Protein AF-0000000072569859 (afdb_homodimer)

Structure (mmCIF, N/CA/C/O backbone):
data_AF-0000000072569859-model_v1
#
loop_
_entity.id
_entity.type
_entity.pdbx_description
1 polymer 'Dehydrogenase/reductase SDR family member 7B'
#
loop_
_atom_site.group_PDB
_atom_site.id
_atom_site.type_symbol
_atom_site.label_atom_id
_atom_site.label_alt_id
_atom_site.label_comp_id
_atom_site.label_asym_id
_atom_site.label_entity_id
_atom_site.label_seq_id
_atom_site.pdbx_PDB_ins_code
_atom_site.Cartn_x
_atom_site.Cartn_y
_atom_site.Cartn_z
_atom_site.occupancy
_atom_site.B_iso_or_equiv
_atom_site.auth_seq_id
_atom_site.auth_comp_id
_atom_site.auth_asym_id
_atom_site.auth_atom_id
_atom_site.pdbx_PDB_model_num
ATOM 1 N N . MET A 1 1 ? 10.164 -32.094 -12.242 1 87.62 1 MET A N 1
ATOM 2 C CA . MET A 1 1 ? 8.93 -31.328 -12.367 1 87.62 1 MET A CA 1
ATOM 3 C C . MET A 1 1 ? 9.047 -29.984 -11.664 1 87.62 1 MET A C 1
ATOM 5 O O . MET A 1 1 ? 9.82 -29.828 -10.719 1 87.62 1 MET A O 1
ATOM 9 N N . GLU A 1 2 ? 8.398 -28.906 -12.195 1 96.81 2 GLU A N 1
ATOM 10 C CA . GLU A 1 2 ? 8.469 -27.578 -11.609 1 96.81 2 GLU A CA 1
ATOM 11 C C . GLU A 1 2 ? 7.457 -27.422 -10.477 1 96.81 2 GLU A C 1
ATOM 13 O O . GLU A 1 2 ? 6.398 -28.047 -10.484 1 96.81 2 GLU A O 1
ATOM 18 N N . ASN A 1 3 ? 7.84 -26.703 -9.445 1 98.62 3 ASN A N 1
ATOM 19 C CA . ASN A 1 3 ? 7.023 -26.484 -8.266 1 98.62 3 ASN A CA 1
ATOM 20 C C . ASN A 1 3 ? 6.379 -25.094 -8.281 1 98.62 3 ASN A C 1
ATOM 22 O O . ASN A 1 3 ? 7.043 -24.109 -8.586 1 98.62 3 ASN A O 1
ATOM 26 N N . VAL A 1 4 ? 5.074 -25.109 -8 1 98.88 4 VAL A N 1
ATOM 27 C CA . VAL A 1 4 ? 4.371 -23.844 -7.918 1 98.88 4 VAL A CA 1
ATOM 28 C C . VAL A 1 4 ? 3.789 -23.656 -6.516 1 98.88 4 VAL A C 1
ATOM 30 O O . VAL A 1 4 ? 3.074 -24.531 -6.02 1 98.88 4 VAL A O 1
ATOM 33 N N . LEU A 1 5 ? 4.188 -22.609 -5.812 1 98.94 5 LEU A N 1
ATOM 34 C CA . LEU A 1 5 ? 3.576 -22.203 -4.547 1 98.94 5 LEU A CA 1
ATOM 35 C C . LEU A 1 5 ? 2.398 -21.266 -4.785 1 98.94 5 LEU A C 1
ATOM 37 O O . LEU A 1 5 ? 2.543 -20.234 -5.449 1 98.94 5 LEU A O 1
ATOM 41 N N . ILE A 1 6 ? 1.235 -21.641 -4.301 1 98.94 6 ILE A N 1
ATOM 42 C CA . ILE A 1 6 ? 0.022 -20.844 -4.484 1 98.94 6 ILE A CA 1
ATOM 43 C C . ILE A 1 6 ? -0.578 -20.5 -3.121 1 98.94 6 ILE A C 1
ATOM 45 O O . ILE A 1 6 ? -0.927 -21.391 -2.346 1 98.94 6 ILE A O 1
ATOM 49 N N . THR A 1 7 ? -0.646 -19.25 -2.795 1 98.94 7 THR A N 1
ATOM 50 C CA . THR A 1 7 ? -1.345 -18.828 -1.587 1 98.94 7 THR A CA 1
ATOM 51 C C . THR A 1 7 ? -2.818 -18.547 -1.881 1 98.94 7 THR A C 1
ATOM 53 O O . THR A 1 7 ? -3.172 -18.141 -2.988 1 98.94 7 THR A O 1
ATOM 56 N N . GLY A 1 8 ? -3.676 -18.719 -0.849 1 98.38 8 GLY A N 1
ATOM 57 C CA . GLY A 1 8 ? -5.102 -18.641 -1.132 1 98.38 8 GLY A CA 1
ATOM 58 C C . GLY A 1 8 ? -5.555 -19.688 -2.143 1 98.38 8 GLY A C 1
ATOM 59 O O . GLY A 1 8 ? -6.309 -19.359 -3.066 1 98.38 8 GLY A O 1
ATOM 60 N N . ALA A 1 9 ? -5.18 -20.891 -1.979 1 98.38 9 ALA A N 1
ATOM 61 C CA . ALA A 1 9 ? -5.227 -21.906 -3.031 1 98.38 9 ALA A CA 1
ATOM 62 C C . ALA A 1 9 ? -6.551 -22.656 -3.004 1 98.38 9 ALA A C 1
ATOM 64 O O . ALA A 1 9 ? -6.812 -23.5 -3.875 1 98.38 9 ALA A O 1
ATOM 65 N N . THR A 1 10 ? -7.469 -22.375 -2.082 1 96.31 10 THR A N 1
ATOM 66 C CA . THR A 1 10 ? -8.555 -23.328 -1.835 1 96.31 10 THR A CA 1
ATOM 67 C C . THR A 1 10 ? -9.883 -22.75 -2.314 1 96.31 10 THR A C 1
ATOM 69 O O . THR A 1 10 ? -10.93 -23.406 -2.184 1 96.31 10 THR A O 1
ATOM 72 N N . SER A 1 11 ? -9.93 -21.562 -2.828 1 94.94 11 SER A N 1
ATOM 73 C CA . SER A 1 11 ? -11.195 -21 -3.277 1 94.94 11 SER A CA 1
ATOM 74 C C . SER A 1 11 ? -10.984 -19.984 -4.383 1 94.94 11 SER A C 1
ATOM 76 O O . SER A 1 11 ? -9.852 -19.562 -4.637 1 94.94 11 SER A O 1
ATOM 78 N N . GLY A 1 12 ? -12.008 -19.719 -5.109 1 96.06 12 GLY A N 1
ATOM 79 C CA . GLY A 1 12 ? -12.023 -18.641 -6.074 1 96.06 12 GLY A CA 1
ATOM 80 C C . GLY A 1 12 ? -10.977 -18.781 -7.16 1 96.06 12 GLY A C 1
ATOM 81 O O . GLY A 1 12 ? -10.844 -19.859 -7.758 1 96.06 12 GLY A O 1
ATOM 82 N N . ILE A 1 13 ? -10.352 -17.688 -7.477 1 97.94 13 ILE A N 1
ATOM 83 C CA . ILE A 1 13 ? -9.328 -17.641 -8.516 1 97.94 13 ILE A CA 1
ATOM 84 C C . ILE A 1 13 ? -8.18 -18.562 -8.148 1 97.94 13 ILE A C 1
ATOM 86 O O . ILE A 1 13 ? -7.668 -19.297 -9 1 97.94 13 ILE A O 1
ATOM 90 N N . GLY A 1 14 ? -7.766 -18.594 -6.84 1 98.38 14 GLY A N 1
ATOM 91 C CA . GLY A 1 14 ? -6.664 -19.422 -6.371 1 98.38 14 GLY A CA 1
ATOM 92 C C . GLY A 1 14 ? -6.891 -20.906 -6.602 1 98.38 14 GLY A C 1
ATOM 93 O O . GLY A 1 14 ? -5.98 -21.625 -7.031 1 98.38 14 GLY A O 1
ATOM 94 N N . TYR A 1 15 ? -8.086 -21.328 -6.348 1 98.44 15 TYR A N 1
ATOM 95 C CA . TYR A 1 15 ? -8.406 -22.734 -6.547 1 98.44 15 TYR A CA 1
ATOM 96 C C . TYR A 1 15 ? -8.352 -23.109 -8.023 1 98.44 15 TYR A C 1
ATOM 98 O O . TYR A 1 15 ? -7.852 -24.172 -8.383 1 98.44 15 TYR A O 1
ATOM 106 N N . GLU A 1 16 ? -8.898 -22.234 -8.875 1 98.69 16 GLU A N 1
ATOM 107 C CA . GLU A 1 16 ? -8.875 -22.5 -10.312 1 98.69 16 GLU A CA 1
ATOM 108 C C . GLU A 1 16 ? -7.445 -22.484 -10.852 1 98.69 16 GLU A C 1
ATOM 110 O O . GLU A 1 16 ? -7.109 -23.266 -11.758 1 98.69 16 GLU A O 1
ATOM 115 N N . ILE A 1 17 ? -6.613 -21.594 -10.32 1 98.88 17 ILE A N 1
ATOM 116 C CA . ILE A 1 17 ? -5.199 -21.578 -10.688 1 98.88 17 ILE A CA 1
ATOM 117 C C . ILE A 1 17 ? -4.551 -22.906 -10.273 1 98.88 17 ILE A C 1
ATOM 119 O O . ILE A 1 17 ? -3.793 -23.5 -11.047 1 98.88 17 ILE A O 1
ATOM 123 N N . THR A 1 18 ? -4.867 -23.344 -9.07 1 98.88 18 THR A N 1
ATOM 124 C CA . THR A 1 18 ? -4.375 -24.609 -8.562 1 98.88 18 THR A CA 1
ATOM 125 C C . THR A 1 18 ? -4.703 -25.75 -9.531 1 98.88 18 THR A C 1
ATOM 127 O O . THR A 1 18 ? -3.824 -26.531 -9.891 1 98.88 18 THR A O 1
ATOM 130 N N . LYS A 1 19 ? -5.891 -25.812 -10.016 1 98.75 19 LYS A N 1
ATOM 131 C CA . LYS A 1 19 ? -6.336 -26.859 -10.93 1 98.75 19 LYS A CA 1
ATOM 132 C C . LYS A 1 19 ? -5.57 -26.797 -12.25 1 98.75 19 LYS A C 1
ATOM 134 O O . LYS A 1 19 ? -5.156 -27.828 -12.789 1 98.75 19 LYS A O 1
ATOM 139 N N . ILE A 1 20 ? -5.414 -25.594 -12.773 1 98.81 20 ILE A N 1
ATOM 140 C CA . ILE A 1 20 ? -4.762 -25.406 -14.07 1 98.81 20 ILE A CA 1
ATOM 141 C C . ILE A 1 20 ? -3.311 -25.875 -13.992 1 98.81 20 ILE A C 1
ATOM 143 O O . ILE A 1 20 ? -2.824 -26.562 -14.891 1 98.81 20 ILE A O 1
ATOM 147 N N . PHE A 1 21 ? -2.621 -25.547 -12.914 1 98.88 21 PHE A N 1
ATOM 148 C CA . PHE A 1 21 ? -1.226 -25.953 -12.781 1 98.88 21 PHE A CA 1
ATOM 149 C C . PHE A 1 21 ? -1.111 -27.453 -12.602 1 98.88 21 PHE A C 1
ATOM 151 O O . PHE A 1 21 ? -0.198 -28.078 -13.133 1 98.88 21 PHE A O 1
ATOM 158 N N . ALA A 1 22 ? -2.031 -28.078 -11.852 1 98.75 22 ALA A N 1
ATOM 159 C CA . ALA A 1 22 ? -2.053 -29.531 -11.719 1 98.75 22 ALA A CA 1
ATOM 160 C C . ALA A 1 22 ? -2.254 -30.203 -13.078 1 98.75 22 ALA A C 1
ATOM 162 O O . ALA A 1 22 ? -1.537 -31.141 -13.422 1 98.75 22 ALA A O 1
ATOM 163 N N . GLN A 1 23 ? -3.227 -29.672 -13.789 1 98.31 23 GLN A N 1
ATOM 164 C CA . GLN A 1 23 ? -3.541 -30.188 -15.117 1 98.31 23 GLN A CA 1
ATOM 165 C C . GLN A 1 23 ? -2.322 -30.141 -16.031 1 98.31 23 GLN A C 1
ATOM 167 O O . GLN A 1 23 ? -2.15 -31 -16.891 1 98.31 23 GLN A O 1
ATOM 172 N N . ASN A 1 24 ? -1.505 -29.141 -15.852 1 98.38 24 ASN A N 1
ATOM 173 C CA . ASN A 1 24 ? -0.311 -28.953 -16.672 1 98.38 24 ASN A CA 1
ATOM 174 C C . ASN A 1 24 ? 0.908 -29.625 -16.047 1 98.38 24 ASN A C 1
ATOM 176 O O . ASN A 1 24 ? 2.047 -29.297 -16.375 1 98.38 24 ASN A O 1
ATOM 180 N N . GLN A 1 25 ? 0.728 -30.469 -14.992 1 98.31 25 GLN A N 1
ATOM 181 C CA . GLN A 1 25 ? 1.688 -31.422 -14.445 1 98.31 25 GLN A CA 1
ATOM 182 C C . GLN A 1 25 ? 2.748 -30.719 -13.609 1 98.31 25 GLN A C 1
ATOM 184 O O . GLN A 1 25 ? 3.912 -31.125 -13.594 1 98.31 25 GLN A O 1
ATOM 189 N N . TYR A 1 26 ? 2.424 -29.578 -13 1 98.69 26 TYR A N 1
ATOM 190 C CA . TYR A 1 26 ? 3.264 -28.984 -11.969 1 98.69 26 TYR A CA 1
ATOM 191 C C . TYR A 1 26 ? 3.02 -29.625 -10.617 1 98.69 26 TYR A C 1
ATOM 193 O O . TYR A 1 26 ? 1.896 -30.031 -10.305 1 98.69 26 TYR A O 1
ATOM 201 N N . ASP A 1 27 ? 4.086 -29.766 -9.852 1 98.75 27 ASP A N 1
ATOM 202 C CA . ASP A 1 27 ? 3.891 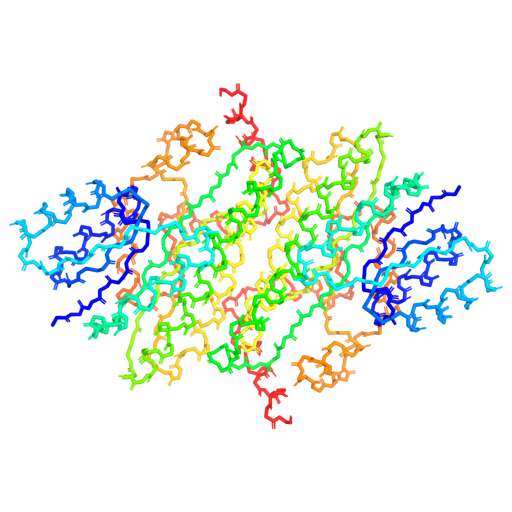-30.062 -8.438 1 98.75 27 ASP A CA 1
ATOM 203 C C . ASP A 1 27 ? 3.424 -28.812 -7.684 1 98.75 27 ASP A C 1
ATOM 205 O O . ASP A 1 27 ? 3.742 -27.688 -8.07 1 98.75 27 ASP A O 1
ATOM 209 N N . LEU A 1 28 ? 2.635 -29.109 -6.625 1 98.88 28 LEU A N 1
ATOM 210 C CA . LEU A 1 28 ? 1.921 -27.984 -6.016 1 98.88 28 LEU A CA 1
ATOM 211 C C . LEU A 1 28 ? 2.293 -27.844 -4.547 1 98.88 28 LEU A C 1
ATOM 213 O O . LEU A 1 28 ? 2.426 -28.828 -3.832 1 98.88 28 LEU A O 1
ATOM 217 N N . LEU A 1 29 ? 2.604 -26.625 -4.109 1 98.94 29 LEU A N 1
ATOM 218 C CA . LEU A 1 29 ? 2.643 -26.188 -2.719 1 98.94 29 LEU A CA 1
ATOM 219 C C . LEU A 1 29 ? 1.482 -25.234 -2.414 1 98.94 29 LEU A C 1
ATOM 221 O O . LEU A 1 29 ? 1.491 -24.078 -2.836 1 98.94 29 LEU A O 1
ATOM 225 N N . LEU A 1 30 ? 0.454 -25.766 -1.7 1 98.94 30 LEU A N 1
ATOM 226 C CA . LEU A 1 30 ? -0.787 -25.031 -1.488 1 98.94 30 LEU A CA 1
ATOM 227 C C . LEU A 1 30 ? -0.836 -24.438 -0.082 1 98.94 30 LEU A C 1
ATOM 229 O O . LEU A 1 30 ? -0.659 -25.156 0.903 1 98.94 30 LEU A O 1
ATOM 233 N N . CYS A 1 31 ? -1.053 -23.172 -0.008 1 98.94 31 CYS A N 1
ATOM 234 C CA . CYS A 1 31 ? -1.149 -22.484 1.275 1 98.94 31 CYS A CA 1
ATOM 235 C C . CYS A 1 31 ? -2.516 -21.828 1.441 1 98.94 31 CYS A C 1
ATOM 237 O O . CYS A 1 31 ? -2.984 -21.125 0.543 1 98.94 31 CYS A O 1
ATOM 239 N N . ALA A 1 32 ? -3.201 -22.062 2.457 1 98.69 32 ALA A N 1
ATOM 240 C CA . ALA A 1 32 ? -4.461 -21.453 2.869 1 98.69 32 ALA A CA 1
ATOM 241 C C . ALA A 1 32 ? -4.719 -21.672 4.355 1 98.69 32 ALA A C 1
ATOM 243 O O . ALA A 1 32 ? -3.938 -22.344 5.035 1 98.69 32 ALA A O 1
ATOM 244 N N . ARG A 1 33 ? -5.766 -21.156 4.887 1 97.12 33 ARG A N 1
ATOM 245 C CA . ARG A 1 33 ? -6.031 -21.219 6.32 1 97.12 33 ARG A CA 1
ATOM 246 C C . ARG A 1 33 ? -6.723 -22.531 6.695 1 97.12 33 ARG A C 1
ATOM 248 O O . ARG A 1 33 ? -6.441 -23.109 7.746 1 97.12 33 ARG A O 1
ATOM 255 N N . ASP A 1 34 ? -7.57 -22.984 5.824 1 97.12 34 ASP A N 1
ATOM 256 C CA . ASP A 1 34 ? -8.445 -24.109 6.133 1 97.12 34 ASP A CA 1
ATOM 257 C C . ASP A 1 34 ? -7.75 -25.438 5.855 1 97.12 34 ASP A C 1
ATOM 259 O O . ASP A 1 34 ? -7.73 -25.906 4.715 1 97.12 34 ASP A O 1
ATOM 263 N N . LYS A 1 35 ? -7.344 -26.078 6.938 1 98.25 35 LYS A N 1
ATOM 264 C CA . LYS A 1 35 ? -6.566 -27.312 6.801 1 98.25 35 LYS A CA 1
ATOM 265 C C . LYS A 1 35 ? -7.41 -28.438 6.199 1 98.25 35 LYS A C 1
ATOM 267 O O . LYS A 1 35 ? -6.93 -29.203 5.363 1 98.25 35 LYS A O 1
ATOM 272 N N . LYS A 1 36 ? -8.594 -28.531 6.66 1 98.44 36 LYS A N 1
ATOM 273 C CA . LYS A 1 36 ? -9.484 -29.578 6.156 1 98.44 36 LYS A CA 1
ATOM 274 C C . LYS A 1 36 ? -9.695 -29.453 4.652 1 98.44 36 LYS A C 1
ATOM 276 O O . LYS A 1 36 ? -9.617 -30.438 3.92 1 98.44 36 LYS A O 1
ATOM 281 N N . LYS A 1 37 ? -9.938 -28.25 4.207 1 98.31 37 LYS A N 1
ATOM 282 C CA . LYS A 1 37 ? -10.141 -28 2.781 1 98.31 37 LYS A CA 1
ATOM 283 C C . LYS A 1 37 ? -8.867 -28.281 1.989 1 98.31 37 LYS A C 1
ATOM 285 O O . LYS A 1 37 ? -8.93 -28.812 0.878 1 98.31 37 LYS A O 1
ATOM 290 N N . LEU A 1 38 ? -7.773 -27.938 2.555 1 98.81 38 LEU A N 1
ATOM 291 C CA . LEU A 1 38 ? -6.488 -28.203 1.926 1 98.81 38 LEU A CA 1
ATOM 292 C C . LEU A 1 38 ? -6.285 -29.703 1.717 1 98.81 38 LEU A C 1
ATOM 294 O O . LEU A 1 38 ? -5.863 -30.141 0.642 1 98.81 38 LEU A O 1
ATOM 298 N N . ILE A 1 39 ? -6.602 -30.484 2.697 1 98.75 39 ILE A N 1
ATOM 299 C CA . ILE A 1 39 ? -6.43 -31.922 2.635 1 98.75 39 ILE A CA 1
ATOM 300 C C . ILE A 1 39 ? -7.344 -32.5 1.559 1 98.75 39 ILE A C 1
ATOM 302 O O . ILE A 1 39 ? -6.914 -33.344 0.754 1 98.75 39 ILE A O 1
ATOM 306 N N . GLU A 1 40 ? -8.555 -32.031 1.542 1 98.62 40 GLU A N 1
ATOM 307 C CA . GLU A 1 40 ? -9.508 -32.5 0.542 1 98.62 40 GLU A CA 1
ATOM 308 C C . GLU A 1 40 ? -9.016 -32.219 -0.872 1 98.62 40 GLU A C 1
ATOM 310 O O . GLU A 1 40 ? -9.078 -33.094 -1.747 1 98.62 40 GLU A O 1
ATOM 315 N N . ILE A 1 41 ? -8.539 -31.031 -1.097 1 98.62 41 ILE A N 1
ATOM 316 C 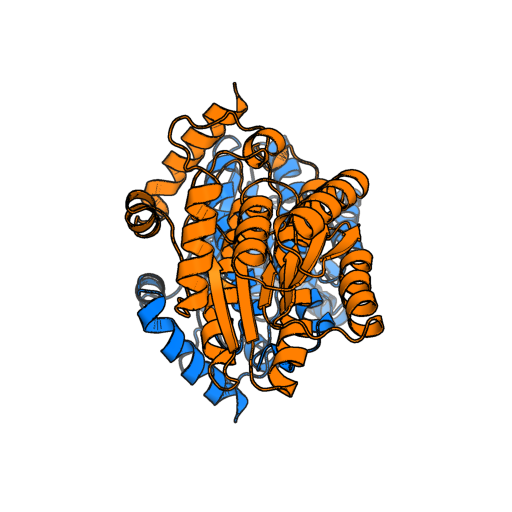CA . ILE A 1 41 ? -8.062 -30.594 -2.406 1 98.62 41 ILE A CA 1
ATOM 317 C C . ILE A 1 41 ? -6.82 -31.391 -2.789 1 98.62 41 ILE A C 1
ATOM 319 O O . ILE A 1 41 ? -6.684 -31.828 -3.934 1 98.62 41 ILE A O 1
ATOM 323 N N . LYS A 1 42 ? -5.922 -31.578 -1.82 1 98.75 42 LYS A N 1
ATOM 324 C CA . LYS A 1 42 ? -4.723 -32.375 -2.053 1 98.75 42 LYS A CA 1
ATOM 325 C C . LYS A 1 42 ? -5.074 -33.781 -2.557 1 98.75 42 LYS A C 1
ATOM 327 O O . LYS A 1 42 ? -4.543 -34.219 -3.572 1 98.75 42 LYS A O 1
ATOM 332 N N . GLU A 1 43 ? -5.969 -34.406 -1.876 1 98.62 43 GLU A N 1
ATOM 333 C CA . GLU A 1 43 ? -6.348 -35.781 -2.232 1 98.62 43 GLU A CA 1
ATOM 334 C C . GLU A 1 43 ? -6.973 -35.844 -3.623 1 98.62 43 GLU A C 1
ATOM 336 O O . GLU A 1 43 ? -6.641 -36.719 -4.426 1 98.62 43 GLU A O 1
ATOM 341 N N . LYS A 1 44 ? -7.809 -34.906 -3.877 1 98.5 44 LYS A N 1
ATOM 342 C CA . LYS A 1 44 ? -8.469 -34.812 -5.176 1 98.5 44 LYS A CA 1
ATOM 343 C C . LYS A 1 44 ? -7.457 -34.625 -6.301 1 98.5 44 LYS A C 1
ATOM 345 O O . LYS A 1 44 ? -7.531 -35.281 -7.336 1 98.5 44 LYS A O 1
ATOM 350 N N . LEU A 1 45 ? -6.535 -33.75 -6.141 1 98.5 45 LEU A N 1
ATOM 351 C CA . LEU A 1 45 ? -5.566 -33.375 -7.176 1 98.5 45 LEU A CA 1
ATOM 352 C C . LEU A 1 45 ? -4.59 -34.531 -7.418 1 98.5 45 LEU A C 1
ATOM 354 O O . LEU A 1 45 ? -4.223 -34.812 -8.562 1 98.5 45 LEU A O 1
ATOM 358 N N . ILE A 1 46 ? -4.145 -35.188 -6.32 1 98.31 46 ILE A N 1
ATOM 359 C CA . ILE A 1 46 ? -3.236 -36.344 -6.453 1 98.31 46 ILE A CA 1
ATOM 360 C C . ILE A 1 46 ? -3.92 -37.469 -7.234 1 98.31 46 ILE A C 1
ATOM 362 O O . ILE A 1 46 ? -3.316 -38.062 -8.125 1 98.31 46 ILE A O 1
ATOM 366 N N . ASP A 1 47 ? -5.145 -37.656 -6.926 1 98.25 47 ASP A N 1
ATOM 367 C CA . ASP A 1 47 ? -5.895 -38.75 -7.578 1 98.25 47 ASP A CA 1
ATOM 368 C C . ASP A 1 47 ? -6.113 -38.438 -9.055 1 98.25 47 ASP A C 1
ATOM 370 O O . ASP A 1 47 ? -5.969 -39.312 -9.906 1 98.25 47 ASP A O 1
ATOM 374 N N . GLU A 1 48 ? -6.41 -37.219 -9.336 1 98.06 48 GLU A N 1
ATOM 375 C CA . GLU A 1 48 ? -6.844 -36.844 -10.672 1 98.06 48 GLU A CA 1
ATOM 376 C C . GLU A 1 48 ? -5.648 -36.625 -11.594 1 98.06 48 GLU A C 1
ATOM 378 O O . GLU A 1 48 ? -5.691 -36.969 -12.773 1 98.06 48 GLU A O 1
ATOM 383 N N . TYR A 1 49 ? -4.57 -36 -11.117 1 97.75 49 TYR A N 1
ATOM 384 C CA . TYR A 1 49 ? -3.525 -35.531 -12.023 1 97.75 49 TYR A CA 1
ATOM 385 C C . TYR A 1 49 ? -2.197 -36.219 -11.719 1 97.75 49 TYR A C 1
ATOM 387 O O . TYR A 1 49 ? -1.232 -36.062 -12.477 1 97.75 49 TYR A O 1
ATOM 395 N N . LYS A 1 50 ? -2.029 -37 -10.617 1 97.69 50 LYS A N 1
ATOM 396 C CA . LYS A 1 50 ? -0.855 -37.781 -10.25 1 97.69 50 LYS A CA 1
ATOM 397 C C . LYS A 1 50 ? 0.371 -36.875 -10.078 1 97.69 50 LYS A C 1
ATOM 399 O O . LYS A 1 50 ? 1.462 -37.219 -10.539 1 97.69 50 LYS A O 1
ATOM 404 N N . VAL A 1 51 ? 0.199 -35.656 -9.523 1 98.31 51 VAL A N 1
ATOM 405 C CA . VAL A 1 51 ? 1.275 -34.75 -9.188 1 98.31 51 VAL A CA 1
ATOM 406 C C . VAL A 1 51 ? 1.514 -34.75 -7.68 1 98.31 51 VAL A C 1
ATOM 408 O O . VAL A 1 51 ? 0.686 -35.25 -6.918 1 98.31 51 VAL A O 1
ATOM 411 N N . LYS A 1 52 ? 2.643 -34.25 -7.223 1 98.56 52 LYS A N 1
ATOM 412 C CA . LYS A 1 52 ? 2.891 -34.062 -5.797 1 98.56 52 LYS A CA 1
ATOM 413 C C . LYS A 1 52 ? 2.191 -32.781 -5.277 1 98.56 52 LYS A C 1
ATOM 415 O O . LYS A 1 52 ? 2.139 -31.781 -5.969 1 98.56 52 LYS A O 1
ATOM 420 N N . VAL A 1 53 ? 1.593 -32.938 -4.145 1 98.81 53 VAL A N 1
ATOM 421 C CA . VAL A 1 53 ? 0.903 -31.812 -3.531 1 98.81 53 VAL A CA 1
ATOM 422 C C . VAL A 1 53 ? 1.315 -31.688 -2.066 1 98.81 53 VAL A C 1
ATOM 424 O O . VAL A 1 53 ? 1.146 -32.625 -1.285 1 98.81 53 VAL A O 1
ATOM 427 N N . PHE A 1 54 ? 1.893 -30.578 -1.702 1 98.81 54 PHE A N 1
ATOM 428 C CA . PHE A 1 54 ? 2.178 -30.203 -0.322 1 98.81 54 PHE A CA 1
ATOM 429 C C . PHE A 1 54 ? 1.197 -29.141 0.165 1 98.81 54 PHE A C 1
ATOM 431 O O . PHE A 1 54 ? 0.778 -28.281 -0.606 1 98.81 54 PHE A O 1
ATOM 438 N N . ILE A 1 55 ? 0.816 -29.266 1.411 1 98.88 55 ILE A N 1
ATOM 439 C CA . ILE A 1 55 ? -0.158 -28.312 1.929 1 98.88 55 ILE A CA 1
ATOM 440 C C . ILE A 1 55 ? 0.415 -27.594 3.154 1 98.88 55 ILE A C 1
ATOM 442 O O . ILE A 1 55 ? 1.133 -28.203 3.951 1 98.88 55 ILE A O 1
ATOM 446 N N . PHE A 1 56 ? 0.154 -26.344 3.281 1 98.88 56 PHE A N 1
ATOM 447 C CA . PHE A 1 56 ? 0.571 -25.484 4.395 1 98.88 56 PHE A CA 1
ATOM 448 C C . PHE A 1 56 ? -0.609 -24.703 4.941 1 98.88 56 PHE A C 1
ATOM 450 O O . PHE A 1 56 ? -1.112 -23.781 4.281 1 98.88 56 PHE A O 1
ATOM 457 N N . SER A 1 57 ? -1.113 -25.047 6.109 1 98.81 57 SER A N 1
ATOM 458 C CA . SER A 1 57 ? -2.178 -24.281 6.766 1 98.81 57 SER A CA 1
ATOM 459 C C . SER A 1 57 ? -1.622 -23.078 7.512 1 98.81 57 SER A C 1
ATOM 461 O O . SER A 1 57 ? -1.079 -23.219 8.609 1 98.81 57 SER A O 1
ATOM 463 N N . LYS A 1 58 ? -1.707 -21.891 6.91 1 98.81 58 LYS A N 1
ATOM 464 C CA . LYS A 1 58 ? -1.146 -20.656 7.453 1 98.81 58 LYS A CA 1
ATOM 465 C C . LYS A 1 58 ? -2.125 -19.5 7.309 1 98.81 58 LYS A C 1
ATOM 467 O O . LYS A 1 58 ? -2.887 -19.438 6.34 1 98.81 58 LYS A O 1
ATOM 472 N N . ASP A 1 59 ? -2.182 -18.688 8.242 1 98.75 59 ASP A N 1
ATOM 473 C CA . ASP A 1 59 ? -2.82 -17.391 8.148 1 98.75 59 ASP A CA 1
ATOM 474 C C . ASP A 1 59 ? -1.807 -16.297 7.785 1 98.75 59 ASP A C 1
ATOM 476 O O . ASP A 1 59 ? -1.142 -15.75 8.656 1 98.75 59 ASP A O 1
ATOM 480 N N . LEU A 1 60 ? -1.824 -15.922 6.566 1 98.81 60 LEU A N 1
ATOM 481 C CA . LEU A 1 60 ? -0.76 -15.078 6.043 1 98.81 60 LEU A CA 1
ATOM 482 C C . LEU A 1 60 ? -0.973 -13.625 6.457 1 98.81 60 LEU A C 1
ATOM 484 O O . LEU A 1 60 ? -0.157 -12.758 6.133 1 98.81 60 LEU A O 1
ATOM 488 N N . SER A 1 61 ? -2.09 -13.305 7.156 1 98.5 61 SER A N 1
ATOM 489 C CA . SER A 1 61 ? -2.209 -11.992 7.777 1 98.5 61 SER A CA 1
ATOM 490 C C . SER A 1 61 ? -1.315 -11.875 9.008 1 98.5 61 SER A C 1
ATOM 492 O O . SER A 1 61 ? -1.115 -10.781 9.539 1 98.5 61 SER A O 1
ATOM 494 N N . LYS A 1 62 ? -0.771 -12.992 9.43 1 98.5 62 LYS A N 1
ATOM 495 C CA . LYS A 1 62 ? 0.141 -13.047 10.57 1 98.5 62 LYS A CA 1
ATOM 496 C C . LYS A 1 62 ? 1.588 -13.195 10.109 1 98.5 62 LYS A C 1
ATOM 498 O O . LYS A 1 62 ? 1.934 -14.18 9.445 1 98.5 62 LYS A O 1
ATOM 503 N N . GLU A 1 63 ? 2.363 -12.312 10.516 1 97.69 63 GLU A N 1
ATOM 504 C CA . GLU A 1 63 ? 3.76 -12.266 10.086 1 97.69 63 GLU A CA 1
ATOM 505 C C . GLU A 1 63 ? 4.469 -13.586 10.391 1 97.69 63 GLU A C 1
ATOM 507 O O . GLU A 1 63 ? 5.211 -14.102 9.555 1 97.69 63 GLU A O 1
ATOM 512 N N . LYS A 1 64 ? 4.277 -14.094 11.539 1 98.19 64 LYS A N 1
ATOM 513 C CA . LYS A 1 64 ? 4.938 -15.328 11.953 1 98.19 64 LYS A CA 1
ATOM 514 C C . LYS A 1 64 ? 4.582 -16.484 11.016 1 98.19 64 LYS A C 1
ATOM 516 O O . LYS A 1 64 ? 5.434 -17.312 10.695 1 98.19 64 LYS A O 1
ATOM 521 N N . ASP A 1 65 ? 3.344 -16.547 10.562 1 98.81 65 ASP A N 1
ATOM 522 C CA . ASP A 1 65 ? 2.891 -17.625 9.672 1 98.81 65 ASP A CA 1
ATOM 523 C C . ASP A 1 65 ? 3.525 -17.484 8.289 1 98.81 65 ASP A C 1
ATOM 525 O O . ASP A 1 65 ? 3.797 -18.5 7.629 1 98.81 65 ASP A O 1
ATOM 529 N N . VAL A 1 66 ? 3.736 -16.266 7.855 1 98.81 66 VAL A N 1
ATOM 530 C CA . VAL A 1 66 ? 4.387 -16.016 6.574 1 98.81 66 VAL A CA 1
ATOM 531 C C . VAL A 1 66 ? 5.824 -16.531 6.617 1 98.81 66 VAL A C 1
ATOM 533 O O . VAL A 1 66 ? 6.258 -17.25 5.711 1 98.81 66 VAL A O 1
ATOM 536 N N . GLU A 1 67 ? 6.512 -16.172 7.676 1 98.62 67 GLU A N 1
ATOM 537 C CA . GLU A 1 67 ? 7.891 -16.609 7.852 1 98.62 67 GLU A CA 1
ATOM 538 C C . GLU A 1 67 ? 7.98 -18.125 7.98 1 98.62 67 GLU A C 1
ATOM 540 O O . GLU A 1 67 ? 8.906 -18.75 7.449 1 98.62 67 GLU A O 1
ATOM 545 N N . GLU A 1 68 ? 7.023 -18.688 8.688 1 98.81 68 GLU A N 1
ATOM 546 C CA . GLU A 1 68 ? 6.992 -20.141 8.883 1 98.81 68 GLU A CA 1
ATOM 547 C C . GLU A 1 68 ? 6.75 -20.875 7.566 1 98.81 68 GLU A C 1
ATOM 549 O O . GLU A 1 68 ? 7.281 -21.969 7.352 1 98.81 68 GLU A O 1
ATOM 554 N N . LEU A 1 69 ? 5.895 -20.312 6.723 1 98.88 69 LEU A N 1
ATOM 555 C CA . LEU A 1 69 ? 5.656 -20.906 5.41 1 98.88 69 LEU A CA 1
ATOM 556 C C . LEU A 1 69 ? 6.965 -21.062 4.641 1 98.88 69 LEU A C 1
ATOM 558 O O . LEU A 1 69 ? 7.254 -22.141 4.121 1 98.88 69 LEU A O 1
ATOM 562 N N . TYR A 1 70 ? 7.766 -19.984 4.578 1 98.81 70 TYR A N 1
ATOM 563 C CA . TYR A 1 70 ? 9.055 -20.031 3.891 1 98.81 70 TYR A CA 1
ATOM 564 C C . TYR A 1 70 ? 9.977 -21.062 4.535 1 98.81 70 TYR A C 1
ATOM 566 O O . TYR A 1 70 ? 10.57 -21.891 3.844 1 98.81 70 TYR A O 1
ATOM 574 N N . ARG A 1 71 ? 10.055 -20.969 5.852 1 98.62 71 ARG A N 1
ATOM 575 C CA . ARG A 1 71 ? 10.953 -21.859 6.586 1 98.62 71 ARG A CA 1
ATOM 576 C C . ARG A 1 71 ? 10.609 -23.312 6.34 1 98.62 71 ARG A C 1
ATOM 578 O O . ARG A 1 71 ? 11.492 -24.141 6.09 1 98.62 71 ARG A O 1
ATOM 585 N N . GLU A 1 72 ? 9.344 -23.641 6.418 1 98.75 72 GLU A N 1
ATOM 586 C CA . GLU A 1 72 ? 8.898 -25.016 6.242 1 98.75 72 GLU A CA 1
ATOM 587 C C . GLU A 1 72 ? 9.219 -25.531 4.84 1 98.75 72 GLU A C 1
ATOM 589 O O . GLU A 1 72 ? 9.633 -26.672 4.668 1 98.75 72 GLU A O 1
ATOM 594 N N . ILE A 1 73 ? 9.008 -24.703 3.812 1 98.75 73 ILE A N 1
ATOM 595 C CA . ILE A 1 73 ? 9.281 -25.094 2.436 1 98.75 73 ILE A CA 1
ATOM 596 C C . ILE A 1 73 ? 10.781 -25.328 2.26 1 98.75 73 ILE A C 1
ATOM 598 O O . ILE A 1 73 ? 11.195 -26.312 1.645 1 98.75 73 ILE A O 1
ATOM 602 N N . MET A 1 74 ? 11.578 -24.438 2.869 1 97.94 74 MET A N 1
ATOM 603 C CA . MET A 1 74 ? 13.023 -24.594 2.791 1 97.94 74 MET A CA 1
ATOM 604 C C . MET A 1 74 ? 13.477 -25.859 3.506 1 97.94 74 MET A C 1
ATOM 606 O O . MET A 1 74 ? 14.383 -26.547 3.039 1 97.94 74 MET A O 1
ATOM 610 N N . GLU A 1 75 ? 12.844 -26.109 4.621 1 98.06 75 GLU A N 1
ATOM 611 C CA . GLU A 1 75 ? 13.195 -27.297 5.402 1 98.06 75 GLU A CA 1
ATOM 612 C C . GLU A 1 75 ? 12.891 -28.578 4.629 1 98.06 75 GLU A C 1
ATOM 614 O O . GLU A 1 75 ? 13.57 -29.578 4.801 1 98.06 75 GLU A O 1
ATOM 619 N N . LEU A 1 76 ? 11.875 -28.562 3.77 1 97.5 76 LEU A N 1
ATOM 620 C CA . LEU A 1 76 ? 11.516 -29.703 2.939 1 97.5 76 LEU A CA 1
ATOM 621 C C . LEU A 1 76 ? 12.484 -29.859 1.773 1 97.5 76 LEU A C 1
ATOM 623 O O . LEU A 1 76 ? 12.484 -30.891 1.094 1 97.5 76 LEU A O 1
ATOM 627 N N . GLY A 1 77 ? 13.32 -28.812 1.513 1 96.62 77 GLY A N 1
ATOM 628 C CA . GLY A 1 77 ? 14.281 -28.844 0.417 1 96.62 77 GLY A CA 1
ATOM 629 C C . GLY A 1 77 ? 13.633 -28.672 -0.944 1 96.62 77 GLY A C 1
ATOM 630 O O . GLY A 1 77 ? 14.148 -29.156 -1.949 1 96.62 77 GLY A O 1
ATOM 631 N N . ILE A 1 78 ? 12.5 -28.062 -0.982 1 96.75 78 ILE A N 1
ATOM 632 C CA . ILE A 1 78 ? 11.758 -27.891 -2.227 1 96.75 78 ILE A CA 1
ATOM 633 C C . ILE A 1 78 ? 12.078 -26.531 -2.848 1 96.75 78 ILE A C 1
ATOM 635 O O . ILE A 1 78 ? 12.008 -25.5 -2.172 1 96.75 78 ILE A O 1
ATOM 639 N N . ASN A 1 79 ? 12.469 -26.531 -4.059 1 96.5 79 ASN A N 1
ATOM 640 C CA . ASN A 1 79 ? 12.648 -25.297 -4.82 1 96.5 79 ASN A CA 1
ATOM 641 C C . ASN A 1 79 ? 11.328 -24.797 -5.402 1 96.5 79 ASN A C 1
ATOM 643 O O . ASN A 1 79 ? 10.562 -25.578 -5.965 1 96.5 79 ASN A O 1
ATOM 647 N N . VAL A 1 80 ? 11.07 -23.531 -5.289 1 98.56 80 VAL A N 1
ATOM 648 C CA . VAL A 1 80 ? 9.867 -22.938 -5.855 1 98.56 80 VAL A CA 1
ATOM 649 C C . VAL A 1 80 ? 10.203 -22.266 -7.191 1 98.56 80 VAL A C 1
ATOM 651 O O . VAL A 1 80 ? 10.906 -21.266 -7.23 1 98.56 80 VAL A O 1
ATOM 654 N N . ASP A 1 81 ? 9.648 -22.812 -8.227 1 98.56 81 ASP A N 1
ATOM 655 C CA . ASP A 1 81 ? 9.891 -22.297 -9.57 1 98.56 81 ASP A CA 1
ATOM 656 C C . ASP A 1 81 ? 8.938 -21.156 -9.898 1 98.56 81 ASP A C 1
ATOM 658 O O . ASP A 1 81 ? 9.281 -20.25 -10.664 1 98.56 81 ASP A O 1
ATOM 662 N N . ILE A 1 82 ? 7.699 -21.25 -9.43 1 98.94 82 ILE A N 1
ATOM 663 C CA . ILE A 1 82 ? 6.66 -20.25 -9.672 1 98.94 82 ILE A CA 1
ATOM 664 C C . ILE A 1 82 ? 5.973 -19.906 -8.352 1 98.94 82 ILE A C 1
ATOM 666 O O . ILE A 1 82 ? 5.594 -20.797 -7.586 1 98.94 82 ILE A O 1
ATOM 670 N N . LEU A 1 83 ? 5.938 -18.672 -8.031 1 98.94 83 LEU A N 1
ATOM 671 C CA . LEU A 1 83 ? 5.223 -18.156 -6.871 1 98.94 83 LEU A CA 1
ATOM 672 C C . LEU A 1 83 ? 3.955 -17.422 -7.297 1 98.94 83 LEU A C 1
ATOM 674 O O . LEU A 1 83 ? 4.012 -16.484 -8.109 1 98.94 83 LEU A O 1
ATOM 678 N N . ILE A 1 84 ? 2.811 -17.891 -6.812 1 99 84 ILE A N 1
ATOM 679 C CA . ILE A 1 84 ? 1.534 -17.219 -7.02 1 99 84 ILE A CA 1
ATOM 680 C C . ILE A 1 84 ? 1.05 -16.609 -5.699 1 99 84 ILE A C 1
ATOM 682 O O . ILE A 1 84 ? 0.491 -17.312 -4.855 1 99 84 ILE A O 1
ATOM 686 N N . ASN A 1 85 ? 1.294 -15.367 -5.555 1 98.94 85 ASN A N 1
ATOM 687 C CA . ASN A 1 85 ? 0.688 -14.625 -4.453 1 98.94 85 ASN A CA 1
ATOM 688 C C . ASN A 1 85 ? -0.756 -14.242 -4.766 1 98.94 85 ASN A C 1
ATOM 690 O O . ASN A 1 85 ? -1.011 -13.203 -5.371 1 98.94 85 ASN A O 1
ATOM 694 N N . ASN A 1 86 ? -1.671 -15.031 -4.258 1 98.81 86 ASN A N 1
ATOM 695 C CA . ASN A 1 86 ? -3.076 -14.859 -4.617 1 98.81 86 ASN A CA 1
ATOM 696 C C . ASN A 1 86 ? -3.932 -14.547 -3.393 1 98.81 86 ASN A C 1
ATOM 698 O O . ASN A 1 86 ? -4.984 -13.914 -3.512 1 98.81 86 ASN A O 1
ATOM 702 N N . ALA A 1 87 ? -3.461 -15 -2.18 1 98.56 87 ALA A N 1
ATOM 703 C CA . ALA A 1 87 ? -4.242 -14.742 -0.971 1 98.56 87 ALA A CA 1
ATOM 704 C C . ALA A 1 87 ? -4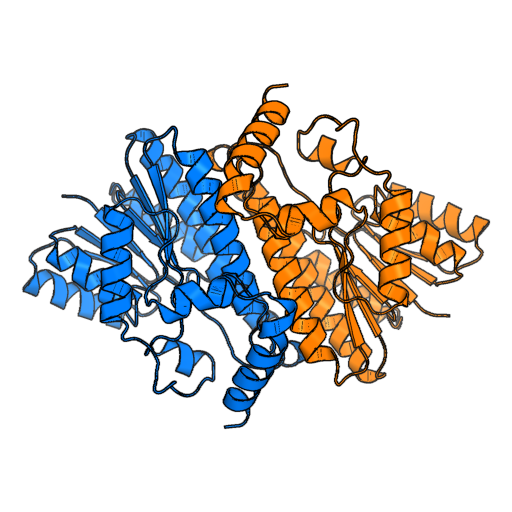.539 -13.258 -0.812 1 98.56 87 ALA A C 1
ATOM 706 O O . ALA A 1 87 ? -3.672 -12.414 -1.063 1 98.56 87 ALA A O 1
ATOM 707 N N . GLY A 1 88 ? -5.734 -12.938 -0.467 1 97.69 88 GLY A N 1
ATOM 708 C CA . GLY A 1 88 ? -6.148 -11.555 -0.271 1 97.69 88 GLY A CA 1
ATOM 709 C C . GLY A 1 88 ? -7.504 -11.43 0.398 1 97.69 88 GLY A C 1
ATOM 710 O O . GLY A 1 88 ? -8.258 -12.406 0.471 1 97.69 88 GLY A O 1
ATOM 711 N N . ALA A 1 89 ? -7.742 -10.297 0.927 1 96.75 89 ALA A N 1
ATOM 712 C CA . ALA A 1 89 ? -9.008 -9.984 1.585 1 96.75 89 ALA A CA 1
ATOM 713 C C . ALA A 1 89 ? -9.328 -8.5 1.487 1 96.75 89 ALA A C 1
ATOM 715 O O . ALA A 1 89 ? -8.438 -7.68 1.234 1 96.75 89 ALA A O 1
ATOM 716 N N . GLY A 1 90 ? -10.57 -8.141 1.574 1 95.62 90 GLY A N 1
ATOM 717 C CA . GLY A 1 90 ? -11.102 -6.789 1.619 1 95.62 90 GLY A CA 1
ATOM 718 C C . GLY A 1 90 ? -12.477 -6.715 2.248 1 95.62 90 GLY A C 1
ATOM 719 O O . GLY A 1 90 ? -13.023 -7.727 2.684 1 95.62 90 GLY A O 1
ATOM 720 N N . TYR A 1 91 ? -12.977 -5.551 2.398 1 93.56 91 TYR A N 1
ATOM 721 C CA . TYR A 1 91 ? -14.352 -5.344 2.85 1 93.56 91 TYR A CA 1
ATOM 722 C C . TYR A 1 91 ? -14.992 -4.172 2.115 1 93.56 91 TYR A C 1
ATOM 724 O O . TYR A 1 91 ? -14.297 -3.34 1.531 1 93.56 91 TYR A O 1
ATOM 732 N N . VAL A 1 92 ? -16.266 -4.195 2.125 1 93.38 92 VAL A N 1
ATOM 733 C CA . VAL A 1 92 ? -17.047 -3.057 1.661 1 93.38 92 VAL A CA 1
ATOM 734 C C . VAL A 1 92 ? -17.719 -2.373 2.85 1 93.38 92 VAL A C 1
ATOM 736 O O . VAL A 1 92 ? -18.438 -3.018 3.621 1 93.38 92 VAL A O 1
ATOM 739 N N . GLY A 1 93 ? -17.484 -1.146 3.041 1 93.56 93 GLY A N 1
ATOM 740 C CA . GLY A 1 93 ? -18 -0.334 4.129 1 93.56 93 GLY A CA 1
ATOM 741 C C . GLY A 1 93 ? -17.25 0.973 4.309 1 93.56 93 GLY A C 1
ATOM 742 O O . GLY A 1 93 ? -16.188 1.175 3.707 1 93.56 93 GLY A O 1
ATOM 743 N N . GLU A 1 94 ? -17.828 1.88 5.09 1 95.44 94 GLU A N 1
ATOM 744 C CA . GLU A 1 94 ? -17.141 3.137 5.383 1 95.44 94 GLU A CA 1
ATOM 745 C C . GLU A 1 94 ? -15.867 2.898 6.191 1 95.44 94 GLU A C 1
ATOM 747 O O . GLU A 1 94 ? -15.898 2.199 7.207 1 95.44 94 GLU A O 1
ATOM 752 N N . PHE A 1 95 ? -14.82 3.469 5.77 1 97.56 95 PHE A N 1
ATOM 753 C CA . PHE A 1 95 ? -13.508 3.295 6.375 1 97.56 95 PHE A CA 1
ATOM 754 C C . PHE A 1 95 ? -13.555 3.574 7.871 1 97.56 95 PHE A C 1
ATOM 756 O O . PHE A 1 95 ? -13.016 2.807 8.672 1 97.56 95 PHE A O 1
ATOM 763 N N . ILE A 1 96 ? -14.305 4.59 8.273 1 96.94 96 ILE A N 1
ATOM 764 C CA . ILE A 1 96 ? -14.297 5.094 9.648 1 96.94 96 ILE A CA 1
ATOM 765 C C . ILE A 1 96 ? -15.094 4.148 10.547 1 96.94 96 ILE A C 1
ATOM 767 O O . ILE A 1 96 ? -14.93 4.16 11.766 1 96.94 96 ILE A O 1
ATOM 771 N N . ASN A 1 97 ? -15.836 3.262 9.953 1 95.69 97 ASN A N 1
ATOM 772 C CA . ASN A 1 97 ? -16.688 2.373 10.727 1 95.69 97 ASN A CA 1
ATOM 773 C C . ASN A 1 97 ? -16.047 1.001 10.922 1 95.69 97 ASN A C 1
ATOM 775 O O . ASN A 1 97 ? -16.562 0.171 11.672 1 95.69 97 ASN A O 1
ATOM 779 N N . GLU A 1 98 ? -14.992 0.724 10.289 1 95.25 98 GLU A N 1
ATOM 780 C CA . GLU A 1 98 ? -14.273 -0.545 10.406 1 95.25 98 GLU A CA 1
ATOM 781 C C . GLU A 1 98 ? -13.195 -0.476 11.484 1 95.25 98 GLU A C 1
ATOM 783 O O . GLU A 1 98 ? -12.625 0.588 11.727 1 95.25 98 GLU A O 1
ATOM 788 N N . SER A 1 99 ? -12.922 -1.584 12.133 1 95.94 99 SER A N 1
ATOM 789 C CA . SER A 1 99 ? -11.844 -1.61 13.117 1 95.94 99 SER A CA 1
ATOM 790 C C . SER A 1 99 ? -10.484 -1.508 12.438 1 95.94 99 SER A C 1
ATOM 792 O O . SER A 1 99 ? -10.289 -2.029 11.336 1 95.94 99 SER A O 1
ATOM 794 N N . TYR A 1 100 ? -9.578 -0.879 13.109 1 96.19 100 TYR A N 1
ATOM 795 C CA . TYR A 1 100 ? -8.234 -0.826 12.555 1 96.19 100 TYR A CA 1
ATOM 796 C C . TYR A 1 100 ? -7.621 -2.221 12.469 1 96.19 100 TYR A C 1
ATOM 798 O O . TYR A 1 100 ? -6.832 -2.506 11.562 1 96.19 100 TYR A O 1
ATOM 806 N N . ASP A 1 101 ? -7.996 -3.055 13.406 1 97.12 101 ASP A N 1
ATOM 807 C CA . ASP A 1 101 ? -7.48 -4.422 13.375 1 97.12 101 ASP A CA 1
ATOM 808 C C . ASP A 1 101 ? -7.816 -5.102 12.047 1 97.12 101 ASP A C 1
ATOM 810 O O . ASP A 1 101 ? -7.012 -5.871 11.516 1 97.12 101 ASP A O 1
ATOM 814 N N . ARG A 1 102 ? -8.969 -4.832 11.594 1 97.06 102 ARG A N 1
ATOM 815 C CA . ARG A 1 102 ? -9.359 -5.383 10.297 1 97.06 102 ARG A CA 1
ATOM 816 C C . ARG A 1 102 ? -8.523 -4.785 9.172 1 97.06 102 ARG A C 1
ATOM 818 O O . ARG A 1 102 ? -8.047 -5.504 8.289 1 97.06 102 ARG A O 1
ATOM 825 N N . ASP A 1 103 ? -8.344 -3.461 9.172 1 98.44 103 ASP A N 1
ATOM 826 C CA . ASP A 1 103 ? -7.48 -2.799 8.195 1 98.44 103 ASP A CA 1
ATOM 827 C C . ASP A 1 103 ? -6.074 -3.387 8.219 1 98.44 103 ASP A C 1
ATOM 829 O O . ASP A 1 103 ? -5.516 -3.715 7.168 1 98.44 103 ASP A O 1
ATOM 833 N N . LYS A 1 104 ? -5.586 -3.516 9.422 1 98 104 LYS A N 1
ATOM 834 C CA . LYS A 1 104 ? -4.238 -4.035 9.609 1 98 104 LYS A CA 1
ATOM 835 C C . LYS A 1 104 ? -4.105 -5.449 9.055 1 98 104 LYS A C 1
ATOM 837 O O . LYS A 1 104 ? -3.105 -5.781 8.414 1 98 104 LYS A O 1
ATOM 842 N N . SER A 1 105 ? -5.066 -6.246 9.328 1 98.25 105 SER A N 1
ATOM 843 C CA . SER A 1 105 ? -5.066 -7.617 8.828 1 98.25 105 SER A CA 1
ATOM 844 C C . SER A 1 105 ? -5.062 -7.656 7.305 1 98.25 105 SER A C 1
ATOM 846 O O . SER A 1 105 ? -4.34 -8.453 6.703 1 98.25 105 SER A O 1
ATOM 848 N N . ILE A 1 106 ? -5.832 -6.824 6.684 1 98.56 106 ILE A N 1
ATOM 849 C CA . ILE A 1 106 ? -5.926 -6.746 5.23 1 98.56 106 ILE A CA 1
ATOM 850 C C . ILE A 1 106 ? -4.598 -6.262 4.652 1 98.56 106 ILE A C 1
ATOM 852 O O . ILE A 1 106 ? -4.09 -6.832 3.682 1 98.56 106 ILE A O 1
ATOM 856 N N . MET A 1 107 ? -4.016 -5.246 5.258 1 98.81 107 MET A N 1
ATOM 857 C CA . MET A 1 107 ? -2.736 -4.715 4.801 1 98.81 107 MET A CA 1
ATOM 858 C C . MET A 1 107 ? -1.636 -5.762 4.934 1 98.81 107 MET A C 1
ATOM 860 O O . MET A 1 107 ? -0.828 -5.934 4.016 1 98.81 107 MET A O 1
ATOM 864 N N . SER A 1 108 ? -1.644 -6.465 6.047 1 98.75 108 SER A N 1
ATOM 865 C CA . SER A 1 108 ? -0.643 -7.504 6.277 1 98.75 108 SER A CA 1
ATOM 866 C C . SER A 1 108 ? -0.75 -8.617 5.238 1 98.75 108 SER A C 1
ATOM 868 O O . SER A 1 108 ? 0.26 -9.047 4.68 1 98.75 108 SER A O 1
ATOM 870 N N . LEU A 1 109 ? -1.917 -9.031 4.988 1 98.81 109 LEU A N 1
ATOM 871 C CA . LEU A 1 109 ? -2.164 -10.133 4.07 1 98.81 109 LEU A CA 1
ATOM 872 C C . LEU A 1 109 ? -1.868 -9.727 2.633 1 98.81 109 LEU A C 1
ATOM 874 O O . LEU A 1 109 ? -1.154 -10.43 1.916 1 98.81 109 LEU A O 1
ATOM 878 N N . ASN A 1 110 ? -2.391 -8.562 2.221 1 98.88 110 ASN A N 1
ATOM 879 C CA . ASN A 1 110 ? -2.385 -8.164 0.817 1 98.88 110 ASN A CA 1
ATOM 880 C C . ASN A 1 110 ? -1.031 -7.594 0.402 1 98.88 110 ASN A C 1
ATOM 882 O O . ASN A 1 110 ? -0.696 -7.578 -0.784 1 98.88 110 ASN A O 1
ATOM 886 N N . MET A 1 111 ? -0.274 -7.07 1.373 1 98.75 111 MET A N 1
ATOM 887 C CA . MET A 1 111 ? 0.939 -6.359 0.982 1 98.75 111 MET A CA 1
ATOM 888 C C . MET A 1 111 ? 2.164 -6.961 1.665 1 98.75 111 MET A C 1
ATOM 890 O O . MET A 1 111 ? 3.104 -7.391 0.996 1 98.75 111 MET A O 1
ATOM 894 N N . ASN A 1 112 ? 2.1 -7.02 3.025 1 98.75 112 ASN A N 1
ATOM 895 C CA . ASN A 1 112 ? 3.285 -7.477 3.742 1 98.75 112 ASN A CA 1
ATOM 896 C C . ASN A 1 112 ? 3.662 -8.898 3.352 1 98.75 112 ASN A C 1
ATOM 898 O O . ASN A 1 112 ? 4.832 -9.188 3.09 1 98.75 112 ASN A O 1
ATOM 902 N N . ALA A 1 113 ? 2.658 -9.773 3.354 1 98.94 113 ALA A N 1
ATOM 903 C CA . ALA A 1 113 ? 2.906 -11.172 2.986 1 98.94 113 ALA A CA 1
ATOM 904 C C . ALA A 1 113 ? 3.43 -11.273 1.556 1 98.94 113 ALA A C 1
ATOM 906 O O . ALA A 1 113 ? 4.387 -12 1.291 1 98.94 113 ALA A O 1
ATOM 907 N N . VAL A 1 114 ? 2.826 -10.531 0.634 1 98.94 114 VAL A N 1
ATOM 908 C CA . VAL A 1 114 ? 3.219 -10.523 -0.771 1 98.94 114 VAL A CA 1
ATOM 909 C C . VAL A 1 114 ? 4.668 -10.055 -0.901 1 98.94 114 VAL A C 1
ATOM 911 O O . VAL A 1 114 ? 5.461 -10.672 -1.615 1 98.94 114 VAL A O 1
ATOM 914 N N . THR A 1 115 ? 5.023 -8.977 -0.213 1 98.94 115 THR A N 1
ATOM 915 C CA . THR A 1 115 ? 6.359 -8.398 -0.28 1 98.94 115 THR A CA 1
ATOM 916 C C . THR A 1 115 ? 7.398 -9.375 0.263 1 98.94 115 THR A C 1
ATOM 918 O O . THR A 1 115 ? 8.43 -9.602 -0.37 1 98.94 115 THR A O 1
ATOM 921 N N . TYR A 1 116 ? 7.125 -9.969 1.396 1 98.88 116 TYR A N 1
ATOM 922 C CA . TYR A 1 116 ? 8.062 -10.891 2.031 1 98.88 116 TYR A CA 1
ATOM 923 C C . TYR A 1 116 ? 8.273 -12.125 1.169 1 98.88 116 TYR A C 1
ATOM 925 O O . TYR A 1 116 ? 9.414 -12.5 0.88 1 98.88 116 TYR A O 1
ATOM 933 N N . LEU A 1 117 ? 7.164 -12.766 0.746 1 98.94 117 LEU A N 1
ATOM 934 C CA . LEU A 1 117 ? 7.27 -14 -0.029 1 98.94 117 LEU A CA 1
ATOM 935 C C . LEU A 1 117 ? 7.945 -13.742 -1.371 1 98.94 117 LEU A C 1
ATOM 937 O O . LEU A 1 117 ? 8.727 -14.57 -1.849 1 98.94 117 LEU A O 1
ATOM 941 N N . THR A 1 118 ? 7.602 -12.617 -1.988 1 98.94 118 THR A N 1
ATOM 942 C CA . THR A 1 118 ? 8.273 -12.242 -3.229 1 98.94 118 THR A CA 1
ATOM 943 C C . THR A 1 118 ? 9.781 -12.133 -3.016 1 98.94 118 THR A C 1
ATOM 945 O O . THR A 1 118 ? 10.562 -12.641 -3.816 1 98.94 118 THR A O 1
ATOM 948 N N . LYS A 1 119 ? 10.195 -11.484 -1.928 1 98.81 119 LYS A N 1
ATOM 949 C CA . LYS A 1 119 ? 11.617 -11.266 -1.665 1 98.81 119 LYS A CA 1
ATOM 950 C C . LYS A 1 119 ? 12.352 -12.586 -1.483 1 98.81 119 LYS A C 1
ATOM 952 O O . LYS A 1 119 ? 13.359 -12.844 -2.152 1 98.81 119 LYS A O 1
ATOM 957 N N . VAL A 1 120 ? 11.859 -13.406 -0.618 1 98.69 120 VAL A N 1
ATOM 958 C CA . VAL A 1 120 ? 12.625 -14.586 -0.229 1 98.69 120 VAL A CA 1
ATOM 959 C C . VAL A 1 120 ? 12.641 -15.594 -1.378 1 98.69 120 VAL A C 1
ATOM 961 O O . VAL A 1 120 ? 13.664 -16.219 -1.651 1 98.69 120 VAL A O 1
ATOM 964 N N . PHE A 1 121 ? 11.57 -15.742 -2.119 1 98.81 121 PHE A N 1
ATOM 965 C CA . PHE A 1 121 ? 11.555 -16.719 -3.193 1 98.81 121 PHE A CA 1
ATOM 966 C C . PHE A 1 121 ? 12.234 -16.172 -4.441 1 98.81 121 PHE A C 1
ATOM 968 O O . PHE A 1 121 ? 12.844 -16.938 -5.203 1 98.81 121 PHE A O 1
ATOM 975 N N . ALA A 1 122 ? 12.148 -14.82 -4.684 1 98.69 122 ALA A N 1
ATOM 976 C CA . ALA A 1 122 ? 12.969 -14.25 -5.746 1 98.69 122 ALA A CA 1
ATOM 977 C C . ALA A 1 122 ? 14.453 -14.539 -5.512 1 98.69 122 ALA A C 1
ATOM 979 O O . ALA A 1 122 ? 15.18 -14.875 -6.445 1 98.69 122 ALA A O 1
ATOM 980 N N . ASN A 1 123 ? 14.867 -14.359 -4.25 1 98.38 123 ASN A N 1
ATOM 981 C CA . ASN A 1 123 ? 16.266 -14.625 -3.92 1 98.38 123 ASN A CA 1
ATOM 982 C C . ASN A 1 123 ? 16.625 -16.078 -4.184 1 98.38 123 ASN A C 1
ATOM 984 O O . ASN A 1 123 ? 17.734 -16.375 -4.637 1 98.38 123 ASN A O 1
ATOM 988 N N . GLU A 1 124 ? 15.695 -17.016 -3.918 1 98.19 124 GLU A N 1
ATOM 989 C CA . GLU A 1 124 ? 15.93 -18.422 -4.234 1 98.19 124 GLU A CA 1
ATOM 990 C C . GLU A 1 124 ? 16.016 -18.641 -5.742 1 98.19 124 GLU A C 1
ATOM 992 O O . GLU A 1 124 ? 16.844 -19.422 -6.215 1 98.19 124 GLU A O 1
ATOM 997 N N . MET A 1 125 ? 15.18 -17.984 -6.484 1 98.31 125 MET A N 1
ATOM 998 C CA . MET A 1 125 ? 15.117 -18.109 -7.938 1 98.31 125 MET A CA 1
ATOM 999 C C . MET A 1 125 ? 16.375 -17.547 -8.586 1 98.31 125 MET A C 1
ATOM 1001 O O . MET A 1 125 ? 16.844 -18.078 -9.602 1 98.31 125 MET A O 1
ATOM 1005 N N . ILE A 1 126 ? 16.891 -16.484 -7.996 1 97.75 126 ILE A N 1
ATOM 1006 C CA . ILE A 1 126 ? 18.109 -15.867 -8.508 1 97.75 126 ILE A CA 1
ATOM 1007 C C . ILE A 1 126 ? 19.25 -16.875 -8.461 1 97.75 126 ILE A C 1
ATOM 1009 O O . ILE A 1 126 ? 20.078 -16.953 -9.383 1 97.75 126 ILE A O 1
ATOM 1013 N N . LYS A 1 127 ? 19.281 -17.703 -7.41 1 96.56 127 LYS A N 1
ATOM 1014 C CA . LYS A 1 127 ? 20.344 -18.688 -7.234 1 96.56 127 LYS A CA 1
ATOM 1015 C C . LYS A 1 127 ? 20.359 -19.672 -8.398 1 96.56 127 LYS A C 1
ATOM 1017 O O . LYS A 1 127 ? 21.422 -20.219 -8.734 1 96.56 127 LYS A O 1
ATOM 1022 N N . ILE A 1 128 ? 19.297 -19.922 -9.047 1 94.94 128 ILE A N 1
ATOM 1023 C CA . ILE A 1 128 ? 19.234 -20.922 -10.117 1 94.94 128 ILE A CA 1
ATOM 1024 C C . ILE A 1 128 ? 18.922 -20.219 -11.438 1 94.94 128 ILE A C 1
ATOM 1026 O O . ILE A 1 128 ? 18.641 -20.891 -12.445 1 94.94 128 ILE A O 1
ATOM 1030 N N . ASN A 1 129 ? 18.734 -18.906 -11.5 1 95.94 129 ASN A N 1
ATOM 1031 C CA . ASN A 1 129 ? 18.578 -18.047 -12.656 1 95.94 129 ASN A CA 1
ATOM 1032 C C . ASN A 1 129 ? 17.312 -18.406 -13.453 1 95.94 129 ASN A C 1
ATOM 1034 O O . ASN A 1 129 ? 17.359 -18.516 -14.68 1 95.94 129 ASN A O 1
ATOM 1038 N N . LYS A 1 130 ? 16.312 -18.672 -12.703 1 96.44 130 LYS A N 1
ATOM 1039 C CA . LYS A 1 130 ? 15.023 -19 -13.312 1 96.44 130 LYS A CA 1
ATOM 1040 C C . LYS A 1 130 ? 13.883 -18.844 -12.312 1 96.44 130 LYS A C 1
ATOM 1042 O O . LYS A 1 130 ? 14.023 -19.234 -11.148 1 96.44 130 LYS A O 1
ATOM 1047 N N . GLY A 1 131 ? 12.797 -18.281 -12.742 1 98.06 131 GLY A N 1
ATOM 1048 C CA . GLY A 1 131 ? 11.641 -18.219 -11.875 1 98.06 131 GLY A CA 1
ATOM 1049 C C . GLY A 1 131 ? 10.555 -17.281 -12.391 1 98.06 131 GLY A C 1
ATOM 1050 O O . GLY A 1 131 ? 10.812 -16.453 -13.266 1 98.06 131 GLY A O 1
ATOM 1051 N N . LYS A 1 132 ? 9.32 -17.516 -11.984 1 98.81 132 LYS A N 1
ATOM 1052 C CA . LYS A 1 132 ? 8.18 -16.656 -12.281 1 98.81 132 LYS A CA 1
ATOM 1053 C C . LYS A 1 132 ? 7.395 -16.312 -11.016 1 98.81 132 LYS A C 1
ATOM 1055 O O . LYS A 1 132 ? 7.223 -17.172 -10.141 1 98.81 132 LYS A O 1
ATOM 1060 N N . ILE A 1 133 ? 7.02 -15.148 -10.898 1 98.94 133 ILE A N 1
ATOM 1061 C CA . ILE A 1 133 ? 6.199 -14.68 -9.789 1 98.94 133 ILE A CA 1
ATOM 1062 C C . ILE A 1 133 ? 4.941 -14 -10.32 1 98.94 133 ILE A C 1
ATOM 1064 O O . ILE A 1 133 ? 5.012 -13.18 -11.242 1 98.94 133 ILE A O 1
ATOM 1068 N N . LEU A 1 134 ? 3.82 -14.414 -9.875 1 98.94 134 LEU A N 1
ATOM 1069 C CA . LEU A 1 134 ? 2.553 -13.758 -10.172 1 98.94 134 LEU A CA 1
ATOM 1070 C C . LEU A 1 134 ? 1.929 -13.188 -8.898 1 98.94 134 LEU A C 1
ATOM 1072 O O . LEU A 1 134 ? 1.656 -13.922 -7.949 1 98.94 134 LEU A O 1
ATOM 1076 N N . ASN A 1 135 ? 1.821 -11.898 -8.797 1 98.94 135 ASN A N 1
ATOM 1077 C CA . ASN A 1 135 ? 1.097 -11.211 -7.734 1 98.94 135 ASN A CA 1
ATOM 1078 C C . ASN A 1 135 ? -0.316 -10.836 -8.172 1 98.94 135 ASN A C 1
ATOM 1080 O O . ASN A 1 135 ? -0.497 -10.141 -9.172 1 98.94 135 ASN A O 1
ATOM 1084 N N . VAL A 1 136 ? -1.291 -11.289 -7.422 1 98.88 136 VAL A N 1
ATOM 1085 C CA . VAL A 1 136 ? -2.672 -10.992 -7.789 1 98.88 136 VAL A CA 1
ATOM 1086 C C . VAL A 1 136 ? -3.062 -9.617 -7.254 1 98.88 136 VAL A C 1
ATOM 1088 O O . VAL A 1 136 ? -3.178 -9.422 -6.043 1 98.88 136 VAL A O 1
ATOM 1091 N N . ALA A 1 137 ? -3.186 -8.711 -8.148 1 98.69 137 ALA A N 1
ATOM 1092 C CA . ALA A 1 137 ? -3.68 -7.363 -7.887 1 98.69 137 ALA A CA 1
ATOM 1093 C C . ALA A 1 137 ? -5.176 -7.262 -8.172 1 98.69 137 ALA A C 1
ATOM 1095 O O . ALA A 1 137 ? -5.965 -8.055 -7.652 1 98.69 137 ALA A O 1
ATOM 1096 N N . SER A 1 138 ? -5.625 -6.25 -8.852 1 98.19 138 SER A N 1
ATOM 1097 C CA . SER A 1 138 ? -7.02 -5.977 -9.195 1 98.19 138 SER A CA 1
ATOM 1098 C C . SER A 1 138 ? -7.125 -4.836 -10.203 1 98.19 138 SER A C 1
ATOM 1100 O O . SER A 1 138 ? -6.199 -4.035 -10.344 1 98.19 138 SER A O 1
ATOM 1102 N N . THR A 1 139 ? -8.234 -4.844 -10.953 1 97.5 139 THR A N 1
ATOM 1103 C CA . THR A 1 139 ? -8.523 -3.609 -11.672 1 97.5 139 THR A CA 1
ATOM 1104 C C . THR A 1 139 ? -8.695 -2.445 -10.703 1 97.5 139 THR A C 1
ATOM 1106 O O . THR A 1 139 ? -8.5 -1.286 -11.078 1 97.5 139 THR A O 1
ATOM 1109 N N . GLY A 1 140 ? -8.984 -2.729 -9.438 1 97.44 140 GLY A N 1
ATOM 1110 C CA . GLY A 1 140 ? -9.07 -1.739 -8.375 1 97.44 140 GLY A CA 1
ATOM 1111 C C . GLY A 1 140 ? -7.73 -1.117 -8.031 1 97.44 140 GLY A C 1
ATOM 1112 O O . GLY A 1 140 ? -7.66 -0.17 -7.246 1 97.44 140 GLY A O 1
ATOM 1113 N N . SER A 1 141 ? -6.645 -1.623 -8.648 1 98.56 141 SER A N 1
ATOM 1114 C CA . SER A 1 141 ? -5.316 -1.055 -8.445 1 98.56 141 SER A CA 1
ATOM 1115 C C . SER A 1 141 ? -5.188 0.304 -9.125 1 98.56 141 SER A C 1
ATOM 1117 O O . SER A 1 141 ? -4.32 1.104 -8.766 1 98.56 141 SER A O 1
ATOM 1119 N N . TYR A 1 142 ? -6.035 0.543 -10.109 1 97.75 142 TYR A N 1
ATOM 1120 C CA . TYR A 1 142 ? -5.836 1.666 -11.023 1 97.75 142 TYR A CA 1
ATOM 1121 C C . TYR A 1 142 ? -6.68 2.863 -10.602 1 97.75 142 TYR A C 1
ATOM 1123 O O . TYR A 1 142 ? -6.469 3.98 -11.078 1 97.75 142 TYR A O 1
ATOM 1131 N N . HIS A 1 143 ? -7.645 2.625 -9.734 1 98 143 HIS A N 1
ATOM 1132 C CA . HIS A 1 143 ? -8.555 3.674 -9.297 1 98 143 HIS A CA 1
ATOM 1133 C C . HIS A 1 143 ? -8.75 3.641 -7.781 1 98 143 HIS A C 1
ATOM 1135 O O . HIS A 1 143 ? -8.758 2.566 -7.176 1 98 143 HIS A O 1
ATOM 1141 N N . PRO A 1 144 ? -8.992 4.883 -7.168 1 98.38 144 PRO A N 1
ATOM 1142 C CA . PRO A 1 144 ? -9.43 4.871 -5.773 1 98.38 144 PRO A CA 1
ATOM 1143 C C . PRO A 1 144 ? -10.789 4.203 -5.59 1 98.38 144 PRO A C 1
ATOM 1145 O O . PRO A 1 144 ? -11.656 4.305 -6.465 1 98.38 144 PRO A O 1
ATOM 1148 N N . GLY A 1 145 ? -10.945 3.521 -4.414 1 97.75 145 GLY A N 1
ATOM 1149 C CA . GLY A 1 145 ? -12.18 2.791 -4.18 1 97.75 145 GLY A CA 1
ATOM 1150 C C . GLY A 1 145 ? -12.922 3.252 -2.938 1 97.75 145 GLY A C 1
ATOM 1151 O O . GLY A 1 145 ? -12.867 2.596 -1.896 1 97.75 145 GLY A O 1
ATOM 1152 N N . PRO A 1 146 ? -13.711 4.352 -3.039 1 97.75 146 PRO A N 1
ATOM 1153 C CA . PRO A 1 146 ? -14.555 4.695 -1.891 1 97.75 146 PRO A CA 1
ATOM 1154 C C . PRO A 1 146 ? -15.391 3.518 -1.398 1 97.75 146 PRO A C 1
ATOM 1156 O O . PRO A 1 146 ? -15.906 2.742 -2.207 1 97.75 146 PRO A O 1
ATOM 1159 N N . TYR A 1 147 ? -15.414 3.322 0.001 1 96.25 147 TYR A N 1
ATOM 1160 C CA . TYR A 1 147 ? -16.141 2.262 0.694 1 96.25 147 TYR A CA 1
ATOM 1161 C C . TYR A 1 147 ? -15.43 0.922 0.534 1 96.25 147 TYR A C 1
ATOM 1163 O O . TYR A 1 147 ? -15.945 -0.116 0.956 1 96.25 147 TYR A O 1
ATOM 1171 N N . THR A 1 148 ? -14.344 0.835 -0.073 1 97 148 THR A N 1
ATOM 1172 C CA . THR A 1 148 ? -13.383 -0.257 -0.136 1 97 148 THR A CA 1
ATOM 1173 C C . THR A 1 148 ? -11.953 0.282 -0.205 1 97 148 THR A C 1
ATOM 1175 O O . THR A 1 148 ? -11.109 -0.264 -0.92 1 97 148 THR A O 1
ATOM 1178 N N . ALA A 1 149 ? -11.727 1.353 0.449 1 98.31 149 ALA A N 1
ATOM 1179 C CA . ALA A 1 149 ? -10.562 2.223 0.327 1 98.31 149 ALA A CA 1
ATOM 1180 C C . ALA A 1 149 ? -9.273 1.455 0.615 1 98.31 149 ALA A C 1
ATOM 1182 O O . ALA A 1 149 ? -8.32 1.509 -0.17 1 98.31 149 ALA A O 1
ATOM 1183 N N . VAL A 1 150 ? -9.242 0.693 1.752 1 98.69 150 VAL A N 1
ATOM 1184 C CA . VAL A 1 150 ? -8.023 -0.005 2.158 1 98.69 150 VAL A CA 1
ATOM 1185 C C . VAL A 1 150 ? -7.703 -1.106 1.15 1 98.69 150 VAL A C 1
ATOM 1187 O O . VAL A 1 150 ? -6.559 -1.237 0.71 1 98.69 150 VAL A O 1
ATOM 1190 N N . TYR A 1 151 ? -8.711 -1.823 0.714 1 98.19 151 TYR A N 1
ATOM 1191 C CA . TYR A 1 151 ? -8.5 -2.91 -0.235 1 98.19 151 TYR A CA 1
ATOM 1192 C C . TYR A 1 151 ? -7.898 -2.391 -1.537 1 98.19 151 TYR A C 1
ATOM 1194 O O . TYR A 1 151 ? -6.84 -2.852 -1.97 1 98.19 151 TYR A O 1
ATOM 1202 N N . TYR A 1 152 ? -8.586 -1.408 -2.182 1 98.69 152 TYR A N 1
ATOM 1203 C CA . TYR A 1 152 ? -8.086 -0.875 -3.443 1 98.69 152 TYR A CA 1
ATOM 1204 C C . TYR A 1 152 ? -6.684 -0.307 -3.281 1 98.69 152 TYR A C 1
ATOM 1206 O O . TYR A 1 152 ? -5.836 -0.466 -4.164 1 98.69 152 TYR A O 1
ATOM 1214 N N . ALA A 1 153 ? -6.453 0.342 -2.154 1 98.94 153 ALA A N 1
ATOM 1215 C CA . ALA A 1 153 ? -5.129 0.904 -1.898 1 98.94 153 ALA A CA 1
ATOM 1216 C C . ALA A 1 153 ? -4.074 -0.193 -1.824 1 98.94 153 ALA A C 1
ATOM 1218 O O . ALA A 1 153 ? -2.967 -0.034 -2.346 1 98.94 153 ALA A O 1
ATOM 1219 N N . THR A 1 154 ? -4.379 -1.326 -1.171 1 98.94 154 THR A N 1
ATOM 1220 C CA . THR A 1 154 ? -3.428 -2.432 -1.112 1 98.94 154 THR A CA 1
ATOM 1221 C C . THR A 1 154 ? -3.125 -2.959 -2.512 1 98.94 154 THR A C 1
ATOM 1223 O O . THR A 1 154 ? -1.989 -3.338 -2.807 1 98.94 154 THR A O 1
ATOM 1226 N N . LYS A 1 155 ? -4.133 -3.018 -3.334 1 98.88 155 LYS A N 1
ATOM 1227 C CA . LYS A 1 155 ? -3.926 -3.539 -4.68 1 98.88 155 LYS A CA 1
ATOM 1228 C C . LYS A 1 155 ? -3.162 -2.541 -5.547 1 98.88 155 LYS A C 1
ATOM 1230 O O . LYS A 1 155 ? -2.383 -2.936 -6.418 1 98.88 155 LYS A O 1
ATOM 1235 N N . ALA A 1 156 ? -3.32 -1.217 -5.27 1 98.94 156 ALA A N 1
ATOM 1236 C CA . ALA A 1 156 ? -2.457 -0.222 -5.902 1 98.94 156 ALA A CA 1
ATOM 1237 C C . ALA A 1 156 ? -0.993 -0.459 -5.543 1 98.94 156 ALA A C 1
ATOM 1239 O O . ALA A 1 156 ? -0.112 -0.36 -6.398 1 98.94 156 ALA A O 1
ATOM 1240 N N . TYR A 1 157 ? -0.736 -0.745 -4.273 1 98.94 157 TYR A N 1
ATOM 1241 C CA . TYR A 1 157 ? 0.603 -1.115 -3.83 1 98.94 157 TYR A CA 1
ATOM 1242 C C . TYR A 1 157 ? 1.136 -2.297 -4.629 1 98.94 157 TYR A C 1
ATOM 1244 O O . TYR A 1 157 ? 2.246 -2.244 -5.164 1 98.94 157 TYR A O 1
ATOM 1252 N N . VAL A 1 158 ? 0.345 -3.361 -4.73 1 98.94 158 VAL A N 1
ATOM 1253 C CA . VAL A 1 158 ? 0.771 -4.613 -5.348 1 98.94 158 VAL A CA 1
ATOM 1254 C C . VAL A 1 158 ? 1.105 -4.379 -6.82 1 98.94 158 VAL A C 1
ATOM 1256 O O . VAL A 1 158 ? 2.109 -4.891 -7.32 1 98.94 158 VAL A O 1
ATOM 1259 N N . LEU A 1 159 ? 0.281 -3.609 -7.504 1 98.94 159 LEU A N 1
ATOM 1260 C CA . LEU A 1 159 ? 0.524 -3.338 -8.914 1 98.94 159 LEU A CA 1
ATOM 1261 C C . LEU A 1 159 ? 1.83 -2.572 -9.102 1 98.94 159 LEU A C 1
ATOM 1263 O O . LEU A 1 159 ? 2.68 -2.975 -9.906 1 98.94 159 LEU A O 1
ATOM 1267 N N . SER A 1 160 ? 2.014 -1.463 -8.375 1 98.88 160 SER A N 1
ATOM 1268 C CA . SER A 1 160 ? 3.229 -0.659 -8.469 1 98.88 160 SER A CA 1
ATOM 1269 C C . SER A 1 160 ? 4.469 -1.492 -8.164 1 98.88 160 SER A C 1
ATOM 1271 O O . SER A 1 160 ? 5.445 -1.467 -8.914 1 98.88 160 SER A O 1
ATOM 1273 N N . PHE A 1 161 ? 4.395 -2.25 -7.086 1 98.88 161 PHE A N 1
ATOM 1274 C CA . PHE A 1 161 ? 5.461 -3.125 -6.617 1 98.88 161 PHE A CA 1
ATOM 1275 C C . PHE A 1 161 ? 5.848 -4.133 -7.695 1 98.88 161 PHE A C 1
ATOM 1277 O O . PHE A 1 161 ? 7.027 -4.285 -8.008 1 98.88 161 PHE A O 1
ATOM 1284 N N . THR A 1 162 ? 4.855 -4.723 -8.305 1 98.88 162 THR A N 1
ATOM 1285 C CA . THR A 1 162 ? 5.047 -5.777 -9.289 1 98.88 162 THR A CA 1
ATOM 1286 C C . THR A 1 162 ? 5.711 -5.223 -10.547 1 98.88 162 THR A C 1
ATOM 1288 O O . THR A 1 162 ? 6.695 -5.781 -11.031 1 98.88 162 THR A O 1
ATOM 1291 N N . GLU A 1 163 ? 5.18 -4.133 -11.031 1 98.69 163 GLU A N 1
ATOM 1292 C CA . GLU A 1 163 ? 5.711 -3.551 -12.258 1 98.69 163 GLU A CA 1
ATOM 1293 C C . GLU A 1 163 ? 7.148 -3.072 -12.07 1 98.69 163 GLU A C 1
ATOM 1295 O O . GLU A 1 163 ? 7.965 -3.162 -12.984 1 98.69 163 GLU A O 1
ATOM 1300 N N . ALA A 1 164 ? 7.445 -2.523 -10.898 1 98.56 164 ALA A N 1
ATOM 1301 C CA . ALA A 1 164 ? 8.812 -2.107 -10.602 1 98.56 164 ALA A CA 1
ATOM 1302 C C . ALA A 1 164 ? 9.758 -3.307 -10.578 1 98.56 164 ALA A C 1
ATOM 1304 O O . ALA A 1 164 ? 10.844 -3.264 -11.172 1 98.56 164 ALA A O 1
ATOM 1305 N N . LEU A 1 165 ? 9.336 -4.355 -9.961 1 98.5 165 LEU A N 1
ATOM 1306 C CA . LEU A 1 165 ? 10.172 -5.539 -9.82 1 98.5 165 LEU A CA 1
ATOM 1307 C C . LEU A 1 165 ? 10.367 -6.227 -11.172 1 98.5 165 LEU A C 1
ATOM 1309 O O . LEU A 1 165 ? 11.414 -6.828 -11.422 1 98.5 165 LEU A O 1
ATOM 1313 N N . ALA A 1 166 ? 9.289 -6.188 -12.016 1 98.25 166 ALA A N 1
ATOM 1314 C CA . ALA A 1 166 ? 9.438 -6.746 -13.359 1 98.25 166 ALA A CA 1
ATOM 1315 C C . ALA A 1 166 ? 10.648 -6.156 -14.07 1 98.25 166 ALA A C 1
ATOM 1317 O O . ALA A 1 166 ? 11.359 -6.859 -14.797 1 98.25 166 ALA A O 1
ATOM 1318 N N . GLU A 1 167 ? 10.898 -4.871 -13.836 1 96.5 167 GLU A N 1
ATOM 1319 C CA . GLU A 1 167 ? 12.062 -4.203 -14.422 1 96.5 167 GLU A CA 1
ATOM 1320 C C . GLU A 1 167 ? 13.352 -4.645 -13.742 1 96.5 167 GLU A C 1
ATOM 1322 O O . GLU A 1 167 ? 14.344 -4.938 -14.406 1 96.5 167 GLU A O 1
ATOM 1327 N N . GLU A 1 168 ? 13.367 -4.758 -12.398 1 95.75 168 GLU A N 1
ATOM 1328 C CA . GLU A 1 168 ? 14.57 -5.078 -11.641 1 95.75 168 GLU A CA 1
ATOM 1329 C C . GLU A 1 168 ? 15.023 -6.512 -11.898 1 95.75 168 GLU A C 1
ATOM 1331 O O . GLU A 1 168 ? 16.219 -6.805 -11.859 1 95.75 168 GLU A O 1
ATOM 1336 N N . MET A 1 169 ? 14.062 -7.363 -12.18 1 96.38 169 MET A N 1
ATOM 1337 C CA . MET A 1 169 ? 14.352 -8.797 -12.211 1 96.38 169 MET A CA 1
ATOM 1338 C C . MET A 1 169 ? 14.742 -9.242 -13.617 1 96.38 169 MET A C 1
ATOM 1340 O O . MET A 1 169 ? 15.125 -10.391 -13.82 1 96.38 169 MET A O 1
ATOM 1344 N N . LYS A 1 170 ? 14.617 -8.367 -14.594 1 91.69 170 LYS A N 1
ATOM 1345 C CA . LYS A 1 170 ? 14.938 -8.703 -15.977 1 91.69 170 LYS A CA 1
ATOM 1346 C C . LYS A 1 170 ? 16.344 -9.273 -16.078 1 91.69 170 LYS A C 1
ATOM 1348 O O . LYS A 1 170 ? 16.578 -10.219 -16.844 1 91.69 170 LYS A O 1
ATOM 1353 N N . GLY A 1 171 ? 17.234 -8.828 -15.242 1 90.44 171 GLY A N 1
ATOM 1354 C CA . GLY A 1 171 ? 18.609 -9.273 -15.32 1 90.44 171 GLY A CA 1
ATOM 1355 C C . GLY A 1 171 ? 18.844 -10.641 -14.711 1 90.44 171 GLY A C 1
ATOM 1356 O O . GLY A 1 171 ? 19.891 -11.25 -14.906 1 90.44 171 GLY A O 1
ATOM 1357 N N . TYR A 1 172 ? 17.859 -11.203 -14.062 1 95.69 172 TYR A N 1
ATOM 1358 C CA . TYR A 1 172 ? 18 -12.469 -13.359 1 95.69 172 TYR A CA 1
ATOM 1359 C C . TYR A 1 172 ? 17.172 -13.562 -14.031 1 95.69 172 TYR A C 1
ATOM 1361 O O . TYR A 1 172 ? 17.016 -14.656 -13.484 1 95.69 172 TYR A O 1
ATOM 1369 N N . ASN A 1 173 ? 16.578 -13.289 -15.227 1 95.88 173 ASN A N 1
ATOM 1370 C CA . ASN A 1 173 ? 15.711 -14.234 -15.906 1 95.88 173 ASN A CA 1
ATOM 1371 C C . ASN A 1 173 ? 14.516 -14.617 -15.031 1 95.88 173 ASN A C 1
ATOM 1373 O O . ASN A 1 173 ? 14.156 -15.789 -14.945 1 95.88 173 ASN A O 1
ATOM 1377 N N . ILE A 1 174 ? 14.062 -13.781 -14.219 1 98.19 174 ILE A N 1
ATOM 1378 C CA . ILE A 1 174 ? 12.859 -13.914 -13.406 1 98.19 174 ILE A CA 1
ATOM 1379 C C . ILE A 1 174 ? 11.773 -12.977 -13.922 1 98.19 174 ILE A C 1
ATOM 1381 O O . ILE A 1 174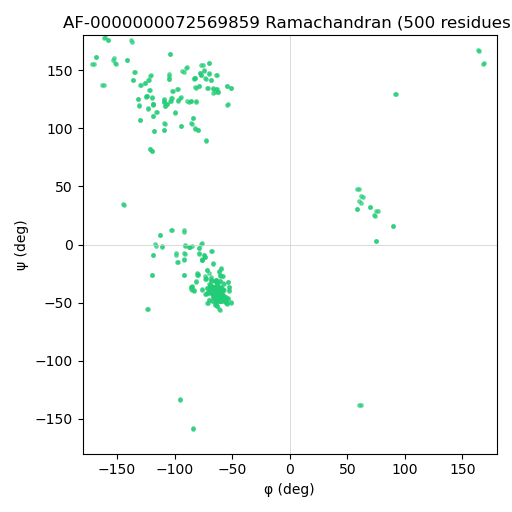 ? 12.039 -11.797 -14.172 1 98.19 174 ILE A O 1
ATOM 1385 N N . THR A 1 175 ? 10.609 -13.523 -14.242 1 98.5 175 THR A N 1
ATOM 1386 C CA . THR A 1 175 ? 9.484 -12.703 -14.672 1 98.5 175 THR A CA 1
ATOM 1387 C C . THR A 1 175 ? 8.539 -12.422 -13.5 1 98.5 175 THR A C 1
ATOM 1389 O O . THR A 1 175 ? 8.266 -13.312 -12.695 1 98.5 175 THR A O 1
ATOM 1392 N N . VAL A 1 176 ? 8.148 -11.227 -13.367 1 98.81 176 VAL A N 1
ATOM 1393 C CA . VAL A 1 176 ? 7.195 -10.797 -12.352 1 98.81 176 VAL A CA 1
ATOM 1394 C C . VAL A 1 176 ? 5.953 -10.211 -13.016 1 98.81 176 VAL A C 1
ATOM 1396 O O . VAL A 1 176 ? 6.051 -9.273 -13.812 1 98.81 176 VAL A O 1
ATOM 1399 N N . S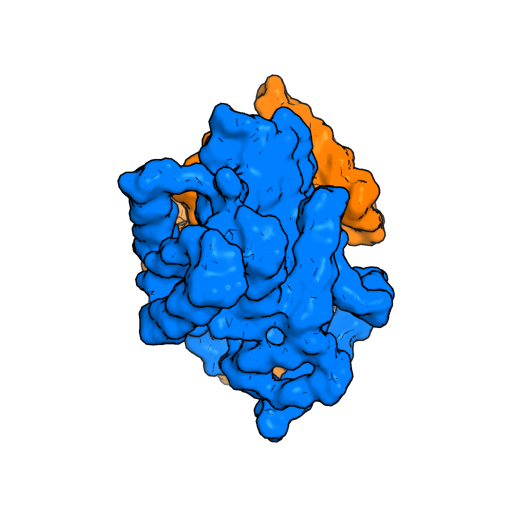ER A 1 177 ? 4.777 -10.828 -12.711 1 98.88 177 SER A N 1
ATOM 1400 C CA . SER A 1 177 ? 3.518 -10.469 -13.352 1 98.88 177 SER A CA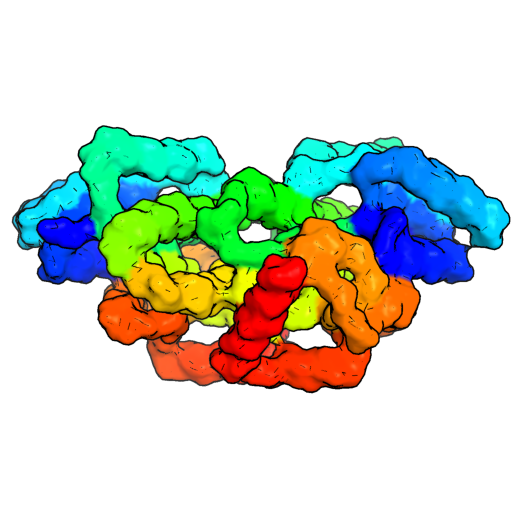 1
ATOM 1401 C C . SER A 1 177 ? 2.482 -10.016 -12.328 1 98.88 177 SER A C 1
ATOM 1403 O O . SER A 1 177 ? 2.453 -10.523 -11.203 1 98.88 177 SER A O 1
ATOM 1405 N N . ALA A 1 178 ? 1.694 -9.086 -12.734 1 98.88 178 ALA A N 1
ATOM 1406 C CA . ALA A 1 178 ? 0.514 -8.688 -11.977 1 98.88 178 ALA A CA 1
ATOM 1407 C C . ALA A 1 178 ? -0.767 -9.148 -12.664 1 98.88 178 ALA A C 1
ATOM 1409 O O . ALA A 1 178 ? -1.009 -8.812 -13.828 1 98.88 178 ALA A O 1
ATOM 1410 N N . LEU A 1 179 ? -1.543 -9.969 -12 1 98.94 179 LEU A N 1
ATOM 1411 C CA . LEU A 1 179 ? -2.904 -10.242 -12.445 1 98.94 179 LEU A CA 1
ATOM 1412 C C . LEU A 1 179 ? -3.877 -9.195 -11.906 1 98.94 179 LEU A C 1
ATOM 1414 O O . LEU A 1 179 ? -3.955 -8.977 -10.695 1 98.94 179 LEU A O 1
ATOM 1418 N N . CYS A 1 180 ? -4.609 -8.523 -12.758 1 98.75 180 CYS A N 1
ATOM 1419 C CA . CYS A 1 180 ? -5.555 -7.48 -12.375 1 98.75 180 CYS A CA 1
ATOM 1420 C C . CYS A 1 180 ? -6.969 -7.84 -12.805 1 98.75 180 CYS A C 1
ATOM 1422 O O . CYS A 1 180 ? -7.5 -7.27 -13.758 1 98.75 180 CYS A O 1
ATOM 1424 N N . PRO A 1 181 ? -7.598 -8.688 -11.992 1 98.12 181 PRO A N 1
ATOM 1425 C CA . PRO A 1 181 ? -8.969 -9.078 -12.328 1 98.12 181 PRO A CA 1
ATOM 1426 C C . PRO A 1 181 ? -9.992 -8 -11.969 1 98.12 181 PRO A C 1
ATOM 1428 O O . PRO A 1 181 ? -9.773 -7.223 -11.039 1 98.12 181 PRO A O 1
ATOM 1431 N N . GLY A 1 182 ? -11.062 -7.906 -12.766 1 95.69 182 GLY A N 1
ATOM 1432 C CA . GLY A 1 182 ? -12.25 -7.191 -12.336 1 95.69 182 GLY A CA 1
ATOM 1433 C C . GLY A 1 182 ? -13.18 -8.031 -11.484 1 95.69 182 GLY A C 1
ATOM 1434 O O . GLY A 1 182 ? -12.742 -8.977 -10.82 1 95.69 182 GLY A O 1
ATOM 1435 N N . ALA A 1 183 ? -14.453 -7.645 -11.414 1 91.06 183 ALA A N 1
ATOM 1436 C CA . ALA A 1 183 ? -15.438 -8.406 -10.648 1 91.06 183 ALA A CA 1
ATOM 1437 C C . ALA A 1 183 ? -15.453 -9.867 -11.078 1 91.06 183 ALA A C 1
ATOM 1439 O O . ALA A 1 183 ? -15.555 -10.172 -12.266 1 91.06 183 ALA A O 1
ATOM 1440 N N . THR A 1 184 ? -15.195 -10.711 -10.141 1 92.5 184 THR A N 1
ATOM 1441 C CA . THR A 1 184 ? -15.133 -12.148 -10.359 1 92.5 184 THR A CA 1
ATOM 1442 C C . THR A 1 184 ? -16.062 -12.891 -9.398 1 92.5 184 THR A C 1
ATOM 1444 O O . THR A 1 184 ? -16.141 -12.539 -8.219 1 92.5 184 THR A O 1
ATOM 1447 N N . LYS A 1 185 ? -16.734 -13.859 -9.859 1 88.81 185 LYS A N 1
ATOM 1448 C CA . LYS A 1 185 ? -17.672 -14.641 -9.055 1 88.81 185 LYS A CA 1
ATOM 1449 C C . LYS A 1 185 ? -16.922 -15.547 -8.078 1 88.81 185 LYS A C 1
ATOM 1451 O O . LYS A 1 185 ? -16.562 -16.672 -8.414 1 88.81 185 LYS A O 1
ATOM 1456 N N . THR A 1 186 ? -16.672 -15.039 -6.957 1 86 186 THR A N 1
ATOM 1457 C CA . THR A 1 186 ? -16 -15.773 -5.883 1 86 186 THR A CA 1
ATOM 1458 C C . THR A 1 186 ? -16.672 -15.477 -4.539 1 86 186 THR A C 1
ATOM 1460 O O . THR A 1 186 ? -17.594 -14.672 -4.461 1 86 186 THR A O 1
ATOM 1463 N N . ASN A 1 187 ? -16.203 -16.141 -3.582 1 79.25 187 ASN A N 1
ATOM 1464 C CA . ASN A 1 187 ? -16.688 -15.844 -2.24 1 79.25 187 ASN A CA 1
ATOM 1465 C C . ASN A 1 187 ? -16.062 -14.578 -1.683 1 79.25 187 ASN A C 1
ATOM 1467 O O . ASN A 1 187 ? -16.391 -14.148 -0.576 1 79.25 187 ASN A O 1
ATOM 1471 N N . PHE A 1 188 ? -15.25 -13.992 -2.436 1 80.12 188 PHE A N 1
ATOM 1472 C CA . PHE A 1 188 ? -14.555 -12.789 -2.008 1 80.12 188 PHE A CA 1
ATOM 1473 C C . PHE A 1 188 ? -15.539 -11.641 -1.778 1 80.12 188 PHE A C 1
ATOM 1475 O O . PHE A 1 188 ? -15.484 -10.969 -0.746 1 80.12 188 PHE A O 1
ATOM 1482 N N . SER A 1 189 ? -16.391 -11.57 -2.744 1 73.94 189 SER A N 1
ATOM 1483 C CA . SER A 1 189 ? -17.359 -10.492 -2.646 1 73.94 189 SER A CA 1
ATOM 1484 C C . SER A 1 189 ? -18.281 -10.68 -1.445 1 73.94 189 SER A C 1
ATOM 1486 O O . SER A 1 189 ? -18.547 -9.734 -0.709 1 73.94 189 SER A O 1
ATOM 1488 N N . LYS A 1 190 ? -18.609 -12 -1.262 1 73.88 190 LYS A N 1
ATOM 1489 C CA . LYS A 1 190 ? -19.484 -12.297 -0.125 1 73.88 190 LYS A CA 1
ATOM 1490 C C . LYS A 1 190 ? -18.766 -12.016 1.196 1 73.88 190 LYS A C 1
ATOM 1492 O O . LYS A 1 190 ? -19.344 -11.391 2.096 1 73.88 190 LYS A O 1
ATOM 1497 N N . LYS A 1 191 ? -17.562 -12.375 1.23 1 76.44 191 LYS A N 1
ATOM 1498 C CA . LYS A 1 191 ? -16.781 -12.156 2.441 1 76.44 191 LYS A CA 1
ATOM 1499 C C . LYS A 1 191 ? -16.5 -10.68 2.66 1 76.44 191 LYS A C 1
ATOM 1501 O O . LYS A 1 191 ? -16.359 -10.227 3.799 1 76.44 191 LYS A O 1
ATOM 1506 N N . ALA A 1 192 ? -16.531 -9.945 1.591 1 78.12 192 ALA A N 1
ATOM 1507 C CA . ALA A 1 192 ? -16.25 -8.508 1.64 1 78.12 192 ALA A CA 1
ATOM 1508 C C . ALA A 1 192 ? -17.516 -7.715 1.94 1 78.12 192 ALA A C 1
ATOM 1510 O O . ALA A 1 192 ? -17.469 -6.496 2.109 1 78.12 192 ALA A O 1
ATOM 1511 N N . GLY A 1 193 ? -18.609 -8.352 2.066 1 70.38 193 GLY A N 1
ATOM 1512 C CA . GLY A 1 193 ? -19.875 -7.699 2.363 1 70.38 193 GLY A CA 1
ATOM 1513 C C . GLY A 1 193 ? -20.625 -7.273 1.121 1 70.38 193 GLY A C 1
ATOM 1514 O O . GLY A 1 193 ? -21.484 -6.391 1.184 1 70.38 193 GLY A O 1
ATOM 1515 N N . LYS A 1 194 ? -20.188 -7.875 -0.087 1 69.44 194 LYS A N 1
ATOM 1516 C CA . LYS A 1 194 ? -20.766 -7.5 -1.372 1 69.44 194 LYS A CA 1
ATOM 1517 C C . LYS A 1 194 ? -21.719 -8.578 -1.881 1 69.44 194 LYS A C 1
ATOM 1519 O O . LYS A 1 194 ? -21.516 -9.766 -1.613 1 69.44 194 LYS A O 1
ATOM 1524 N N . LYS A 1 195 ? -22.859 -8.094 -2.59 1 69.62 195 LYS A N 1
ATOM 1525 C CA . LYS A 1 195 ? -23.672 -9.039 -3.363 1 69.62 195 LYS A CA 1
ATOM 1526 C C . LYS A 1 195 ? -22.969 -9.422 -4.664 1 69.62 195 LYS A C 1
ATOM 1528 O O . LYS A 1 195 ? -22.125 -8.672 -5.164 1 69.62 195 LYS A O 1
ATOM 1533 N N . ASP A 1 196 ? -23.297 -10.562 -5.156 1 64.88 196 ASP A N 1
ATOM 1534 C CA . ASP A 1 196 ? -22.734 -11.016 -6.426 1 64.88 196 ASP A CA 1
ATOM 1535 C C . ASP A 1 196 ? -23.141 -10.086 -7.566 1 64.88 196 ASP A C 1
ATOM 1537 O O . ASP A 1 196 ? -24.266 -9.594 -7.605 1 64.88 196 ASP A O 1
ATOM 1541 N N . ASN A 1 197 ? -22.156 -9.703 -8.336 1 71.62 197 ASN A N 1
ATOM 1542 C CA . ASN A 1 197 ? -22.391 -8.961 -9.57 1 71.62 197 ASN A CA 1
ATOM 1543 C C . ASN A 1 197 ? -22.766 -9.883 -10.727 1 71.62 197 ASN A C 1
ATOM 1545 O O . ASN A 1 197 ? -22.031 -10.82 -11.047 1 71.62 197 ASN A O 1
ATOM 1549 N N . ALA A 1 198 ? -23.844 -9.664 -11.305 1 71.31 198 ALA A N 1
ATOM 1550 C CA . ALA A 1 198 ? -24.359 -10.516 -12.367 1 71.31 198 ALA A CA 1
ATOM 1551 C C . ALA A 1 198 ? -23.406 -10.547 -13.555 1 71.31 198 ALA A C 1
ATOM 1553 O O . ALA A 1 198 ? -23.375 -11.516 -14.32 1 71.31 198 ALA A O 1
ATOM 1554 N N . THR A 1 199 ? -22.625 -9.586 -13.68 1 78.62 199 THR A N 1
ATOM 1555 C CA . THR A 1 199 ? -21.734 -9.5 -14.836 1 78.62 199 THR A CA 1
ATOM 1556 C C . THR A 1 199 ? -20.312 -9.891 -14.453 1 78.62 199 THR A C 1
ATOM 1558 O O . THR A 1 199 ? -19.391 -9.734 -15.25 1 78.62 199 THR A O 1
ATOM 1561 N N . ALA A 1 200 ? -20.188 -10.422 -13.367 1 89.88 200 ALA A N 1
ATOM 1562 C CA . ALA A 1 200 ? -18.875 -10.828 -12.891 1 89.88 200 ALA A CA 1
ATOM 1563 C C . ALA A 1 200 ? -18.312 -11.984 -13.711 1 89.88 200 ALA A C 1
ATOM 1565 O O . ALA A 1 200 ? -19.062 -12.844 -14.172 1 89.88 200 ALA A O 1
ATOM 1566 N N . MET A 1 201 ? -16.984 -11.961 -13.984 1 94.31 201 MET A N 1
ATOM 1567 C CA . MET A 1 201 ? -16.312 -13.039 -14.703 1 94.31 201 MET A CA 1
ATOM 1568 C C . MET A 1 201 ? -16.234 -14.305 -13.852 1 94.31 201 MET A C 1
ATOM 1570 O O . MET A 1 201 ? -16.297 -14.227 -12.617 1 94.31 201 MET A O 1
ATOM 1574 N N . SER A 1 202 ? -16.109 -15.469 -14.516 1 96.06 202 SER A N 1
ATOM 1575 C CA . SER A 1 202 ? -15.906 -16.703 -13.758 1 96.06 202 SER A CA 1
ATOM 1576 C C . SER A 1 202 ? -14.469 -16.812 -13.266 1 96.06 202 SER A C 1
ATOM 1578 O O . SER A 1 202 ? -13.539 -16.391 -13.953 1 96.06 202 SER A O 1
ATOM 1580 N N . PRO A 1 203 ? -14.297 -17.391 -12.109 1 97.5 203 PRO A N 1
ATOM 1581 C CA . PRO A 1 203 ? -12.922 -17.594 -11.633 1 97.5 203 PRO A CA 1
ATOM 1582 C C . PRO A 1 203 ? -12.094 -18.469 -12.57 1 97.5 203 PRO A C 1
ATOM 1584 O O . PRO A 1 203 ? -10.883 -18.281 -12.688 1 97.5 203 PRO A O 1
ATOM 1587 N N . GLU A 1 204 ? -12.711 -19.422 -13.266 1 97.88 204 GLU A N 1
ATOM 1588 C CA . GLU A 1 204 ? -12.039 -20.281 -14.227 1 97.88 204 GLU A CA 1
ATOM 1589 C C . GLU A 1 204 ? -11.438 -19.469 -15.375 1 97.88 204 GLU A C 1
ATOM 1591 O O . GLU A 1 204 ? -10.289 -19.688 -15.766 1 97.88 204 GLU A O 1
ATOM 1596 N N . TYR A 1 205 ? -12.219 -18.547 -15.875 1 98.19 205 TYR A N 1
ATOM 1597 C CA . TYR A 1 205 ? -11.758 -17.703 -16.953 1 98.19 205 TYR A CA 1
ATOM 1598 C C . TYR A 1 205 ? -10.586 -16.828 -16.516 1 98.19 205 TYR A C 1
ATOM 1600 O O . TYR A 1 205 ? -9.57 -16.734 -17.203 1 98.19 205 TYR A O 1
ATOM 1608 N N . VAL A 1 206 ? -10.695 -16.219 -15.367 1 98.62 206 VAL A N 1
ATOM 1609 C CA . VAL A 1 206 ? -9.656 -15.344 -14.836 1 98.62 206 VAL A CA 1
ATOM 1610 C C . VAL A 1 206 ? -8.375 -16.141 -14.617 1 98.62 206 VAL A C 1
ATOM 1612 O O . VAL A 1 206 ? -7.285 -15.703 -14.984 1 98.62 206 VAL A O 1
ATOM 1615 N N . ALA A 1 207 ? -8.508 -17.344 -14.07 1 98.81 207 ALA A N 1
ATOM 1616 C CA . ALA A 1 207 ? -7.363 -18.203 -13.805 1 98.81 207 ALA A CA 1
ATOM 1617 C C . ALA A 1 207 ? -6.668 -18.609 -15.102 1 98.81 207 ALA A C 1
ATOM 1619 O O . ALA A 1 207 ? -5.438 -18.672 -15.164 1 98.81 207 ALA A O 1
ATOM 1620 N N . GLN A 1 208 ? -7.445 -18.922 -16.109 1 98.75 208 GLN A N 1
ATOM 1621 C CA . GLN A 1 208 ? -6.883 -19.281 -17.406 1 98.75 208 GLN A CA 1
ATOM 1622 C C . GLN A 1 208 ? -6.07 -18.125 -18 1 98.75 208 GLN A C 1
ATOM 1624 O O . GLN A 1 208 ? -4.973 -18.344 -18.516 1 98.75 208 GLN A O 1
ATOM 1629 N N . LYS A 1 209 ? -6.609 -16.922 -17.922 1 98.81 209 LYS A N 1
ATOM 1630 C CA . LYS A 1 209 ? -5.895 -15.75 -18.422 1 98.81 209 LYS A CA 1
ATOM 1631 C C . LYS A 1 209 ? -4.625 -15.5 -17.609 1 98.81 209 LYS A C 1
ATOM 1633 O O . LYS A 1 209 ? -3.602 -15.094 -18.156 1 98.81 209 LYS A O 1
ATOM 1638 N N . ALA A 1 210 ? -4.73 -15.742 -16.344 1 98.88 210 ALA A N 1
ATOM 1639 C CA . ALA A 1 210 ? -3.559 -15.609 -15.477 1 98.88 210 ALA A CA 1
ATOM 1640 C C . ALA A 1 210 ? -2.449 -16.562 -15.906 1 98.88 210 ALA A C 1
ATOM 1642 O O . ALA A 1 210 ? -1.297 -16.156 -16.062 1 98.88 210 ALA A O 1
ATOM 1643 N N . TYR A 1 211 ? -2.801 -17.828 -16.109 1 98.88 211 TYR A N 1
ATOM 1644 C CA . TYR A 1 211 ? -1.837 -18.859 -16.5 1 98.88 211 TYR A CA 1
ATOM 1645 C C . TYR A 1 211 ? -1.199 -18.516 -17.844 1 98.88 211 TYR A C 1
ATOM 1647 O O . TYR A 1 211 ? 0.025 -18.547 -17.984 1 98.88 211 TYR A O 1
ATOM 1655 N N . GLU A 1 212 ? -2.047 -18.141 -18.812 1 98.81 212 GLU A N 1
ATOM 1656 C CA . GLU A 1 212 ? -1.566 -17.812 -20.156 1 98.81 212 GLU A CA 1
ATOM 1657 C C . GLU A 1 212 ? -0.62 -16.609 -20.109 1 98.81 212 GLU A C 1
ATOM 1659 O O . GLU A 1 212 ? 0.448 -16.641 -20.734 1 98.81 212 GLU A O 1
ATOM 1664 N N . GLY A 1 213 ? -1.034 -15.562 -19.391 1 98.81 213 GLY A N 1
ATOM 1665 C CA . GLY A 1 213 ? -0.198 -14.383 -19.281 1 98.81 213 GLY A CA 1
ATOM 1666 C C . GLY A 1 213 ? 1.125 -14.641 -18.594 1 98.81 213 GLY A C 1
ATOM 1667 O O . GLY A 1 213 ? 2.158 -14.102 -18.984 1 98.81 213 GLY A O 1
ATOM 1668 N N . LEU A 1 214 ? 1.054 -15.453 -17.578 1 98.75 214 LEU A N 1
ATOM 1669 C CA . LEU A 1 214 ? 2.256 -15.797 -16.828 1 98.75 214 LEU A CA 1
ATOM 1670 C C . LEU A 1 214 ? 3.252 -16.547 -17.703 1 98.75 214 LEU A C 1
ATOM 1672 O O . LEU A 1 214 ? 4.441 -16.219 -17.719 1 98.75 214 LEU A O 1
ATOM 1676 N N . ILE A 1 215 ? 2.773 -17.531 -18.422 1 98 215 ILE A N 1
ATOM 1677 C CA . ILE A 1 215 ? 3.613 -18.359 -19.281 1 98 215 ILE A CA 1
ATOM 1678 C C . ILE A 1 215 ? 4.207 -17.516 -20.391 1 98 215 ILE A C 1
ATOM 1680 O O . ILE A 1 215 ? 5.348 -17.719 -20.812 1 98 215 ILE A O 1
ATOM 1684 N N . LYS A 1 216 ? 3.49 -16.484 -20.828 1 98.31 216 LYS A N 1
ATOM 1685 C CA . LYS A 1 216 ? 3.938 -15.609 -21.891 1 98.31 216 LYS A CA 1
ATOM 1686 C C . LYS A 1 216 ? 4.809 -14.477 -21.359 1 98.31 216 LYS A C 1
ATOM 1688 O O . LYS A 1 216 ? 5.223 -13.594 -22.109 1 98.31 216 LYS A O 1
ATOM 1693 N N . ASN A 1 217 ? 5.008 -14.383 -20.078 1 98.06 217 ASN A N 1
ATOM 1694 C CA . ASN A 1 217 ? 5.879 -13.43 -19.406 1 98.06 217 ASN A CA 1
ATOM 1695 C C . ASN A 1 217 ? 5.32 -12.008 -19.484 1 98.06 217 ASN A C 1
ATOM 1697 O O . ASN A 1 217 ? 6.082 -11.047 -19.578 1 98.06 217 ASN A O 1
ATOM 1701 N N . ASN A 1 218 ? 3.945 -11.93 -19.484 1 98.38 218 ASN A N 1
ATOM 1702 C CA . ASN A 1 218 ? 3.336 -10.602 -19.422 1 98.38 218 ASN A CA 1
ATOM 1703 C C . ASN A 1 218 ? 3.508 -9.961 -18.062 1 98.38 218 ASN A C 1
ATOM 1705 O O . ASN A 1 218 ? 3.293 -10.609 -17.031 1 98.38 218 ASN A O 1
ATOM 1709 N N . THR A 1 219 ? 3.883 -8.711 -18.047 1 98.12 219 THR A N 1
ATOM 1710 C CA . THR A 1 219 ? 4.039 -8 -16.781 1 98.12 219 THR A CA 1
ATOM 1711 C C . THR A 1 219 ? 2.682 -7.711 -16.156 1 98.12 219 THR A C 1
ATOM 1713 O O . THR A 1 219 ? 2.514 -7.832 -14.938 1 98.12 219 THR A O 1
ATOM 1716 N N . THR A 1 220 ? 1.725 -7.309 -16.969 1 98.44 220 THR A N 1
ATOM 1717 C CA . THR A 1 220 ? 0.376 -7.016 -16.5 1 98.44 220 THR A CA 1
ATOM 1718 C C . THR A 1 220 ? -0.656 -7.848 -17.25 1 98.44 220 THR A C 1
ATOM 1720 O O . THR A 1 220 ? -0.628 -7.914 -18.484 1 98.44 220 THR A O 1
ATOM 1723 N N . ILE A 1 221 ? -1.496 -8.523 -16.562 1 98.81 221 ILE A N 1
ATOM 1724 C CA . ILE A 1 221 ? -2.545 -9.391 -17.094 1 98.81 221 ILE A CA 1
ATOM 1725 C C . ILE A 1 221 ? -3.912 -8.875 -16.656 1 98.81 221 ILE A C 1
ATOM 1727 O O . ILE A 1 221 ? -4.25 -8.938 -15.469 1 98.81 221 ILE A O 1
ATOM 1731 N N . ILE A 1 222 ? -4.691 -8.367 -17.531 1 98.69 222 ILE A N 1
ATOM 1732 C CA . ILE A 1 222 ? -6.027 -7.848 -17.25 1 98.69 222 ILE A CA 1
ATOM 1733 C C . ILE A 1 222 ? -7.066 -8.648 -18.031 1 98.69 222 ILE A C 1
ATOM 1735 O O . ILE A 1 222 ? -7.301 -8.391 -19.219 1 98.69 222 ILE A O 1
ATOM 1739 N N . PRO A 1 223 ? -7.707 -9.641 -17.359 1 98.38 223 PRO A N 1
ATOM 1740 C CA . PRO A 1 223 ? -8.703 -10.453 -18.062 1 98.38 223 PRO A CA 1
ATOM 1741 C C . PRO A 1 223 ? -9.945 -9.656 -18.453 1 98.38 223 PRO A C 1
ATOM 1743 O O . PRO A 1 223 ? -10.484 -8.906 -17.641 1 98.38 223 PRO A O 1
ATOM 1746 N N . GLY A 1 224 ? -10.383 -9.828 -19.672 1 96.56 224 GLY A N 1
ATOM 1747 C CA . GLY A 1 224 ? -11.602 -9.188 -20.141 1 96.56 224 GLY A CA 1
ATOM 1748 C C . GLY A 1 224 ? -11.352 -7.852 -20.797 1 96.56 224 GLY A C 1
ATOM 1749 O O . GLY A 1 224 ? -10.75 -6.957 -20.203 1 96.56 224 GLY A O 1
ATOM 1750 N N . PHE A 1 225 ? -11.852 -7.617 -21.953 1 95.56 225 PHE A N 1
ATOM 1751 C CA . PHE A 1 225 ? -11.617 -6.422 -22.75 1 95.56 225 PHE A CA 1
ATOM 1752 C C . PHE A 1 225 ? -12.211 -5.191 -22.078 1 95.56 225 PHE A C 1
ATOM 1754 O O . PHE A 1 225 ? -11.617 -4.109 -22.109 1 95.56 225 PHE A O 1
ATOM 1761 N N . LYS A 1 226 ? -13.336 -5.355 -21.453 1 95.5 226 LYS A N 1
ATOM 1762 C CA . LYS A 1 226 ? -13.984 -4.227 -20.797 1 95.5 226 LYS A CA 1
ATOM 1763 C C . LYS A 1 226 ? -13.109 -3.676 -19.672 1 95.5 226 LYS A C 1
ATOM 1765 O O . LYS A 1 226 ? -13.078 -2.465 -19.438 1 95.5 226 LYS A O 1
ATOM 1770 N N . TYR A 1 227 ? -12.383 -4.539 -19.016 1 96.19 227 TYR A N 1
ATOM 1771 C CA . TYR A 1 227 ? -11.555 -4.109 -17.891 1 96.19 227 TYR A CA 1
ATOM 1772 C C . TYR A 1 227 ? -10.25 -3.502 -18.391 1 96.19 227 TYR A C 1
ATOM 1774 O O . TYR A 1 227 ? -9.672 -2.643 -17.719 1 96.19 227 TYR A O 1
ATOM 1782 N N . LYS A 1 228 ? -9.789 -3.922 -19.625 1 96.69 228 LYS A N 1
ATOM 1783 C CA . LYS A 1 228 ? -8.641 -3.273 -20.25 1 96.69 228 LYS A CA 1
ATOM 1784 C C . LYS A 1 228 ? -8.93 -1.807 -20.547 1 96.69 228 LYS A C 1
ATOM 1786 O O . LYS A 1 228 ? -8.047 -0.954 -20.438 1 96.69 228 LYS A O 1
ATOM 1791 N N . ILE A 1 229 ? -10.172 -1.537 -20.922 1 96.31 229 ILE A N 1
ATOM 1792 C CA . ILE A 1 229 ? -10.586 -0.164 -21.188 1 96.31 229 ILE A CA 1
ATOM 1793 C C . ILE A 1 229 ? -10.781 0.581 -19.859 1 96.31 229 ILE A C 1
ATOM 1795 O O . ILE A 1 229 ? -10.391 1.744 -19.734 1 96.31 229 ILE A O 1
ATOM 1799 N N . PHE A 1 230 ? -11.336 -0.113 -18.875 1 95.62 230 PHE A N 1
ATOM 1800 C CA . PHE A 1 230 ? -11.68 0.479 -17.594 1 95.62 230 PHE A CA 1
ATOM 1801 C C . PHE A 1 230 ? -10.453 1.069 -16.906 1 95.62 230 PHE A C 1
ATOM 1803 O O . PHE A 1 230 ? -10.508 2.168 -16.359 1 95.62 230 PHE A O 1
ATOM 1810 N N . VAL A 1 231 ? -9.328 0.347 -17 1 95.94 231 VAL A N 1
ATOM 1811 C CA . VAL A 1 231 ? -8.148 0.752 -16.234 1 95.94 231 VAL A CA 1
ATOM 1812 C C . VAL A 1 231 ? -7.508 1.976 -16.891 1 95.94 231 VAL A C 1
ATOM 1814 O O . VAL A 1 231 ? -6.641 2.617 -16.297 1 95.94 231 VAL A O 1
ATOM 1817 N N . LEU A 1 232 ? -7.961 2.389 -18.125 1 94.38 232 LEU A N 1
ATOM 1818 C CA . LEU A 1 232 ? -7.414 3.539 -18.844 1 94.38 232 LEU A CA 1
ATOM 1819 C C . LEU A 1 232 ? -8.195 4.805 -18.5 1 94.38 232 LEU A C 1
ATOM 1821 O O . LEU A 1 232 ? -7.75 5.914 -18.812 1 94.38 232 LEU A O 1
ATOM 1825 N N . LEU A 1 233 ? -9.336 4.648 -17.875 1 94.69 233 LEU A N 1
ATOM 1826 C CA . LEU A 1 233 ? -10.203 5.789 -17.594 1 94.69 233 LEU A CA 1
ATOM 1827 C C . LEU A 1 233 ? -9.617 6.66 -16.484 1 94.69 233 LEU A C 1
ATOM 1829 O O . LEU A 1 233 ? -9.047 6.145 -15.523 1 94.69 233 LEU A O 1
ATOM 1833 N N . PRO A 1 234 ? -9.781 7.984 -16.625 1 92.75 234 PRO A N 1
ATOM 1834 C CA . PRO A 1 234 ? -9.188 8.883 -15.633 1 92.75 234 PRO A CA 1
ATOM 1835 C C . PRO A 1 234 ? -9.773 8.695 -14.234 1 92.75 234 PRO A C 1
ATOM 1837 O O . PRO A 1 234 ? -10.992 8.578 -14.086 1 92.75 234 PRO A O 1
ATOM 1840 N N . ARG A 1 235 ? -8.922 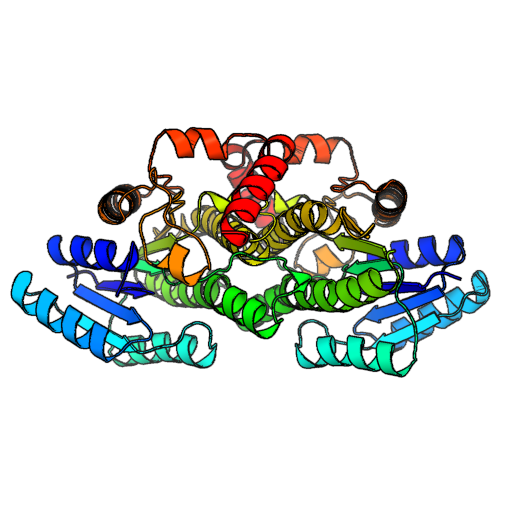8.625 -13.281 1 92.62 235 ARG A N 1
ATOM 1841 C CA . ARG A 1 235 ? -9.273 8.391 -11.883 1 92.62 235 ARG A CA 1
ATOM 1842 C C . ARG A 1 235 ? -10.359 9.359 -11.43 1 92.62 235 ARG A C 1
ATOM 1844 O O . ARG A 1 235 ? -11.352 8.938 -10.82 1 92.62 235 ARG A O 1
ATOM 1851 N N . LYS A 1 236 ? -10.141 10.711 -11.703 1 90.81 236 LYS A N 1
ATOM 1852 C CA . LYS A 1 236 ? -11.047 11.75 -11.211 1 90.81 236 LYS A CA 1
ATOM 1853 C C . LYS A 1 236 ? -12.469 11.516 -11.711 1 90.81 236 LYS A C 1
ATOM 1855 O O . LYS A 1 236 ? -13.438 11.836 -11.016 1 90.81 236 LYS A O 1
ATOM 1860 N N . ILE A 1 237 ? -12.586 10.859 -12.852 1 91.94 237 ILE A N 1
ATOM 1861 C CA . ILE A 1 237 ? -13.883 10.664 -13.484 1 91.94 237 ILE A CA 1
ATOM 1862 C C . ILE A 1 237 ? -14.562 9.43 -12.891 1 91.94 237 ILE A C 1
ATOM 1864 O O . ILE A 1 237 ? -15.773 9.438 -12.648 1 91.94 237 ILE A O 1
ATOM 1868 N N . ILE A 1 238 ? -13.828 8.398 -12.625 1 93.69 238 ILE A N 1
ATOM 1869 C CA . ILE A 1 238 ? -14.422 7.098 -12.352 1 93.69 238 ILE A CA 1
ATOM 1870 C C . ILE A 1 238 ? -14.641 6.941 -10.844 1 93.69 238 ILE A C 1
ATOM 1872 O O . ILE A 1 238 ? -15.531 6.203 -10.414 1 93.69 238 ILE A O 1
ATOM 1876 N N . THR A 1 239 ? -13.867 7.617 -10 1 94.38 239 THR A N 1
ATOM 1877 C CA . THR A 1 239 ? -13.844 7.41 -8.555 1 94.38 239 THR A CA 1
ATOM 1878 C C . THR A 1 239 ? -15.234 7.621 -7.957 1 94.38 239 THR A C 1
ATOM 1880 O O . THR A 1 239 ? -15.727 6.777 -7.203 1 94.38 239 THR A O 1
ATOM 1883 N N . PRO A 1 240 ? -15.938 8.734 -8.359 1 92.69 240 PRO A N 1
ATOM 1884 C CA . PRO A 1 240 ? -17.281 8.906 -7.789 1 92.69 240 PRO A CA 1
ATOM 1885 C C . PRO A 1 240 ? -18.234 7.785 -8.18 1 92.69 240 PRO A C 1
ATOM 1887 O O . PRO A 1 240 ? -19.109 7.418 -7.398 1 92.69 240 PRO A O 1
ATOM 1890 N N . PHE A 1 241 ? -18.078 7.234 -9.367 1 93.06 241 PHE A N 1
ATOM 1891 C CA . PHE A 1 241 ? -18.938 6.156 -9.82 1 93.06 241 PHE A CA 1
ATOM 1892 C C . PHE A 1 241 ? -18.656 4.875 -9.047 1 93.06 241 PHE A C 1
ATOM 1894 O O . PHE A 1 241 ? -19.578 4.121 -8.727 1 93.06 241 PHE A O 1
ATOM 1901 N N . ILE A 1 242 ? -17.422 4.645 -8.781 1 93.62 242 ILE A N 1
ATOM 1902 C CA . ILE A 1 242 ? -17.047 3.492 -7.969 1 93.62 242 ILE A CA 1
ATOM 1903 C C . ILE A 1 242 ? -17.672 3.615 -6.578 1 93.62 242 ILE A C 1
ATOM 1905 O O . ILE A 1 242 ? -18.219 2.645 -6.047 1 93.62 242 ILE A O 1
ATOM 1909 N N . GLY A 1 243 ? -17.578 4.801 -5.996 1 92.06 243 GLY A N 1
ATOM 1910 C CA . GLY A 1 243 ? -18.188 5.047 -4.695 1 92.06 243 GLY A CA 1
ATOM 1911 C C . GLY A 1 243 ? -19.672 4.758 -4.656 1 92.06 243 GLY A C 1
ATOM 1912 O O . GLY A 1 243 ? -20.156 4.121 -3.725 1 92.06 243 GLY A O 1
ATOM 1913 N N . ARG A 1 244 ? -20.406 5.219 -5.656 1 90.38 244 ARG A N 1
ATOM 1914 C CA . ARG A 1 244 ? -21.844 4.984 -5.738 1 90.38 244 ARG A CA 1
ATOM 1915 C C . ARG A 1 244 ? -22.156 3.496 -5.859 1 90.38 244 ARG A C 1
ATOM 1917 O O . ARG A 1 244 ? -23.078 2.992 -5.223 1 90.38 244 ARG A O 1
ATOM 1924 N N . TYR A 1 245 ? -21.328 2.875 -6.664 1 87.25 245 TYR A N 1
ATOM 1925 C CA . TYR A 1 245 ? -21.5 1.442 -6.871 1 87.25 245 TYR A CA 1
ATOM 1926 C C . TYR A 1 245 ? -21.297 0.673 -5.57 1 87.25 245 TYR A C 1
ATOM 1928 O O . TYR A 1 245 ? -22.109 -0.178 -5.207 1 87.25 245 TYR A O 1
ATOM 1936 N N . GLN A 1 246 ? -20.234 0.975 -4.883 1 88.75 246 GLN A N 1
ATOM 1937 C CA . GLN A 1 246 ? -19.891 0.276 -3.646 1 88.75 246 GLN A CA 1
ATOM 1938 C C . GLN A 1 246 ? -20.938 0.562 -2.562 1 88.75 246 GLN A C 1
ATOM 1940 O O . GLN A 1 246 ? -21.281 -0.326 -1.779 1 88.75 246 GLN A O 1
ATOM 1945 N N . ARG A 1 247 ? -21.375 1.791 -2.506 1 84.38 247 ARG A N 1
ATOM 1946 C CA . ARG A 1 247 ? -22.375 2.176 -1.524 1 84.38 247 ARG A CA 1
ATOM 1947 C C . ARG A 1 247 ? -23.656 1.36 -1.701 1 84.38 247 ARG A C 1
ATOM 1949 O O . ARG A 1 247 ? -24.297 0.981 -0.72 1 84.38 247 ARG A O 1
ATOM 1956 N N . LYS A 1 248 ? -24.016 1.06 -2.93 1 82.44 248 LYS A N 1
ATOM 1957 C CA . LYS A 1 248 ? -25.203 0.278 -3.221 1 82.44 248 LYS A CA 1
ATOM 1958 C C . LYS A 1 248 ? -25.047 -1.164 -2.748 1 82.44 248 LYS A C 1
ATOM 1960 O O . LYS A 1 248 ? -26.031 -1.815 -2.387 1 82.44 248 LYS A O 1
ATOM 1965 N N . LEU A 1 249 ? -23.875 -1.571 -2.791 1 77 249 LEU A N 1
ATOM 1966 C CA . LEU A 1 249 ? -23.609 -2.939 -2.359 1 77 249 LEU A CA 1
ATOM 1967 C C . LEU A 1 249 ? -23.719 -3.061 -0.842 1 77 249 LEU A C 1
ATOM 1969 O O . LEU A 1 249 ? -24.047 -4.129 -0.323 1 77 249 LEU A O 1
ATOM 1973 N N . LYS A 1 250 ? -23.438 -1.955 -0.128 1 71.94 250 LYS A N 1
ATOM 1974 C CA . LYS A 1 250 ? -23.516 -1.919 1.33 1 71.94 250 LYS A CA 1
ATOM 1975 C C . LYS A 1 250 ? -24.969 -1.978 1.812 1 71.94 250 LYS A C 1
ATOM 1977 O O . LYS A 1 250 ? -25.25 -2.598 2.836 1 71.94 250 LYS A O 1
ATOM 1982 N N . ASN A 1 251 ? -25.812 -1.109 1.25 1 58.84 251 ASN A N 1
ATOM 1983 C CA . ASN A 1 251 ? -27.203 -0.95 1.653 1 58.84 251 ASN A CA 1
ATOM 1984 C C . ASN A 1 251 ? -28.031 -2.191 1.325 1 58.84 251 ASN A C 1
ATOM 1986 O O . ASN A 1 251 ? -29.188 -2.297 1.73 1 58.84 251 ASN A O 1
ATOM 1990 N N . ASN A 1 252 ? -27.547 -2.959 0.525 1 48.72 252 ASN A N 1
ATOM 1991 C CA . ASN A 1 252 ? -28.422 -4.105 0.302 1 48.72 252 ASN A CA 1
ATOM 1992 C C . ASN A 1 252 ? -28.094 -5.25 1.255 1 48.72 252 ASN A C 1
ATOM 1994 O O . ASN A 1 252 ? -26.922 -5.527 1.525 1 48.72 252 ASN A O 1
ATOM 1998 N N . MET B 1 1 ? -7.941 28.594 19.062 1 87.69 1 MET B N 1
ATOM 1999 C CA . MET B 1 1 ? -6.984 28.375 17.984 1 87.69 1 MET B CA 1
ATOM 2000 C C . MET B 1 1 ? -7.051 26.938 17.484 1 87.69 1 MET B C 1
ATOM 2002 O O . MET B 1 1 ? -7.449 26.031 18.219 1 87.69 1 MET B O 1
ATOM 2006 N N . GLU B 1 2 ? -6.828 26.703 16.156 1 96.75 2 GLU B N 1
ATOM 2007 C CA . GLU B 1 2 ? -6.891 25.359 15.578 1 96.75 2 GLU B CA 1
ATOM 2008 C C . GLU B 1 2 ? -5.578 24.609 15.766 1 96.75 2 GLU B C 1
ATOM 2010 O O . GLU B 1 2 ? -4.508 25.219 15.82 1 96.75 2 GLU B O 1
ATOM 2015 N N . ASN B 1 3 ? -5.66 23.328 16.016 1 98.62 3 ASN B N 1
ATOM 2016 C CA . ASN B 1 3 ? -4.512 22.469 16.266 1 98.62 3 ASN B CA 1
ATOM 2017 C C . ASN B 1 3 ? -4.156 21.641 15.031 1 98.62 3 ASN B C 1
ATOM 2019 O O . ASN B 1 3 ? -5.035 21.078 14.391 1 98.62 3 ASN B O 1
ATOM 2023 N N . VAL B 1 4 ? -2.873 21.672 14.727 1 98.88 4 VAL B N 1
ATOM 2024 C CA . VAL B 1 4 ? -2.406 20.859 13.609 1 98.88 4 VAL B CA 1
ATOM 2025 C C . VAL B 1 4 ? -1.387 19.828 14.102 1 98.88 4 VAL B C 1
ATOM 2027 O O . VAL B 1 4 ? -0.405 20.188 14.758 1 98.88 4 VAL B O 1
ATOM 2030 N N . LEU B 1 5 ? -1.654 18.547 13.914 1 98.94 5 LEU B N 1
ATOM 2031 C CA . LEU B 1 5 ? -0.695 17.484 14.156 1 98.94 5 LEU B CA 1
ATOM 2032 C C . LEU B 1 5 ? 0.141 17.203 12.914 1 98.94 5 LEU B C 1
ATOM 2034 O O . LEU B 1 5 ? -0.406 16.953 11.836 1 98.94 5 LEU B O 1
ATOM 2038 N N . ILE B 1 6 ? 1.441 17.297 13.039 1 98.94 6 ILE B N 1
ATOM 2039 C CA . ILE B 1 6 ? 2.355 17.094 11.922 1 98.94 6 ILE B CA 1
ATOM 2040 C C . ILE B 1 6 ? 3.35 15.977 12.266 1 98.94 6 ILE B C 1
ATOM 2042 O O . ILE B 1 6 ? 4.105 16.094 13.234 1 98.94 6 ILE B O 1
ATOM 2046 N N . THR B 1 7 ? 3.318 14.898 11.539 1 98.94 7 THR B N 1
ATOM 2047 C CA . THR B 1 7 ? 4.328 13.859 11.695 1 98.94 7 THR B CA 1
ATOM 2048 C C . THR B 1 7 ? 5.527 14.125 10.789 1 98.94 7 THR B C 1
ATOM 2050 O O . THR B 1 7 ? 5.375 14.695 9.703 1 98.94 7 THR B O 1
ATOM 2053 N N . GLY B 1 8 ? 6.723 13.633 11.203 1 98.38 8 GLY B N 1
ATOM 2054 C CA . GLY B 1 8 ? 7.914 14.023 10.469 1 98.38 8 GLY B CA 1
ATOM 2055 C C . GLY B 1 8 ? 8.125 15.523 10.43 1 98.38 8 GLY B C 1
ATOM 2056 O O . GLY B 1 8 ? 8.422 16.094 9.375 1 98.38 8 GLY B O 1
ATOM 2057 N N . ALA B 1 9 ? 8.031 16.172 11.531 1 98.31 9 ALA B N 1
ATOM 2058 C CA . ALA B 1 9 ? 7.852 17.625 11.602 1 98.31 9 ALA B CA 1
ATOM 2059 C C . ALA B 1 9 ? 9.195 18.344 11.672 1 98.31 9 ALA B C 1
ATOM 2061 O O . ALA B 1 9 ? 9.258 19.562 11.641 1 98.31 9 ALA B O 1
ATOM 2062 N N . THR B 1 10 ? 10.336 17.641 11.672 1 96.25 10 THR B N 1
ATOM 2063 C CA . THR B 1 10 ? 11.578 18.281 12.094 1 96.25 10 THR B CA 1
ATOM 2064 C C . THR B 1 10 ? 12.523 18.453 10.914 1 96.25 10 THR B C 1
ATOM 2066 O O . THR B 1 10 ? 13.633 18.969 11.07 1 96.25 10 THR B O 1
ATOM 2069 N N . SER B 1 11 ? 12.188 18.016 9.75 1 94.88 11 SER B N 1
ATOM 2070 C CA . SER B 1 11 ? 13.086 18.156 8.609 1 94.88 11 SER B CA 1
ATOM 2071 C C . SER B 1 11 ? 12.312 18.203 7.297 1 94.88 11 SER B C 1
ATOM 2073 O O . SER B 1 11 ? 11.117 17.922 7.266 1 94.88 11 SER B O 1
ATOM 2075 N N . GLY B 1 12 ? 12.953 18.734 6.312 1 96 12 GLY B N 1
ATOM 2076 C CA . GLY B 1 12 ? 12.43 18.672 4.957 1 96 12 GLY B CA 1
ATOM 2077 C C . GLY B 1 12 ? 11.102 19.375 4.797 1 96 12 GLY B C 1
ATOM 2078 O O . GLY B 1 12 ? 10.938 20.516 5.25 1 96 12 GLY B O 1
ATOM 2079 N N . ILE B 1 13 ? 10.227 18.766 4.066 1 98 13 ILE B N 1
ATOM 2080 C CA . ILE B 1 13 ? 8.898 19.297 3.785 1 98 13 ILE B CA 1
ATOM 2081 C C . ILE B 1 13 ? 8.133 19.484 5.094 1 98 13 ILE B C 1
ATOM 2083 O O . ILE B 1 13 ? 7.48 20.516 5.297 1 98 13 ILE B O 1
ATOM 2087 N N . GLY B 1 14 ? 8.234 18.516 6.051 1 98.38 14 GLY B N 1
ATOM 2088 C CA . GLY B 1 14 ? 7.539 18.562 7.328 1 98.38 14 GLY B CA 1
ATOM 2089 C C . GLY B 1 14 ? 7.91 19.766 8.164 1 98.38 14 GLY B C 1
ATOM 2090 O O . GLY B 1 14 ? 7.039 20.406 8.75 1 98.38 14 GLY B O 1
ATOM 2091 N N . TYR B 1 15 ? 9.164 20.062 8.164 1 98.44 15 TYR B N 1
ATOM 2092 C CA . TYR B 1 15 ? 9.617 21.219 8.93 1 98.44 15 TYR B CA 1
ATOM 2093 C C . TYR B 1 15 ? 9.086 22.516 8.336 1 98.44 15 TYR B C 1
ATOM 2095 O O . TYR B 1 15 ? 8.672 23.422 9.07 1 98.44 15 TYR B O 1
ATOM 2103 N N . GLU B 1 16 ? 9.125 22.625 7.012 1 98.69 16 GLU B N 1
ATOM 2104 C CA . GLU B 1 16 ? 8.617 23.828 6.355 1 98.69 16 GLU B CA 1
ATOM 2105 C C . GLU B 1 16 ? 7.113 23.969 6.547 1 98.69 16 GLU B C 1
ATOM 2107 O O . GLU B 1 16 ? 6.602 25.094 6.688 1 98.69 16 GLU B O 1
ATOM 2112 N N . ILE B 1 17 ? 6.395 22.844 6.535 1 98.88 17 ILE B N 1
ATOM 2113 C CA . ILE B 1 17 ? 4.965 22.875 6.828 1 98.88 17 ILE B CA 1
ATOM 2114 C C . ILE B 1 17 ? 4.742 23.375 8.25 1 98.88 17 ILE B C 1
ATOM 2116 O O . ILE B 1 17 ? 3.861 24.203 8.492 1 98.88 17 ILE B O 1
ATOM 2120 N N . THR B 1 18 ? 5.547 22.859 9.164 1 98.88 18 THR B N 1
ATOM 2121 C CA . THR B 1 18 ? 5.492 23.281 10.562 1 98.88 18 THR B CA 1
ATOM 2122 C C . THR B 1 18 ? 5.625 24.797 10.672 1 98.88 18 THR B C 1
ATOM 2124 O O . THR B 1 18 ? 4.82 25.453 11.344 1 98.88 18 THR B O 1
ATOM 2127 N N . LYS B 1 19 ? 6.547 25.391 10 1 98.75 19 LYS B N 1
ATOM 2128 C CA . LYS B 1 19 ? 6.789 26.828 10.031 1 98.75 19 LYS B CA 1
ATOM 2129 C C . LYS B 1 19 ? 5.594 27.594 9.477 1 98.75 19 LYS B C 1
ATOM 2131 O O . LYS B 1 19 ? 5.188 28.609 10.047 1 98.75 19 LYS B O 1
ATOM 2136 N N . ILE B 1 20 ? 5.059 27.141 8.367 1 98.81 20 ILE B N 1
ATOM 2137 C CA . ILE B 1 20 ? 3.955 27.812 7.695 1 98.81 20 ILE B CA 1
ATOM 2138 C C . ILE B 1 20 ? 2.734 27.844 8.609 1 98.81 20 ILE B C 1
ATOM 2140 O O . ILE B 1 20 ? 2.072 28.875 8.742 1 98.81 20 ILE B O 1
ATOM 2144 N N . PHE B 1 21 ? 2.441 26.734 9.266 1 98.88 21 PHE B N 1
ATOM 2145 C CA . PHE B 1 21 ? 1.279 26.688 10.148 1 98.88 21 PHE B CA 1
ATOM 2146 C C . PHE B 1 21 ? 1.49 27.562 11.375 1 98.88 21 PHE B C 1
ATOM 2148 O O . PHE B 1 21 ? 0.559 28.219 11.836 1 98.88 21 PHE B O 1
ATOM 2155 N N . ALA B 1 22 ? 2.709 27.594 11.93 1 98.75 22 ALA B N 1
ATOM 2156 C CA . ALA B 1 22 ? 3.02 28.5 13.039 1 98.75 22 ALA B CA 1
ATOM 2157 C C . ALA B 1 22 ? 2.816 29.953 12.633 1 98.75 22 ALA B C 1
ATOM 2159 O O . ALA B 1 22 ? 2.193 30.734 13.367 1 98.75 22 ALA B O 1
ATOM 2160 N N . GLN B 1 23 ? 3.354 30.266 11.461 1 98.31 23 GLN B N 1
ATOM 2161 C CA . GLN B 1 23 ? 3.242 31.625 10.93 1 98.31 23 GLN B CA 1
ATOM 2162 C C . GLN B 1 23 ? 1.78 32.031 10.789 1 98.31 23 GLN B C 1
ATOM 2164 O O . GLN B 1 23 ? 1.445 33.219 10.953 1 98.31 23 GLN B O 1
ATOM 2169 N N . ASN B 1 24 ? 0.941 31.094 10.484 1 98.38 24 ASN B N 1
ATOM 2170 C CA . ASN B 1 24 ? -0.482 31.359 10.305 1 98.38 24 ASN B CA 1
ATOM 2171 C C . ASN B 1 24 ? -1.258 31.156 11.609 1 98.38 24 ASN B C 1
ATOM 2173 O O . ASN B 1 24 ? -2.477 30.984 11.586 1 98.38 24 ASN B O 1
ATOM 2177 N N . GLN B 1 25 ? -0.567 31.031 12.773 1 98.31 25 GLN B N 1
ATOM 2178 C CA . GLN B 1 25 ? -1.088 31.125 14.133 1 98.31 25 GLN B CA 1
ATOM 2179 C C . GLN B 1 25 ? -1.868 29.875 14.516 1 98.31 25 GLN B C 1
ATOM 2181 O O . GLN B 1 25 ? -2.867 29.953 15.234 1 98.31 25 GLN B O 1
ATOM 2186 N N . TYR B 1 26 ? -1.537 28.719 13.961 1 98.69 26 TYR B N 1
ATOM 2187 C CA . TYR B 1 26 ? -2.027 27.438 14.445 1 98.69 26 TYR B CA 1
ATOM 2188 C C . TYR B 1 26 ? -1.199 26.953 15.633 1 98.69 26 TYR B C 1
ATOM 2190 O O . TYR B 1 26 ? 0.009 27.188 15.695 1 98.69 26 TYR B O 1
ATOM 2198 N N . ASP B 1 27 ? -1.873 26.328 16.578 1 98.75 27 ASP B N 1
ATOM 2199 C CA . ASP B 1 27 ? -1.128 25.547 17.562 1 98.75 27 ASP B CA 1
ATOM 2200 C C . ASP B 1 27 ? -0.628 24.234 16.953 1 98.75 27 ASP B C 1
ATOM 2202 O O . ASP B 1 27 ? -1.249 23.688 16.031 1 98.75 27 ASP B O 1
ATOM 2206 N N . LEU B 1 28 ? 0.523 23.797 17.5 1 98.88 28 LEU B N 1
ATOM 2207 C CA . LEU B 1 28 ? 1.216 22.719 16.797 1 98.88 28 LEU B CA 1
ATOM 2208 C C . LEU B 1 28 ? 1.394 21.516 17.703 1 98.88 28 LEU B C 1
ATOM 2210 O O . LEU B 1 28 ? 1.701 21.656 18.891 1 98.88 28 LEU B O 1
ATOM 2214 N N . LEU B 1 29 ? 1.076 20.328 17.219 1 98.94 29 LEU B N 1
ATOM 2215 C CA . LEU B 1 29 ? 1.483 19.031 17.734 1 98.94 29 LEU B CA 1
ATOM 2216 C C . LEU B 1 29 ? 2.502 18.359 16.828 1 98.94 29 LEU B C 1
ATOM 2218 O O . LEU B 1 29 ? 2.148 17.875 15.742 1 98.94 29 LEU B O 1
ATOM 2222 N N . LEU B 1 30 ? 3.791 18.375 17.25 1 98.94 30 LEU B N 1
ATOM 2223 C CA . LEU B 1 30 ? 4.883 17.922 16.391 1 98.94 30 LEU B CA 1
ATOM 2224 C C . LEU B 1 30 ? 5.348 16.531 16.797 1 98.94 30 LEU B C 1
ATOM 2226 O O . LEU B 1 30 ? 5.664 16.297 17.969 1 98.94 30 LEU B O 1
ATOM 2230 N N . CYS B 1 31 ? 5.367 15.648 15.852 1 98.94 31 CYS B N 1
ATOM 2231 C CA . CYS B 1 31 ? 5.812 14.281 16.094 1 98.94 31 CYS B CA 1
ATOM 2232 C C . CYS B 1 31 ? 7.016 13.938 15.219 1 98.94 31 CYS B C 1
ATOM 2234 O O . CYS B 1 31 ? 7 14.172 14.016 1 98.94 31 CYS B O 1
ATOM 2236 N N . ALA B 1 32 ? 8.062 13.492 15.742 1 98.69 32 ALA B N 1
ATOM 2237 C CA . ALA B 1 32 ? 9.266 12.984 15.086 1 98.69 32 ALA B CA 1
ATOM 2238 C C . ALA B 1 32 ? 10.086 12.117 16.031 1 98.69 32 ALA B C 1
ATOM 2240 O O . ALA B 1 32 ? 9.734 11.961 17.203 1 98.69 32 ALA B O 1
ATOM 2241 N N . ARG B 1 33 ? 11.164 11.562 15.609 1 97.06 33 ARG B N 1
ATOM 2242 C CA . ARG B 1 33 ? 11.938 10.633 16.406 1 97.06 33 ARG B CA 1
ATOM 2243 C C . ARG B 1 33 ? 12.93 11.367 17.312 1 97.06 33 ARG B C 1
ATOM 2245 O O . ARG B 1 33 ? 13.164 10.961 18.453 1 97.06 33 ARG B O 1
ATOM 2252 N N . ASP B 1 34 ? 13.461 12.43 16.797 1 97.12 34 ASP B N 1
ATOM 2253 C CA . ASP B 1 34 ? 14.562 13.125 17.453 1 97.12 34 ASP B CA 1
ATOM 2254 C C . ASP B 1 34 ? 14.039 14.117 18.5 1 97.12 34 ASP B C 1
ATOM 2256 O O . ASP B 1 34 ? 13.688 15.242 18.156 1 97.12 34 ASP B O 1
ATOM 2260 N N . LYS B 1 35 ? 14.156 13.703 19.75 1 98.25 35 LYS B N 1
ATOM 2261 C CA . LYS B 1 35 ? 13.602 14.516 20.828 1 98.25 35 LYS B CA 1
ATOM 2262 C C . LYS B 1 35 ? 14.336 15.844 20.969 1 98.25 35 LYS B C 1
ATOM 2264 O O . LYS B 1 35 ? 13.711 16.891 21.188 1 98.25 35 LYS B O 1
ATOM 2269 N N . LYS B 1 36 ? 15.609 15.781 20.875 1 98.44 36 LYS B N 1
ATOM 2270 C CA . LYS B 1 36 ? 16.406 17 21 1 98.44 36 LYS B CA 1
ATOM 2271 C C . LYS B 1 36 ? 16.031 18.016 19.922 1 98.44 36 LYS B C 1
ATOM 2273 O O . LYS B 1 36 ? 15.844 19.203 20.219 1 98.44 36 LYS B O 1
ATOM 2278 N N . LYS B 1 37 ? 15.898 17.562 18.703 1 98.31 37 LYS B N 1
ATOM 2279 C CA . LYS B 1 37 ? 15.516 18.438 17.609 1 98.31 37 LYS B CA 1
ATOM 2280 C C . LYS B 1 37 ? 14.102 18.984 17.797 1 98.31 37 LYS B C 1
ATOM 2282 O O . LYS B 1 37 ? 13.836 20.156 17.5 1 98.31 37 LYS B O 1
ATOM 2287 N N . LEU B 1 38 ? 13.25 18.172 18.297 1 98.81 38 LEU B N 1
ATOM 2288 C CA . LEU B 1 38 ? 11.883 18.594 18.594 1 98.81 38 LEU B CA 1
ATOM 2289 C C . LEU B 1 38 ? 11.867 19.719 19.609 1 98.81 38 LEU B C 1
ATOM 2291 O O . LEU B 1 38 ? 11.156 20.719 19.438 1 98.81 38 LEU B O 1
ATOM 2295 N N . ILE B 1 39 ? 12.633 19.594 20.625 1 98.75 39 ILE B N 1
ATOM 2296 C CA . ILE B 1 39 ? 12.695 20.609 21.688 1 98.75 39 ILE B CA 1
ATOM 2297 C C . ILE B 1 39 ? 13.227 21.922 21.125 1 98.75 39 ILE B C 1
ATOM 2299 O O . ILE B 1 39 ? 12.68 22.984 21.391 1 98.75 39 ILE B O 1
ATOM 2303 N N . GLU B 1 40 ? 14.258 21.812 20.344 1 98.62 40 GLU B N 1
ATOM 2304 C CA . GLU B 1 40 ? 14.844 23 19.719 1 98.62 40 GLU B CA 1
ATOM 2305 C C . GLU B 1 40 ? 13.82 23.734 18.859 1 98.62 40 GLU B C 1
ATOM 2307 O O . GLU B 1 40 ? 13.695 24.953 18.922 1 98.62 40 GLU B O 1
ATOM 2312 N N . ILE B 1 41 ? 13.109 23 18.047 1 98.62 41 ILE B N 1
ATOM 2313 C CA . ILE B 1 41 ? 12.117 23.578 17.125 1 98.62 41 ILE B CA 1
ATOM 2314 C C . ILE B 1 41 ? 10.969 24.188 17.938 1 98.62 41 ILE B C 1
ATOM 2316 O O . ILE B 1 41 ? 10.5 25.281 17.609 1 98.62 41 ILE B O 1
ATOM 2320 N N . LYS B 1 42 ? 10.539 23.469 18.969 1 98.75 42 LYS B N 1
ATOM 2321 C CA . LYS B 1 42 ? 9.484 23.984 19.844 1 98.75 42 LYS B CA 1
ATOM 2322 C C . LYS B 1 42 ? 9.852 25.359 20.406 1 98.75 42 LYS B C 1
ATOM 2324 O O . LYS B 1 42 ? 9.07 26.297 20.328 1 98.75 42 LYS B O 1
ATOM 2329 N N . GLU B 1 43 ? 11.016 25.453 20.953 1 98.62 43 GLU B N 1
ATOM 2330 C CA . GLU B 1 43 ? 11.461 26.703 21.562 1 98.62 43 GLU B CA 1
ATOM 2331 C C . GLU B 1 43 ? 11.531 27.828 20.547 1 98.62 43 GLU B C 1
ATOM 2333 O O . GLU B 1 43 ? 11.07 28.953 20.812 1 98.62 43 GLU B O 1
ATOM 2338 N N . LYS B 1 44 ? 12.047 27.516 19.422 1 98.5 44 LYS B N 1
ATOM 2339 C CA . LYS B 1 44 ? 12.164 28.5 18.344 1 98.5 44 LYS B CA 1
ATOM 2340 C C . LYS B 1 44 ? 10.789 29.016 17.906 1 98.5 44 LYS B C 1
ATOM 2342 O O . LYS B 1 44 ? 10.594 30.219 17.75 1 98.5 44 LYS B O 1
ATOM 2347 N N . LEU B 1 45 ? 9.859 28.141 17.719 1 98.5 45 LEU B N 1
ATOM 2348 C CA . LEU B 1 45 ? 8.539 28.469 17.203 1 98.5 45 LEU B CA 1
ATOM 2349 C C . LEU B 1 45 ? 7.738 29.266 18.234 1 98.5 45 LEU B C 1
ATOM 2351 O O . LEU B 1 45 ? 7.023 30.203 17.875 1 98.5 45 LEU B O 1
ATOM 2355 N N . ILE B 1 46 ? 7.84 28.875 19.531 1 98.31 46 ILE B N 1
ATOM 2356 C CA . ILE B 1 46 ? 7.148 29.594 20.594 1 98.31 46 ILE B CA 1
ATOM 2357 C C . ILE B 1 46 ? 7.672 31.016 20.672 1 98.31 46 ILE B C 1
ATOM 2359 O O . ILE B 1 46 ? 6.891 31.969 20.797 1 98.31 46 ILE B O 1
ATOM 2363 N N . ASP B 1 47 ? 8.938 31.141 20.547 1 98.25 47 ASP B N 1
ATOM 2364 C CA . ASP B 1 47 ? 9.562 32.469 20.656 1 98.25 47 ASP B CA 1
ATOM 2365 C C . ASP B 1 47 ? 9.164 33.344 19.469 1 98.25 47 ASP B C 1
ATOM 2367 O O . ASP B 1 47 ? 8.867 34.531 19.641 1 98.25 47 ASP B O 1
ATOM 2371 N N . GLU B 1 48 ? 9.148 32.781 18.328 1 98.06 48 GLU B N 1
ATOM 2372 C CA . GLU B 1 48 ? 8.992 33.562 17.094 1 98.06 48 GLU B CA 1
ATOM 2373 C C . GLU B 1 48 ? 7.52 33.844 16.828 1 98.06 48 GLU B C 1
ATOM 2375 O O . GLU B 1 48 ? 7.184 34.938 16.359 1 98.06 48 GLU B O 1
ATOM 2380 N N . TYR B 1 49 ? 6.605 32.906 17.078 1 97.69 49 TYR B N 1
ATOM 2381 C CA . TYR B 1 49 ? 5.238 33.062 16.594 1 97.69 49 TYR B CA 1
ATOM 2382 C C . TYR B 1 49 ? 4.246 33.094 17.75 1 97.69 49 TYR B C 1
ATOM 2384 O O . TYR B 1 49 ? 3.061 33.375 17.547 1 97.69 49 TYR B O 1
ATOM 2392 N N . LYS B 1 50 ? 4.621 32.812 19.016 1 97.69 50 LYS B N 1
ATOM 2393 C CA . LYS B 1 50 ? 3.811 32.906 20.219 1 97.69 50 LYS B CA 1
ATOM 2394 C C . LYS B 1 50 ? 2.605 31.953 20.141 1 97.69 50 LYS B C 1
ATOM 2396 O O . LYS B 1 50 ? 1.492 32.344 20.5 1 97.69 50 LYS B O 1
ATOM 2401 N N . VAL B 1 51 ? 2.77 30.75 19.531 1 98.25 51 VAL B N 1
ATOM 2402 C CA . VAL B 1 51 ? 1.756 29.703 19.469 1 98.25 51 VAL B CA 1
ATOM 2403 C C . VAL B 1 51 ? 2.094 28.594 20.469 1 98.25 51 VAL B C 1
ATOM 2405 O O . VAL B 1 51 ? 3.215 28.531 20.984 1 98.25 51 VAL B O 1
ATOM 2408 N N . LYS B 1 52 ? 1.146 27.734 20.797 1 98.56 52 LYS B N 1
ATOM 2409 C CA . LYS B 1 52 ? 1.414 26.547 21.609 1 98.56 52 LYS B CA 1
ATOM 2410 C C . LYS B 1 52 ? 2.037 25.438 20.766 1 98.56 52 LYS B C 1
ATOM 2412 O O . LYS B 1 52 ? 1.664 25.25 19.609 1 98.56 52 LYS B O 1
ATOM 2417 N N . VAL B 1 53 ? 3.023 24.828 21.328 1 98.81 53 VAL B N 1
ATOM 2418 C CA . VAL B 1 53 ? 3.695 23.734 20.641 1 98.81 53 VAL B CA 1
ATOM 2419 C C . VAL B 1 53 ? 3.836 22.531 21.578 1 98.81 53 VAL B C 1
ATOM 2421 O O . VAL B 1 53 ? 4.43 22.641 22.656 1 98.81 53 VAL B O 1
ATOM 2424 N N . PHE B 1 54 ? 3.266 21.422 21.203 1 98.81 54 PHE B N 1
ATOM 2425 C CA . PHE B 1 54 ? 3.451 20.141 21.859 1 98.81 54 PHE B CA 1
ATOM 2426 C C . PHE B 1 54 ? 4.352 19.234 21.031 1 98.81 54 PHE B C 1
ATOM 2428 O O . PHE B 1 54 ? 4.309 19.266 19.812 1 98.81 54 PHE B O 1
ATOM 2435 N N . ILE B 1 55 ? 5.184 18.484 21.734 1 98.88 55 ILE B N 1
ATOM 2436 C CA . ILE B 1 55 ? 6.105 17.625 21 1 98.88 55 ILE B CA 1
ATOM 2437 C C . ILE B 1 55 ? 5.918 16.172 21.438 1 98.88 55 ILE B C 1
ATOM 2439 O O . ILE B 1 55 ? 5.656 15.898 22.609 1 98.88 55 ILE B O 1
ATOM 2443 N N . PHE B 1 56 ? 5.996 15.266 20.516 1 98.88 56 PHE B N 1
ATOM 2444 C CA . PHE B 1 56 ? 5.883 13.82 20.734 1 98.88 56 PHE B CA 1
ATOM 2445 C C . PHE B 1 56 ? 7.035 13.086 20.062 1 98.88 56 PHE B C 1
ATOM 2447 O O . PHE B 1 56 ? 7.102 13.016 18.828 1 98.88 56 PHE B O 1
ATOM 2454 N N . SER B 1 57 ? 7.98 12.57 20.812 1 98.81 57 SER B N 1
ATOM 2455 C CA . SER B 1 57 ? 9.07 11.766 20.266 1 98.81 57 SER B CA 1
ATOM 2456 C C . SER B 1 57 ? 8.641 10.32 20.062 1 98.81 57 SER B C 1
ATOM 2458 O O . SER B 1 57 ? 8.57 9.539 21.016 1 98.81 57 SER B O 1
ATOM 2460 N N . LYS B 1 58 ? 8.305 9.945 18.828 1 98.81 58 LYS B N 1
ATOM 2461 C CA . LYS B 1 58 ? 7.789 8.625 18.469 1 98.81 58 LYS B CA 1
ATOM 2462 C C . LYS B 1 58 ? 8.445 8.102 17.203 1 98.81 58 LYS B C 1
ATOM 2464 O O . LYS B 1 58 ? 8.773 8.883 16.297 1 98.81 58 LYS B O 1
ATOM 2469 N N . ASP B 1 59 ? 8.703 6.898 17.156 1 98.75 59 ASP B N 1
ATOM 2470 C CA . ASP B 1 59 ? 9.039 6.18 15.938 1 98.75 59 ASP B CA 1
ATOM 2471 C C . ASP B 1 59 ? 7.801 5.535 15.32 1 98.75 59 ASP B C 1
ATOM 2473 O O . ASP B 1 59 ? 7.426 4.418 15.688 1 98.75 59 ASP B O 1
ATOM 2477 N N . LEU B 1 60 ? 7.309 6.148 14.32 1 98.81 60 LEU B N 1
ATOM 2478 C CA . LEU B 1 60 ? 6 5.766 13.797 1 98.81 60 LEU B CA 1
ATOM 2479 C C . LEU B 1 60 ? 6.109 4.516 12.93 1 98.81 60 LEU B C 1
ATOM 2481 O O . LEU B 1 60 ? 5.102 4.02 12.422 1 98.81 60 LEU B O 1
ATOM 2485 N N . SER B 1 61 ? 7.332 3.984 12.711 1 98.5 61 SER B N 1
ATOM 2486 C CA . SER B 1 61 ? 7.453 2.666 12.094 1 98.5 61 SER B CA 1
ATOM 2487 C C . SER B 1 61 ? 7.074 1.562 13.078 1 98.5 61 SER B C 1
ATOM 2489 O O . SER B 1 61 ? 6.91 0.406 12.68 1 98.5 61 SER B O 1
ATOM 2491 N N . LYS B 1 62 ? 6.922 1.926 14.328 1 98.5 62 LYS B N 1
ATOM 2492 C CA . LYS B 1 62 ? 6.516 0.997 15.375 1 98.5 62 LYS B CA 1
ATOM 2493 C C . LYS B 1 62 ? 5.051 1.19 15.75 1 98.5 62 LYS B C 1
ATOM 2495 O O . LYS B 1 62 ? 4.648 2.273 16.172 1 98.5 62 LYS B O 1
ATOM 2500 N N . GLU B 1 63 ? 4.336 0.17 15.641 1 97.69 63 GLU B N 1
ATOM 2501 C CA . GLU B 1 63 ? 2.896 0.215 15.867 1 97.69 63 GLU B CA 1
ATOM 2502 C C . GLU B 1 63 ? 2.574 0.778 17.25 1 97.69 63 GLU B C 1
ATOM 2504 O O . GLU B 1 63 ? 1.674 1.608 17.391 1 97.69 63 GLU B O 1
ATOM 2509 N N . LYS B 1 64 ? 3.254 0.336 18.219 1 98.12 64 LYS B N 1
ATOM 2510 C CA . LYS B 1 64 ? 3.004 0.775 19.594 1 98.12 64 LYS B CA 1
ATOM 2511 C C . LYS B 1 64 ? 3.176 2.285 19.734 1 98.12 64 LYS B C 1
ATOM 2513 O O . LYS B 1 64 ? 2.414 2.941 20.438 1 98.12 64 LYS B O 1
ATOM 2518 N N . ASP B 1 65 ? 4.152 2.867 19.062 1 98.81 65 ASP B N 1
ATOM 2519 C CA . ASP B 1 65 ? 4.414 4.301 19.125 1 98.81 65 ASP B CA 1
ATOM 2520 C C . ASP B 1 65 ? 3.301 5.094 18.438 1 98.81 65 ASP B C 1
ATOM 2522 O O . ASP B 1 65 ? 2.973 6.203 18.859 1 98.81 65 ASP B O 1
ATOM 2526 N N . VAL B 1 66 ? 2.75 4.531 17.375 1 98.81 66 VAL B N 1
ATOM 2527 C CA . VAL B 1 66 ? 1.645 5.176 16.672 1 98.81 66 VAL B CA 1
ATOM 2528 C C . VAL B 1 66 ? 0.43 5.262 17.594 1 98.81 66 VAL B C 1
ATOM 2530 O O . VAL B 1 66 ? -0.187 6.324 17.734 1 98.81 66 VAL B O 1
ATOM 2533 N N . GLU B 1 67 ? 0.128 4.148 18.219 1 98.62 67 GLU B N 1
ATOM 2534 C CA . GLU B 1 67 ? -1.003 4.094 19.141 1 98.62 67 GLU B CA 1
ATOM 2535 C C . GLU B 1 67 ? -0.788 5.02 20.344 1 98.62 67 GLU B C 1
ATOM 2537 O O . GLU B 1 67 ? -1.726 5.672 20.797 1 98.62 67 GLU B O 1
ATOM 2542 N N . GLU B 1 68 ? 0.433 5.059 20.812 1 98.81 68 GLU B N 1
ATOM 2543 C CA . GLU B 1 68 ? 0.77 5.906 21.953 1 98.81 68 GLU B CA 1
ATOM 2544 C C . GLU B 1 68 ? 0.63 7.387 21.609 1 98.81 68 GLU B C 1
ATOM 2546 O O . GLU B 1 68 ? 0.244 8.195 22.453 1 98.81 68 GLU B O 1
ATOM 2551 N N . LEU B 1 69 ? 1.017 7.746 20.375 1 98.88 69 LEU B N 1
ATOM 2552 C CA . LEU B 1 69 ? 0.851 9.125 19.938 1 98.88 69 LEU B CA 1
ATOM 2553 C C . LEU B 1 69 ? -0.602 9.57 20.078 1 98.88 69 LEU B C 1
ATOM 2555 O O . LEU B 1 69 ? -0.881 10.633 20.641 1 98.88 69 LEU B O 1
ATOM 2559 N N . TYR B 1 70 ? -1.543 8.75 19.562 1 98.81 70 TYR B N 1
ATOM 2560 C CA . TYR B 1 70 ? -2.965 9.062 19.656 1 98.81 70 TYR B CA 1
ATOM 2561 C C . TYR B 1 70 ? -3.406 9.148 21.125 1 98.81 70 TYR B C 1
ATOM 2563 O O . TYR B 1 70 ? -4.07 10.109 21.516 1 98.81 70 TYR B O 1
ATOM 2571 N N . ARG B 1 71 ? -3 8.141 21.875 1 98.62 71 ARG B N 1
ATOM 2572 C CA . ARG B 1 71 ? -3.406 8.07 23.266 1 98.62 71 ARG B CA 1
ATOM 2573 C C . ARG B 1 71 ? -2.938 9.297 24.031 1 98.62 71 ARG B C 1
ATOM 2575 O O . ARG B 1 71 ? -3.705 9.891 24.797 1 98.62 71 ARG B O 1
ATOM 2582 N N . GLU B 1 72 ? -1.701 9.664 23.844 1 98.75 72 GLU B N 1
ATOM 2583 C CA . GLU B 1 72 ? -1.133 10.805 24.562 1 98.75 72 GLU B CA 1
ATOM 2584 C C . GLU B 1 72 ? -1.859 12.102 24.203 1 98.75 72 GLU B C 1
ATOM 2586 O O . GLU B 1 72 ? -2.111 12.938 25.078 1 98.75 72 GLU B O 1
ATOM 2591 N N . ILE B 1 73 ? -2.182 12.305 22.922 1 98.75 73 ILE B N 1
ATOM 2592 C CA . ILE B 1 73 ? -2.879 13.508 22.484 1 98.75 73 ILE B CA 1
ATOM 2593 C C . ILE B 1 73 ? -4.277 13.547 23.094 1 98.75 73 ILE B C 1
ATOM 2595 O O . ILE B 1 73 ? -4.719 14.594 23.594 1 98.75 73 ILE B O 1
ATOM 2599 N N . MET B 1 74 ? -4.926 12.375 23.109 1 97.94 74 MET B N 1
ATOM 2600 C CA . MET B 1 74 ? -6.258 12.297 23.719 1 97.94 74 MET B CA 1
ATOM 2601 C C . MET B 1 74 ? -6.199 12.578 25.203 1 97.94 74 MET B C 1
ATOM 2603 O O . MET B 1 74 ? -7.086 13.227 25.766 1 97.94 74 MET B O 1
ATOM 2607 N N . GLU B 1 75 ? -5.168 12.055 25.812 1 98.06 75 GLU B N 1
ATOM 2608 C CA . GLU B 1 75 ? -5.004 12.25 27.266 1 98.06 75 GLU B CA 1
ATOM 2609 C C . GLU B 1 75 ? -4.801 13.719 27.594 1 98.06 75 GLU B C 1
ATOM 2611 O O . GLU B 1 75 ? -5.195 14.18 28.672 1 98.06 75 GLU B O 1
ATOM 2616 N N . LEU B 1 76 ? -4.195 14.492 26.703 1 97.56 76 LEU B N 1
ATOM 2617 C CA . LEU B 1 76 ? -3.979 15.922 26.891 1 97.56 76 LEU B CA 1
ATOM 2618 C C . LEU B 1 76 ? -5.27 16.703 26.656 1 97.56 76 LEU B C 1
ATOM 2620 O O . LEU B 1 76 ? -5.348 17.891 26.984 1 97.56 76 LEU B O 1
ATOM 2624 N N . GLY B 1 77 ? -6.305 16.031 26.078 1 96.62 77 GLY B N 1
ATOM 2625 C CA . GLY B 1 77 ? -7.578 16.672 25.797 1 96.62 77 GLY B CA 1
ATOM 2626 C C . GLY B 1 77 ? -7.512 17.641 24.625 1 96.62 77 GLY B C 1
ATOM 2627 O O . GLY B 1 77 ? -8.273 18.609 24.562 1 96.62 77 GLY B O 1
ATOM 2628 N N . ILE B 1 78 ? -6.59 17.438 23.734 1 96.75 78 ILE B N 1
ATOM 2629 C CA . ILE B 1 78 ? -6.391 18.328 22.609 1 96.75 78 ILE B CA 1
ATOM 2630 C C . ILE B 1 78 ? -7.137 17.797 21.391 1 96.75 78 ILE B C 1
ATOM 2632 O O . ILE B 1 78 ? -6.996 16.625 21.031 1 96.75 78 ILE B O 1
ATOM 2636 N N . ASN B 1 79 ? -7.945 18.594 20.812 1 96.56 79 ASN B N 1
ATOM 2637 C CA . ASN B 1 79 ? -8.594 18.281 19.547 1 96.56 79 ASN B CA 1
ATOM 2638 C C . ASN B 1 79 ? -7.676 18.562 18.359 1 96.56 79 ASN B C 1
ATOM 2640 O O . ASN B 1 79 ? -7.051 19.625 18.297 1 96.56 79 ASN B O 1
ATOM 2644 N N . VAL B 1 80 ? -7.609 17.672 17.438 1 98.56 80 VAL B N 1
ATOM 2645 C CA . VAL B 1 80 ? -6.812 17.859 16.219 1 98.56 80 VAL B CA 1
ATOM 2646 C C . VAL B 1 80 ? -7.719 18.297 15.07 1 98.56 80 VAL B C 1
ATOM 2648 O O . VAL B 1 80 ? -8.539 17.531 14.586 1 98.56 80 VAL B O 1
ATOM 2651 N N . ASP B 1 81 ? -7.512 19.516 14.641 1 98.62 81 ASP B N 1
ATOM 2652 C CA . ASP B 1 81 ? -8.32 20.078 13.562 1 98.62 81 ASP B CA 1
ATOM 2653 C C . ASP B 1 81 ? -7.754 19.688 12.195 1 98.62 81 ASP B C 1
ATOM 2655 O O . ASP B 1 81 ? -8.5 19.562 11.227 1 98.62 81 ASP B O 1
ATOM 2659 N N . ILE B 1 82 ? -6.434 19.625 12.094 1 98.94 82 ILE B N 1
ATOM 2660 C CA . ILE B 1 82 ? -5.734 19.281 10.859 1 98.94 82 ILE B CA 1
ATOM 2661 C C . ILE B 1 82 ? -4.676 18.219 11.141 1 98.94 82 ILE B C 1
ATOM 2663 O O . ILE B 1 82 ? -3.906 18.328 12.094 1 98.94 82 ILE B O 1
ATOM 2667 N N . LEU B 1 83 ? -4.73 17.141 10.43 1 98.94 83 LEU B N 1
ATOM 2668 C CA . LEU B 1 83 ? -3.73 16.094 10.492 1 98.94 83 LEU B CA 1
ATOM 2669 C C . LEU B 1 83 ? -2.85 16.094 9.25 1 98.94 83 LEU B C 1
ATOM 2671 O O . LEU B 1 83 ? -3.354 16.031 8.125 1 98.94 83 LEU B O 1
ATOM 2675 N N . ILE B 1 84 ? -1.543 16.266 9.453 1 99 84 ILE B N 1
ATOM 2676 C CA . ILE B 1 84 ? -0.562 16.172 8.375 1 99 84 ILE B CA 1
ATOM 2677 C C . ILE B 1 84 ? 0.268 14.898 8.555 1 99 84 ILE B C 1
ATOM 2679 O O . ILE B 1 84 ? 1.202 14.867 9.359 1 99 84 ILE B O 1
ATOM 2683 N N . ASN B 1 85 ? -0.103 13.906 7.844 1 98.94 85 ASN B N 1
ATOM 2684 C CA . ASN B 1 85 ? 0.733 12.711 7.746 1 98.94 85 ASN B CA 1
ATOM 2685 C C . ASN B 1 85 ? 1.878 12.914 6.754 1 98.94 85 ASN B C 1
ATOM 2687 O O . ASN B 1 85 ? 1.712 12.688 5.555 1 98.94 85 ASN B O 1
ATOM 2691 N N . ASN B 1 86 ? 3.029 13.227 7.281 1 98.81 86 ASN B N 1
ATOM 2692 C CA . ASN B 1 86 ? 4.152 13.602 6.43 1 98.81 86 ASN B CA 1
ATOM 2693 C C . ASN B 1 86 ? 5.336 12.656 6.617 1 98.81 86 ASN B C 1
ATOM 2695 O O . ASN B 1 86 ? 6.152 12.484 5.711 1 98.81 86 ASN B O 1
ATOM 2699 N N . ALA B 1 87 ? 5.434 12.023 7.836 1 98.56 87 ALA B N 1
ATOM 2700 C CA . ALA B 1 87 ? 6.551 11.117 8.086 1 98.56 87 ALA B CA 1
ATOM 2701 C C . ALA B 1 87 ? 6.637 10.039 7.016 1 98.56 87 ALA B C 1
ATOM 2703 O O . ALA B 1 87 ? 5.613 9.5 6.582 1 98.56 87 ALA B O 1
ATOM 2704 N N . GLY B 1 88 ? 7.801 9.766 6.555 1 97.62 88 GLY B N 1
ATOM 2705 C CA . GLY B 1 88 ? 8.023 8.75 5.535 1 97.62 88 GLY B CA 1
ATOM 2706 C C . GLY B 1 88 ? 9.492 8.406 5.348 1 97.62 88 GLY B C 1
ATOM 2707 O O . GLY B 1 88 ? 10.367 9.141 5.805 1 97.62 88 GLY B O 1
ATOM 2708 N N . ALA B 1 89 ? 9.719 7.309 4.762 1 96.75 89 ALA B N 1
ATOM 2709 C CA . ALA B 1 89 ? 11.062 6.836 4.469 1 96.75 89 ALA B CA 1
ATOM 2710 C C . ALA B 1 89 ? 11.078 5.945 3.229 1 96.75 89 ALA B C 1
ATOM 2712 O O . ALA B 1 89 ? 10.039 5.426 2.818 1 96.75 89 ALA B O 1
ATOM 2713 N N . GLY B 1 90 ? 12.188 5.84 2.58 1 95.62 90 GLY B N 1
ATOM 2714 C CA . GLY B 1 90 ? 12.469 4.973 1.447 1 95.62 90 GLY B CA 1
ATOM 2715 C C . GLY B 1 90 ? 13.945 4.699 1.26 1 95.62 90 GLY B C 1
ATOM 2716 O O . GLY B 1 90 ? 14.773 5.176 2.037 1 95.62 90 GLY B O 1
ATOM 2717 N N . TYR B 1 91 ? 14.273 3.883 0.34 1 93.44 91 TYR B N 1
ATOM 2718 C CA . TYR B 1 91 ? 15.656 3.645 -0.05 1 93.44 91 TYR B CA 1
ATOM 2719 C C . TYR B 1 91 ? 15.773 3.479 -1.56 1 93.44 91 TYR B C 1
ATOM 2721 O O . TYR B 1 91 ? 14.789 3.207 -2.242 1 93.44 91 TYR B O 1
ATOM 2729 N N . VAL B 1 92 ? 16.938 3.691 -2.002 1 93.31 92 VAL B N 1
ATOM 2730 C CA . VAL B 1 92 ? 17.297 3.383 -3.383 1 93.31 92 VAL B CA 1
ATOM 2731 C C . VAL B 1 92 ? 18.234 2.178 -3.42 1 93.31 92 VAL B C 1
ATOM 2733 O O . VAL B 1 92 ? 19.281 2.176 -2.764 1 93.31 92 VAL B O 1
ATOM 2736 N N . GLY B 1 93 ? 17.875 1.175 -4.102 1 93.56 93 GLY B N 1
ATOM 2737 C CA . GLY B 1 93 ? 18.625 -0.069 -4.234 1 93.56 93 GLY B CA 1
ATOM 2738 C C . GLY B 1 93 ? 17.781 -1.209 -4.781 1 93.56 93 GLY B C 1
ATOM 2739 O O . GLY B 1 93 ? 16.562 -1.092 -4.891 1 93.56 93 GLY B O 1
ATOM 2740 N N . GLU B 1 94 ? 18.453 -2.293 -5.164 1 95.5 94 GLU B N 1
ATOM 2741 C CA . GLU B 1 94 ? 17.734 -3.469 -5.637 1 95.5 94 GLU B CA 1
ATOM 2742 C C . GLU B 1 94 ? 16.922 -4.102 -4.512 1 95.5 94 GLU B C 1
ATOM 2744 O O . GLU B 1 94 ? 17.438 -4.348 -3.422 1 95.5 94 GLU B O 1
ATOM 2749 N N . PHE B 1 95 ? 15.703 -4.359 -4.789 1 97.5 95 PHE B N 1
ATOM 2750 C CA . PHE B 1 95 ? 14.758 -4.895 -3.818 1 97.5 95 PHE B CA 1
ATOM 2751 C C . PHE B 1 95 ? 15.312 -6.145 -3.146 1 97.5 95 PHE B C 1
ATOM 2753 O O . PHE B 1 95 ? 15.242 -6.277 -1.922 1 97.5 95 PHE B O 1
ATOM 2760 N N . ILE B 1 96 ? 15.984 -6.992 -3.91 1 96.94 96 ILE B N 1
ATOM 2761 C CA . ILE B 1 96 ? 16.406 -8.312 -3.451 1 96.94 96 ILE B CA 1
ATOM 2762 C C . ILE B 1 96 ? 17.609 -8.18 -2.537 1 96.94 96 ILE B C 1
ATOM 2764 O O . ILE B 1 96 ? 17.922 -9.094 -1.762 1 96.94 96 ILE B O 1
ATOM 2768 N N . ASN B 1 97 ? 18.219 -7.031 -2.529 1 95.69 97 ASN B N 1
ATOM 2769 C CA . ASN B 1 97 ? 19.438 -6.84 -1.752 1 95.69 97 ASN B CA 1
ATOM 2770 C C . ASN B 1 97 ? 19.156 -6.152 -0.421 1 95.69 97 ASN B C 1
ATOM 2772 O O . ASN B 1 97 ? 20.047 -6.031 0.423 1 95.69 97 ASN B O 1
ATOM 2776 N N . GLU B 1 98 ? 17.984 -5.699 -0.202 1 95.25 98 GLU B N 1
ATOM 2777 C CA . GLU B 1 98 ? 17.594 -5.031 1.036 1 95.25 98 GLU B CA 1
ATOM 2778 C C . GLU B 1 98 ? 16.984 -6.023 2.025 1 95.25 98 GLU B C 1
ATOM 2780 O O . GLU B 1 98 ? 16.375 -7.02 1.622 1 95.25 98 GLU B O 1
ATOM 2785 N N . SER B 1 99 ? 17.156 -5.777 3.303 1 96.06 99 SER B N 1
ATOM 2786 C CA . SER B 1 99 ? 16.531 -6.637 4.305 1 96.06 99 SER B CA 1
ATOM 2787 C C . SER B 1 99 ? 15.023 -6.445 4.332 1 96.06 99 SER B C 1
ATOM 2789 O O . SER B 1 99 ? 14.531 -5.34 4.113 1 96.06 99 SER B O 1
ATOM 2791 N N . TYR B 1 100 ? 14.328 -7.504 4.629 1 96.25 100 TYR B N 1
ATOM 2792 C CA . TYR B 1 100 ? 12.883 -7.363 4.754 1 96.25 100 TYR B CA 1
ATOM 2793 C C . TYR B 1 100 ? 12.523 -6.453 5.922 1 96.25 100 TYR B C 1
ATOM 2795 O O . TYR B 1 100 ? 11.516 -5.742 5.879 1 96.25 100 TYR B O 1
ATOM 2803 N N . ASP B 1 101 ? 13.359 -6.48 6.934 1 97.12 101 ASP B N 1
ATOM 2804 C CA . ASP B 1 101 ? 13.102 -5.613 8.078 1 97.12 101 ASP B CA 1
ATOM 2805 C C . ASP B 1 101 ? 13.031 -4.148 7.648 1 97.12 101 ASP B C 1
ATOM 2807 O O . ASP B 1 101 ? 12.227 -3.377 8.18 1 97.12 101 ASP B O 1
ATOM 2811 N N . ARG B 1 102 ? 13.875 -3.814 6.754 1 97.06 102 ARG B N 1
ATOM 2812 C CA . ARG B 1 102 ? 13.836 -2.451 6.234 1 97.06 102 ARG B CA 1
ATOM 2813 C C . ARG B 1 102 ? 12.562 -2.199 5.445 1 97.06 102 ARG B C 1
ATOM 2815 O O . ARG B 1 102 ? 11.922 -1.157 5.605 1 97.06 102 ARG B O 1
ATOM 2822 N N . ASP B 1 103 ? 12.188 -3.143 4.57 1 98.44 103 ASP B N 1
ATOM 2823 C CA . ASP B 1 103 ? 10.93 -3.041 3.836 1 98.44 103 ASP B CA 1
ATOM 2824 C C . ASP B 1 103 ? 9.742 -2.887 4.789 1 98.44 103 ASP B C 1
ATOM 2826 O O . ASP B 1 103 ? 8.898 -2.006 4.605 1 98.44 103 ASP B O 1
ATOM 2830 N N . LYS B 1 104 ? 9.773 -3.738 5.781 1 98.06 104 LYS B N 1
ATOM 2831 C CA . LYS B 1 104 ? 8.695 -3.744 6.77 1 98.06 104 LYS B CA 1
ATOM 2832 C C . LYS B 1 104 ? 8.602 -2.402 7.488 1 98.06 104 LYS B C 1
ATOM 2834 O O . LYS B 1 104 ? 7.508 -1.889 7.715 1 98.06 104 LYS B O 1
ATOM 2839 N N . SER B 1 105 ? 9.703 -1.887 7.859 1 98.25 105 SER B N 1
ATOM 2840 C CA . SER B 1 105 ? 9.742 -0.598 8.547 1 98.25 105 SER B CA 1
ATOM 2841 C C . SER B 1 105 ? 9.18 0.513 7.664 1 98.25 105 SER B C 1
ATOM 2843 O O . SER B 1 105 ? 8.43 1.366 8.141 1 98.25 105 SER B O 1
ATOM 2845 N N . ILE B 1 106 ? 9.516 0.516 6.418 1 98.56 106 ILE B N 1
ATOM 2846 C CA . ILE B 1 106 ? 9.055 1.515 5.461 1 98.56 106 ILE B CA 1
ATOM 2847 C C . ILE B 1 106 ? 7.547 1.378 5.258 1 98.56 106 ILE B C 1
ATOM 2849 O O . ILE B 1 106 ? 6.82 2.375 5.27 1 98.56 106 ILE B O 1
ATOM 2853 N N . MET B 1 107 ? 7.078 0.147 5.109 1 98.81 107 MET B N 1
ATOM 2854 C CA . MET B 1 107 ? 5.648 -0.101 4.934 1 98.81 107 MET B CA 1
ATOM 2855 C C . MET B 1 107 ? 4.863 0.338 6.164 1 98.81 107 MET B C 1
ATOM 2857 O O . MET B 1 107 ? 3.812 0.973 6.039 1 98.81 107 MET B O 1
ATOM 2861 N N . SER B 1 108 ? 5.395 0.032 7.324 1 98.75 108 SER B N 1
ATOM 2862 C CA . SER B 1 108 ? 4.734 0.408 8.57 1 98.75 108 SER B CA 1
ATOM 2863 C C . SER B 1 108 ? 4.633 1.924 8.703 1 98.75 108 SER B C 1
ATOM 2865 O O . SER B 1 108 ? 3.576 2.451 9.055 1 98.75 108 SER B O 1
ATOM 2867 N N . LEU B 1 109 ? 5.676 2.582 8.422 1 98.81 109 LEU B N 1
ATOM 2868 C CA . LEU B 1 109 ? 5.746 4.031 8.57 1 98.81 109 LEU B CA 1
ATOM 2869 C C . LEU B 1 109 ? 4.879 4.727 7.527 1 98.81 109 LEU B C 1
ATOM 2871 O O . LEU B 1 109 ? 4.078 5.602 7.867 1 98.81 109 LEU B O 1
ATOM 2875 N N . ASN B 1 110 ? 5.016 4.316 6.27 1 98.88 110 ASN B N 1
ATOM 2876 C CA . ASN B 1 110 ? 4.426 5.043 5.152 1 98.88 110 ASN B CA 1
ATOM 2877 C C . ASN B 1 110 ? 2.939 4.734 5 1 98.88 110 ASN B C 1
ATOM 2879 O O . ASN B 1 110 ? 2.195 5.516 4.406 1 98.88 110 ASN B O 1
ATOM 2883 N N . MET B 1 111 ? 2.52 3.557 5.48 1 98.75 111 MET B N 1
ATOM 2884 C CA . MET B 1 111 ? 1.148 3.148 5.188 1 98.75 111 MET B CA 1
ATOM 2885 C C . MET B 1 111 ? 0.377 2.875 6.473 1 98.75 111 MET B C 1
ATOM 2887 O O . MET B 1 111 ? -0.653 3.502 6.73 1 98.75 111 MET B O 1
ATOM 2891 N N . ASN B 1 112 ? 0.945 1.953 7.305 1 98.75 112 ASN B N 1
ATOM 2892 C CA . ASN B 1 112 ? 0.199 1.557 8.492 1 98.75 112 ASN B CA 1
ATOM 2893 C C . ASN B 1 112 ? -0.056 2.744 9.414 1 98.75 112 ASN B C 1
ATOM 2895 O O . ASN B 1 112 ? -1.176 2.936 9.898 1 98.75 112 ASN B O 1
ATOM 2899 N N . ALA B 1 113 ? 1.01 3.506 9.68 1 98.94 113 ALA B N 1
ATOM 2900 C CA . ALA B 1 113 ? 0.877 4.676 10.547 1 98.94 113 ALA B CA 1
ATOM 2901 C C . ALA B 1 113 ? -0.111 5.68 9.961 1 98.94 113 ALA B C 1
ATOM 2903 O O . ALA B 1 113 ? -0.966 6.207 10.68 1 98.94 113 ALA B O 1
ATOM 2904 N N . VAL B 1 114 ? -0.027 5.934 8.656 1 98.94 114 VAL B N 1
ATOM 2905 C CA . VAL B 1 114 ? -0.903 6.867 7.961 1 98.94 114 VAL B CA 1
ATOM 2906 C C . VAL B 1 114 ? -2.354 6.406 8.086 1 98.94 114 VAL B C 1
ATOM 2908 O O . VAL B 1 114 ? -3.242 7.207 8.391 1 98.94 114 VAL B O 1
ATOM 2911 N N . THR B 1 115 ? -2.598 5.113 7.852 1 98.94 115 THR B N 1
ATOM 2912 C CA . THR B 1 115 ? -3.941 4.551 7.887 1 98.94 115 THR B CA 1
ATOM 2913 C C . THR B 1 115 ? -4.535 4.652 9.289 1 98.94 115 THR B C 1
ATOM 2915 O O . THR B 1 115 ? -5.676 5.094 9.461 1 98.94 115 THR B O 1
ATOM 2918 N N . TYR B 1 116 ? -3.773 4.297 10.289 1 98.88 116 TYR B N 1
ATOM 2919 C CA . TYR B 1 116 ? -4.242 4.316 11.672 1 98.88 116 TYR B CA 1
ATOM 2920 C C . TYR B 1 116 ? -4.555 5.738 12.117 1 98.88 116 TYR B C 1
ATOM 2922 O O . TYR B 1 116 ? -5.645 6.012 12.633 1 98.88 116 TYR B O 1
ATOM 2930 N N . LEU B 1 117 ? -3.586 6.664 11.922 1 98.94 117 LEU B N 1
ATOM 2931 C CA . LEU B 1 117 ? -3.768 8.039 12.375 1 98.94 117 LEU B CA 1
ATOM 2932 C C . LEU B 1 117 ? -4.926 8.703 11.641 1 98.94 117 LEU B C 1
ATOM 2934 O O . LEU B 1 117 ? -5.68 9.484 12.234 1 98.94 117 LEU B O 1
ATOM 2938 N N . THR B 1 118 ? -5.023 8.438 10.344 1 98.94 118 THR B N 1
ATOM 2939 C CA . THR B 1 118 ? -6.152 8.961 9.578 1 98.94 118 THR B CA 1
ATOM 2940 C C . THR B 1 118 ? -7.473 8.477 10.18 1 98.94 118 THR B C 1
ATOM 2942 O O . THR B 1 118 ? -8.398 9.273 10.359 1 98.94 118 THR B O 1
ATOM 2945 N N . LYS B 1 119 ? -7.555 7.188 10.523 1 98.81 119 LYS B N 1
ATOM 2946 C CA . LYS B 1 119 ? -8.789 6.617 11.047 1 98.81 119 LYS B CA 1
ATOM 2947 C C . LYS B 1 119 ? -9.18 7.27 12.367 1 98.81 119 LYS B C 1
ATOM 2949 O O . LYS B 1 119 ? -10.305 7.758 12.523 1 98.81 119 LYS B O 1
ATOM 2954 N N . VAL B 1 120 ? -8.289 7.305 13.289 1 98.69 120 VAL B N 1
ATOM 2955 C CA . VAL B 1 120 ? -8.641 7.711 14.641 1 98.69 120 VAL B CA 1
ATOM 2956 C C . VAL B 1 120 ? -8.914 9.211 14.68 1 98.69 120 VAL B C 1
ATOM 2958 O O . VAL B 1 120 ? -9.852 9.664 15.336 1 98.69 120 VAL B O 1
ATOM 2961 N N . PHE B 1 121 ? -8.188 10.008 13.953 1 98.81 121 PHE B N 1
ATOM 2962 C CA . PHE B 1 121 ? -8.406 11.453 14.008 1 98.81 121 PHE B CA 1
ATOM 2963 C C . PHE B 1 121 ? -9.578 11.852 13.117 1 98.81 121 PHE B C 1
ATOM 2965 O O . PHE B 1 121 ? -10.297 12.812 13.43 1 98.81 121 PHE B O 1
ATOM 2972 N N . ALA B 1 122 ? -9.812 11.109 11.977 1 98.69 122 ALA B N 1
ATOM 2973 C CA . ALA B 1 122 ? -11.047 11.344 11.234 1 98.69 122 ALA B CA 1
ATOM 2974 C C . ALA B 1 122 ? -12.266 11.125 12.125 1 98.69 122 ALA B C 1
ATOM 2976 O O . ALA B 1 122 ? -13.219 11.906 12.078 1 98.69 122 ALA B O 1
ATOM 2977 N N . ASN B 1 123 ? -12.211 10.047 12.914 1 98.38 123 ASN B N 1
ATOM 2978 C CA . ASN B 1 123 ? -13.32 9.766 13.812 1 98.38 123 ASN B CA 1
ATOM 2979 C C . ASN B 1 123 ? -13.516 10.891 14.828 1 98.38 123 ASN B C 1
ATOM 2981 O O . ASN B 1 123 ? -14.648 11.234 15.18 1 98.38 123 ASN B O 1
ATOM 2985 N N . GLU B 1 124 ? -12.406 11.484 15.312 1 98.25 124 GLU B N 1
ATOM 2986 C CA . GLU B 1 124 ? -12.508 12.633 16.203 1 98.25 124 GLU B CA 1
ATOM 2987 C C . GLU B 1 124 ? -13.102 13.844 15.492 1 98.25 124 GLU B C 1
ATOM 2989 O O . GLU B 1 124 ? -13.906 14.578 16.062 1 98.25 124 GLU B O 1
ATOM 2994 N N . MET B 1 125 ? -12.734 14.062 14.273 1 98.38 125 MET B N 1
ATOM 2995 C CA . MET B 1 125 ? -13.195 15.188 13.477 1 98.38 125 MET B CA 1
ATOM 2996 C C . MET B 1 125 ? -14.68 15.062 13.164 1 98.38 125 MET B C 1
ATOM 2998 O O . MET B 1 125 ? -15.398 16.062 13.102 1 98.38 125 MET B O 1
ATOM 3002 N N . ILE B 1 126 ? -15.094 13.82 12.938 1 97.81 126 ILE B N 1
ATOM 3003 C CA . ILE B 1 126 ? -16.5 13.562 12.648 1 97.81 126 ILE B CA 1
ATOM 3004 C C . ILE B 1 126 ? -17.359 14.031 13.82 1 97.81 126 ILE B C 1
ATOM 3006 O O . ILE B 1 126 ? -18.438 14.602 13.617 1 97.81 126 ILE B O 1
ATOM 3010 N N . LYS B 1 127 ? -16.859 13.844 15.031 1 96.62 127 LYS B N 1
ATOM 3011 C CA . LYS B 1 127 ? -17.594 14.219 16.234 1 96.62 127 LYS B CA 1
ATOM 3012 C C . LYS B 1 127 ? -17.875 15.719 16.25 1 96.62 127 LYS B C 1
ATOM 3014 O O . LYS B 1 127 ? -18.875 16.156 16.828 1 96.62 127 LYS B O 1
ATOM 3019 N N . ILE B 1 128 ? -17.125 16.531 15.641 1 95.06 128 ILE B N 1
ATOM 3020 C CA . ILE B 1 128 ? -17.297 17.969 15.688 1 95.06 128 ILE B CA 1
ATOM 3021 C C . ILE B 1 128 ? -17.609 18.5 14.289 1 95.06 128 ILE B C 1
ATOM 3023 O O . ILE B 1 128 ? -17.625 19.703 14.062 1 95.06 128 ILE B O 1
ATOM 3027 N N . ASN B 1 129 ? -17.688 17.672 13.258 1 96 129 ASN B N 1
ATOM 3028 C CA . ASN B 1 129 ? -18.109 17.938 11.883 1 96 129 ASN B CA 1
ATOM 3029 C C . ASN B 1 129 ? -17.188 18.953 11.203 1 96 129 ASN B C 1
ATOM 3031 O O . ASN B 1 129 ? -17.672 19.891 10.562 1 96 129 ASN B O 1
ATOM 3035 N N . LYS B 1 130 ? -15.953 18.766 11.461 1 96.56 130 LYS B N 1
ATOM 3036 C CA . LYS B 1 130 ? -14.953 19.641 10.859 1 96.56 130 LYS B CA 1
ATOM 3037 C C . LYS B 1 130 ? -13.562 19.016 10.938 1 96.56 130 LYS B C 1
ATOM 3039 O O . LYS B 1 130 ? -13.195 18.422 11.953 1 96.56 130 LYS B O 1
ATOM 3044 N N . GLY B 1 131 ? -12.812 19.109 9.875 1 98.06 131 GLY B N 1
ATOM 3045 C CA . GLY B 1 131 ? -11.438 18.641 9.922 1 98.06 131 GLY B CA 1
ATOM 3046 C C . GLY B 1 131 ? -10.789 18.562 8.555 1 98.06 131 GLY B C 1
ATOM 3047 O O . GLY B 1 131 ? -11.477 18.578 7.531 1 98.06 131 GLY B O 1
ATOM 3048 N N . LYS B 1 132 ? -9.469 18.625 8.5 1 98.81 132 LYS B N 1
ATOM 3049 C CA . LYS B 1 132 ? -8.68 18.438 7.289 1 98.81 132 LYS B CA 1
ATOM 3050 C C . LYS B 1 132 ? -7.551 17.438 7.52 1 98.81 132 LYS B C 1
ATOM 3052 O O . LYS B 1 132 ? -6.93 17.422 8.586 1 98.81 132 LYS B O 1
ATOM 3057 N N . ILE B 1 133 ? -7.355 16.609 6.613 1 98.94 133 ILE B N 1
ATOM 3058 C CA . ILE B 1 133 ? -6.273 15.641 6.641 1 98.94 133 ILE B CA 1
ATOM 3059 C C . ILE B 1 133 ? -5.43 15.766 5.375 1 98.94 133 ILE B C 1
ATOM 3061 O O . ILE B 1 133 ? -5.969 15.852 4.266 1 98.94 133 ILE B O 1
ATOM 3065 N N . LEU B 1 134 ? -4.172 15.906 5.527 1 98.94 134 LEU B N 1
ATOM 3066 C CA . LEU B 1 134 ? -3.23 15.883 4.414 1 98.94 134 LEU B CA 1
ATOM 3067 C C . LEU B 1 134 ? -2.285 14.688 4.535 1 98.94 134 LEU B C 1
ATOM 3069 O O . LEU B 1 134 ? -1.565 14.562 5.527 1 98.94 134 LEU B O 1
ATOM 3073 N N . ASN B 1 135 ? -2.357 13.758 3.635 1 98.94 135 ASN B N 1
ATOM 3074 C CA . ASN B 1 135 ? -1.413 12.656 3.514 1 98.94 135 ASN B CA 1
ATOM 3075 C C . ASN B 1 135 ? -0.344 12.945 2.463 1 98.94 135 ASN B C 1
ATOM 3077 O O . ASN B 1 135 ? -0.664 13.211 1.304 1 98.94 135 ASN B O 1
ATOM 3081 N N . VAL B 1 136 ? 0.902 12.875 2.877 1 98.88 136 VAL B N 1
ATOM 3082 C CA . VAL B 1 136 ? 1.98 13.164 1.937 1 98.88 136 VAL B CA 1
ATOM 3083 C C . VAL B 1 136 ? 2.303 11.906 1.128 1 98.88 136 VAL B C 1
ATOM 3085 O O . VAL B 1 136 ? 2.824 10.93 1.669 1 98.88 136 VAL B O 1
ATOM 3088 N N . ALA B 1 137 ? 1.938 11.953 -0.103 1 98.69 137 ALA B N 1
ATOM 3089 C CA . ALA B 1 137 ? 2.262 10.922 -1.09 1 98.69 137 ALA B CA 1
ATOM 3090 C C . ALA B 1 137 ? 3.512 11.297 -1.88 1 98.69 137 ALA B C 1
ATOM 3092 O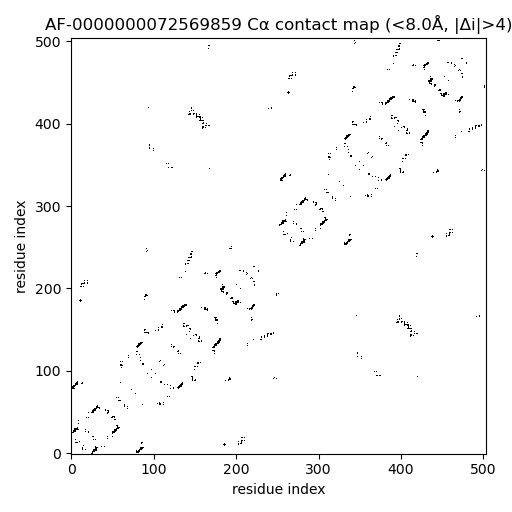 O . ALA B 1 137 ? 4.559 11.594 -1.297 1 98.69 137 ALA B O 1
ATOM 3093 N N . SER B 1 138 ? 3.502 11.18 -3.176 1 98.12 138 SER B N 1
ATOM 3094 C CA . SER B 1 138 ? 4.605 11.469 -4.09 1 98.12 138 SER B CA 1
ATOM 3095 C C . SER B 1 138 ? 4.145 11.414 -5.543 1 98.12 138 SER B C 1
ATOM 3097 O O . SER B 1 138 ? 3.115 10.812 -5.852 1 98.12 138 SER B O 1
ATOM 3099 N N . THR B 1 139 ? 4.887 12.141 -6.391 1 97.56 139 THR B N 1
ATOM 3100 C CA . THR B 1 139 ? 4.684 11.859 -7.809 1 97.56 139 THR B CA 1
ATOM 3101 C C . THR B 1 139 ? 5.004 10.398 -8.125 1 97.56 139 THR B C 1
ATOM 3103 O O . THR B 1 139 ? 4.496 9.844 -9.094 1 97.56 139 THR B O 1
ATOM 3106 N N . GLY B 1 140 ? 5.781 9.742 -7.27 1 97.44 140 GLY B N 1
ATOM 3107 C CA . GLY B 1 140 ? 6.086 8.32 -7.371 1 97.44 140 GLY B CA 1
ATOM 3108 C C . GLY B 1 140 ? 4.883 7.434 -7.117 1 97.44 140 GLY B C 1
ATOM 3109 O O . GLY B 1 140 ? 4.953 6.215 -7.305 1 97.44 140 GLY B O 1
ATOM 3110 N N . SER B 1 141 ? 3.75 8.031 -6.727 1 98.56 141 SER B N 1
ATOM 3111 C CA . SER B 1 141 ? 2.518 7.281 -6.52 1 98.56 141 SER B CA 1
ATOM 3112 C C . SER B 1 141 ? 1.922 6.82 -7.844 1 98.56 141 SER B C 1
ATOM 3114 O O . SER B 1 141 ? 1.119 5.887 -7.883 1 98.56 141 SER B O 1
ATOM 3116 N N . TYR B 1 142 ? 2.295 7.508 -8.914 1 97.81 142 TYR B N 1
ATOM 3117 C CA . TYR B 1 142 ? 1.594 7.359 -10.188 1 97.81 142 TYR B CA 1
ATOM 3118 C C . TYR B 1 142 ? 2.324 6.379 -11.102 1 97.81 142 TYR B C 1
ATOM 3120 O O . TYR B 1 142 ? 1.77 5.93 -12.109 1 97.81 142 TYR B O 1
ATOM 3128 N N . HIS B 1 143 ? 3.561 6.074 -10.758 1 98 143 HIS B N 1
ATOM 3129 C CA . HIS B 1 143 ? 4.383 5.199 -11.586 1 98 143 HIS B CA 1
ATOM 3130 C C . HIS B 1 143 ? 5.125 4.176 -10.734 1 98 143 HIS B C 1
ATOM 3132 O O . HIS B 1 143 ? 5.543 4.477 -9.617 1 98 143 HIS B O 1
ATOM 3138 N N . PRO B 1 144 ? 5.359 2.932 -11.352 1 98.38 144 PRO B N 1
ATOM 3139 C CA . PRO B 1 144 ? 6.281 2.012 -10.68 1 98.38 144 PRO B CA 1
ATOM 3140 C C . PRO B 1 144 ? 7.703 2.561 -10.594 1 98.38 144 PRO B C 1
ATOM 3142 O O . PRO B 1 144 ? 8.156 3.25 -11.508 1 98.38 144 PRO B O 1
ATOM 3145 N N . GLY B 1 145 ? 8.391 2.221 -9.461 1 97.75 145 GLY B N 1
ATOM 3146 C CA . GLY B 1 145 ? 9.727 2.76 -9.258 1 97.75 145 GLY B CA 1
ATOM 3147 C C . GLY B 1 145 ? 10.789 1.686 -9.117 1 97.75 145 GLY B C 1
ATOM 3148 O O . GLY B 1 145 ? 11.234 1.382 -8.008 1 97.75 145 GLY B O 1
ATOM 3149 N N . PRO B 1 146 ? 11.289 1.138 -10.25 1 97.75 146 PRO B N 1
ATOM 3150 C CA . PRO B 1 146 ? 12.43 0.225 -10.125 1 97.75 146 PRO B CA 1
ATOM 3151 C C . PRO B 1 146 ? 13.57 0.817 -9.297 1 97.75 146 PRO B C 1
ATOM 3153 O O . PRO B 1 146 ? 13.867 2.008 -9.422 1 97.75 146 PRO B O 1
ATOM 3156 N N . TYR B 1 147 ? 14.148 -0.04 -8.336 1 96.25 147 TYR B N 1
ATOM 3157 C CA . TYR B 1 147 ? 15.242 0.312 -7.434 1 96.25 147 TYR B CA 1
ATOM 3158 C C . TYR B 1 147 ? 14.75 1.222 -6.316 1 96.25 147 TYR B C 1
ATOM 3160 O O . TYR B 1 147 ? 15.539 1.71 -5.508 1 96.25 147 TYR B O 1
ATOM 3168 N N . THR B 1 148 ? 13.539 1.533 -6.227 1 97 148 THR B N 1
ATOM 3169 C CA . THR B 1 148 ? 12.812 2.168 -5.133 1 97 148 THR B CA 1
ATOM 3170 C C . THR B 1 148 ? 11.391 1.605 -5.027 1 97 148 THR B C 1
ATOM 3172 O O . THR B 1 148 ? 10.445 2.344 -4.754 1 97 148 THR B O 1
ATOM 3175 N N . ALA B 1 149 ? 11.258 0.367 -5.316 1 98.31 149 ALA B N 1
ATOM 3176 C CA . ALA B 1 149 ? 10.008 -0.336 -5.574 1 98.31 149 ALA B CA 1
ATOM 3177 C C . ALA B 1 149 ? 9.062 -0.235 -4.379 1 98.31 149 ALA B C 1
ATOM 3179 O O . ALA B 1 149 ? 7.891 0.125 -4.531 1 98.31 149 ALA B O 1
ATOM 3180 N N . VAL B 1 150 ? 9.578 -0.526 -3.15 1 98.69 150 VAL B N 1
ATOM 3181 C CA . VAL B 1 150 ? 8.734 -0.544 -1.96 1 98.69 150 VAL B CA 1
ATOM 3182 C C . VAL B 1 150 ? 8.25 0.87 -1.651 1 98.69 150 VAL B C 1
ATOM 3184 O O . VAL B 1 150 ? 7.062 1.081 -1.395 1 98.69 150 VAL B O 1
ATOM 3187 N N . TYR B 1 151 ? 9.125 1.836 -1.772 1 98.19 151 TYR B N 1
ATOM 3188 C CA . TYR B 1 151 ? 8.758 3.217 -1.48 1 98.19 151 TYR B CA 1
ATOM 3189 C C . TYR B 1 151 ? 7.645 3.695 -2.408 1 98.19 151 TYR B C 1
ATOM 3191 O O . TYR B 1 151 ? 6.594 4.148 -1.946 1 98.19 151 TYR B O 1
ATOM 3199 N N . TYR B 1 152 ? 7.867 3.598 -3.74 1 98.69 152 TYR B N 1
ATOM 3200 C CA . TYR B 1 152 ? 6.859 4.055 -4.691 1 98.69 152 TYR B CA 1
ATOM 3201 C C . TYR B 1 152 ? 5.539 3.316 -4.484 1 98.69 152 TYR B C 1
ATOM 3203 O O . TYR B 1 152 ? 4.465 3.912 -4.586 1 98.69 152 TYR B O 1
ATOM 3211 N N . ALA B 1 153 ? 5.645 2.033 -4.188 1 98.94 153 ALA B N 1
ATOM 3212 C CA . ALA B 1 153 ? 4.434 1.251 -3.947 1 98.94 153 ALA B CA 1
ATOM 3213 C C . ALA B 1 153 ? 3.678 1.771 -2.729 1 98.94 153 ALA B C 1
ATOM 3215 O O . ALA B 1 153 ? 2.445 1.849 -2.744 1 98.94 153 ALA B O 1
ATOM 3216 N N . THR B 1 154 ? 4.383 2.129 -1.649 1 98.88 154 THR B N 1
ATOM 3217 C CA . THR B 1 154 ? 3.721 2.684 -0.475 1 98.88 154 THR B CA 1
ATOM 3218 C C . THR B 1 154 ? 3.016 3.992 -0.82 1 98.88 154 THR B C 1
ATOM 3220 O O . THR B 1 154 ? 1.93 4.273 -0.307 1 98.88 154 THR B O 1
ATOM 3223 N N . LYS B 1 155 ? 3.639 4.785 -1.643 1 98.88 155 LYS B N 1
ATOM 3224 C CA . LYS B 1 155 ? 3.039 6.07 -1.998 1 98.88 155 LYS B CA 1
ATOM 3225 C C . LYS B 1 155 ? 1.856 5.879 -2.943 1 98.88 155 LYS B C 1
ATOM 3227 O O . LYS B 1 155 ? 0.889 6.641 -2.895 1 98.88 155 LYS B O 1
ATOM 3232 N N . ALA B 1 156 ? 1.893 4.801 -3.777 1 98.94 156 ALA B N 1
ATOM 3233 C CA . ALA B 1 156 ? 0.707 4.43 -4.547 1 98.94 156 ALA B CA 1
ATOM 3234 C C . ALA B 1 156 ? -0.462 4.094 -3.623 1 98.94 156 ALA B C 1
ATOM 3236 O O . ALA B 1 156 ? -1.6 4.492 -3.881 1 98.94 156 ALA B O 1
ATOM 3237 N N . TYR B 1 157 ? -0.183 3.34 -2.572 1 98.94 157 TYR B N 1
ATOM 3238 C CA . TYR B 1 157 ? -1.184 3.057 -1.55 1 98.94 157 TYR B CA 1
ATOM 3239 C C . TYR B 1 157 ? -1.769 4.344 -0.988 1 98.94 157 TYR B C 1
ATOM 3241 O O . TYR B 1 157 ? -2.99 4.508 -0.935 1 98.94 157 TYR B O 1
ATOM 3249 N N . VAL B 1 158 ? -0.914 5.281 -0.584 1 98.94 158 VAL B N 1
ATOM 3250 C CA . VAL B 1 158 ? -1.322 6.504 0.099 1 98.94 158 VAL B CA 1
ATOM 3251 C C . VAL B 1 158 ? -2.209 7.34 -0.822 1 98.94 158 VAL B C 1
ATOM 3253 O O . VAL B 1 158 ? -3.23 7.879 -0.389 1 98.94 158 VAL B O 1
ATOM 3256 N N . LEU B 1 159 ? -1.831 7.434 -2.08 1 98.94 159 LEU B N 1
ATOM 3257 C CA . LEU B 1 159 ? -2.619 8.219 -3.025 1 98.94 159 LEU B CA 1
ATOM 3258 C C . LEU B 1 159 ? -4.012 7.617 -3.201 1 98.94 159 LEU B C 1
ATOM 3260 O O . LEU B 1 159 ? -5.016 8.32 -3.08 1 98.94 159 LEU B O 1
ATOM 3264 N N . SER B 1 160 ? -4.09 6.309 -3.486 1 98.88 160 SER B N 1
ATOM 3265 C CA . SER B 1 160 ? -5.367 5.633 -3.672 1 98.88 160 SER B CA 1
ATOM 3266 C C . SER B 1 160 ? -6.254 5.773 -2.438 1 98.88 160 SER B C 1
ATOM 3268 O O . SER B 1 160 ? -7.43 6.133 -2.549 1 98.88 160 SER B O 1
ATOM 3270 N N . PHE B 1 161 ? -5.672 5.535 -1.286 1 98.88 161 PHE B N 1
ATOM 3271 C CA . PHE B 1 161 ? -6.336 5.621 0.009 1 98.88 161 PHE B CA 1
ATOM 3272 C C . PHE B 1 161 ? -6.922 7.012 0.228 1 98.88 161 PHE B C 1
ATOM 3274 O O . PHE B 1 161 ? -8.094 7.148 0.587 1 98.88 161 PHE B O 1
ATOM 3281 N N . THR B 1 162 ? -6.137 8.008 -0.074 1 98.94 162 THR B N 1
ATOM 3282 C CA . THR B 1 162 ? -6.504 9.398 0.159 1 98.94 162 THR B CA 1
ATOM 3283 C C . THR B 1 162 ? -7.664 9.812 -0.74 1 98.94 162 THR B C 1
ATOM 3285 O O . THR B 1 162 ? -8.656 10.375 -0.267 1 98.94 162 THR B O 1
ATOM 3288 N N . GLU B 1 163 ? -7.535 9.5 -2.006 1 98.75 163 GLU B N 1
ATOM 3289 C CA . GLU B 1 163 ? -8.57 9.898 -2.957 1 98.75 163 GLU B CA 1
ATOM 3290 C C . GLU B 1 163 ? -9.891 9.195 -2.654 1 98.75 163 GLU B C 1
ATOM 3292 O O . GLU B 1 163 ? -10.969 9.773 -2.84 1 98.75 163 GLU B O 1
ATOM 3297 N N . ALA B 1 164 ? -9.828 7.938 -2.234 1 98.56 164 ALA B N 1
ATOM 3298 C CA . ALA B 1 164 ? -11.039 7.219 -1.851 1 98.56 164 ALA B CA 1
ATOM 3299 C C . ALA B 1 164 ? -11.695 7.863 -0.634 1 98.56 164 ALA B C 1
ATOM 3301 O O . ALA B 1 164 ? -12.906 8.078 -0.619 1 98.56 164 ALA B O 1
ATOM 3302 N N . LEU B 1 165 ? -10.898 8.203 0.324 1 98.56 165 LEU B N 1
ATOM 3303 C CA . LEU B 1 165 ? -11.422 8.781 1.559 1 98.56 165 LEU B CA 1
ATOM 3304 C C . LEU B 1 165 ? -11.984 10.18 1.315 1 98.56 165 LEU B C 1
ATOM 3306 O O . LEU B 1 165 ? -12.93 10.594 1.98 1 98.56 165 LEU B O 1
ATOM 3310 N N . ALA B 1 166 ? -11.328 10.938 0.388 1 98.31 166 ALA B N 1
ATOM 3311 C CA . ALA B 1 166 ? -11.859 12.25 0.042 1 98.31 166 ALA B CA 1
ATOM 3312 C C . ALA B 1 166 ? -13.328 12.164 -0.354 1 98.31 166 ALA B C 1
ATOM 3314 O O . ALA B 1 166 ? -14.125 13.047 -0.026 1 98.31 166 ALA B O 1
ATOM 3315 N N . GLU B 1 167 ? -13.68 11.07 -1.038 1 96.56 167 GLU B N 1
ATOM 3316 C CA . GLU B 1 167 ? -15.07 10.844 -1.432 1 96.56 167 GLU B CA 1
ATOM 3317 C C . GLU B 1 167 ? -15.922 10.445 -0.233 1 96.56 167 GLU B C 1
ATOM 3319 O O . GLU B 1 167 ? -17.031 10.961 -0.055 1 96.56 167 GLU B O 1
ATOM 3324 N N . GLU B 1 168 ? -15.422 9.57 0.651 1 95.81 168 GLU B N 1
ATOM 3325 C CA . GLU B 1 168 ? -16.188 9.047 1.776 1 95.81 168 GLU B CA 1
ATOM 3326 C C . GLU B 1 168 ? -16.469 10.133 2.812 1 95.81 168 GLU B C 1
ATOM 3328 O O . GLU B 1 168 ? -17.5 10.102 3.49 1 95.81 168 GLU B O 1
ATOM 3333 N N . MET B 1 169 ? -15.547 11.07 2.902 1 96.5 169 MET B N 1
ATOM 3334 C CA . MET B 1 169 ? -15.586 12.016 4.012 1 96.5 169 MET B CA 1
ATOM 3335 C C . MET B 1 169 ? -16.391 13.258 3.637 1 96.5 169 MET B C 1
ATOM 3337 O O . MET B 1 169 ? -16.625 14.125 4.48 1 96.5 169 MET B O 1
ATOM 3341 N N . LYS B 1 170 ? -16.781 13.383 2.389 1 91.88 170 LYS B N 1
ATOM 3342 C CA . LYS B 1 170 ? -17.531 14.547 1.922 1 91.88 170 LYS B CA 1
ATOM 3343 C C . LYS B 1 170 ? -18.766 14.781 2.787 1 91.88 170 LYS B C 1
ATOM 3345 O O . LYS B 1 170 ? -19.094 15.93 3.098 1 91.88 170 LYS B O 1
ATOM 3350 N N . GLY B 1 171 ? -19.328 13.727 3.289 1 90.75 171 GLY B N 1
ATOM 3351 C CA . GLY B 1 171 ? -20.562 13.852 4.07 1 90.75 171 GLY B CA 1
ATOM 3352 C C . GLY B 1 171 ? -20.312 14.32 5.492 1 90.75 171 GLY B C 1
ATOM 3353 O O . GLY B 1 171 ? -21.25 14.703 6.199 1 90.75 171 GLY B O 1
ATOM 3354 N N . TYR B 1 172 ? -19.094 14.398 5.914 1 95.81 172 TYR B N 1
ATOM 3355 C CA . TYR B 1 172 ? -18.75 14.734 7.293 1 95.81 172 TYR B CA 1
ATOM 3356 C C . TYR B 1 172 ? -18.062 16.094 7.363 1 95.81 172 TYR B C 1
ATOM 3358 O O . TYR B 1 172 ? -17.531 16.469 8.414 1 95.81 172 TYR B O 1
ATOM 3366 N N . ASN B 1 173 ? -18.016 16.859 6.23 1 96 173 ASN B N 1
ATOM 3367 C CA . ASN B 1 173 ? -17.312 18.125 6.18 1 96 173 ASN B CA 1
ATOM 3368 C C . ASN B 1 173 ? -15.828 17.969 6.527 1 96 173 ASN B C 1
ATOM 3370 O O . ASN B 1 173 ? -15.273 18.766 7.285 1 96 173 ASN B O 1
ATOM 3374 N N . ILE B 1 174 ? -15.25 16.891 6.246 1 98.25 174 ILE B N 1
ATOM 3375 C CA . ILE B 1 174 ? -13.828 16.609 6.387 1 98.25 174 ILE B CA 1
ATOM 3376 C C . ILE B 1 174 ? -13.18 16.516 5.008 1 98.25 174 ILE B C 1
ATOM 3378 O O . ILE B 1 174 ? -13.703 15.844 4.113 1 98.25 174 ILE B O 1
ATOM 3382 N N . THR B 1 175 ? -12.141 17.297 4.777 1 98.56 175 THR B N 1
ATOM 3383 C CA . THR B 1 175 ? -11.406 17.234 3.521 1 98.56 175 THR B CA 1
ATOM 3384 C C . THR B 1 175 ? -10.156 16.375 3.672 1 98.56 175 THR B C 1
ATOM 3386 O O . THR B 1 175 ? -9.461 16.438 4.688 1 98.56 175 THR B O 1
ATOM 3389 N N . VAL B 1 176 ? -9.945 15.523 2.752 1 98.81 176 VAL B N 1
ATOM 3390 C CA . VAL B 1 176 ? -8.766 14.664 2.705 1 98.81 176 VAL B CA 1
ATOM 3391 C C . VAL B 1 176 ? -7.969 14.945 1.433 1 98.81 176 VAL B C 1
ATOM 3393 O O . VAL B 1 176 ? -8.508 14.859 0.325 1 98.81 176 VAL B O 1
ATOM 3396 N N . SER B 1 177 ? -6.68 15.344 1.619 1 98.88 177 SER B N 1
ATOM 3397 C CA . SER B 1 177 ? -5.824 15.758 0.513 1 98.88 177 SER B CA 1
ATOM 3398 C C . SER B 1 177 ? -4.574 14.883 0.424 1 98.88 177 SER B C 1
ATOM 3400 O O . SER B 1 177 ? -4.055 14.43 1.445 1 98.88 177 SER B O 1
ATOM 3402 N N . ALA B 1 178 ? -4.152 14.672 -0.771 1 98.88 178 ALA B N 1
ATOM 3403 C CA . ALA B 1 178 ? -2.857 14.047 -1.033 1 98.88 178 ALA B CA 1
ATOM 3404 C C . ALA B 1 178 ? -1.864 15.062 -1.589 1 98.88 178 ALA B C 1
ATOM 3406 O O . ALA B 1 178 ? -2.125 15.703 -2.613 1 98.88 178 ALA B O 1
ATOM 3407 N N . LEU B 1 179 ? -0.773 15.281 -0.894 1 98.94 179 LEU B N 1
ATOM 3408 C CA . LEU B 1 179 ? 0.354 16.016 -1.461 1 98.94 179 LEU B CA 1
ATOM 3409 C C . LEU B 1 179 ? 1.267 15.078 -2.25 1 98.94 179 LEU B C 1
ATOM 3411 O O . LEU B 1 179 ? 1.744 14.078 -1.716 1 98.94 179 LEU B O 1
ATOM 3415 N N . CYS B 1 180 ? 1.504 15.352 -3.508 1 98.75 180 CYS B N 1
ATOM 3416 C CA . CYS B 1 180 ? 2.336 14.516 -4.371 1 98.75 180 CYS B CA 1
ATOM 3417 C C . CYS B 1 180 ? 3.537 15.305 -4.891 1 98.75 180 CYS B C 1
ATOM 3419 O O . CYS B 1 180 ? 3.578 15.68 -6.062 1 98.75 180 CYS B O 1
ATOM 3421 N N . PRO B 1 181 ? 4.547 15.406 -4.039 1 98.12 181 PRO B N 1
ATOM 3422 C CA . PRO B 1 181 ? 5.746 16.141 -4.465 1 98.12 181 PRO B CA 1
ATOM 3423 C C . PRO B 1 181 ? 6.637 15.312 -5.395 1 98.12 181 PRO B C 1
ATOM 3425 O O . PRO B 1 181 ? 6.645 14.086 -5.32 1 98.12 181 PRO B O 1
ATOM 3428 N N . GLY B 1 182 ? 7.312 15.992 -6.32 1 95.69 182 GLY B N 1
ATOM 3429 C CA . GLY B 1 182 ? 8.438 15.391 -7.02 1 95.69 182 GLY B CA 1
ATOM 3430 C C . GLY B 1 182 ? 9.742 15.5 -6.254 1 95.69 182 GLY B C 1
ATOM 3431 O O . GLY B 1 182 ? 9.742 15.594 -5.023 1 95.69 182 GLY B O 1
ATOM 3432 N N . ALA B 1 183 ? 10.867 15.406 -6.957 1 91.19 183 ALA B N 1
ATOM 3433 C CA . ALA B 1 183 ? 12.18 15.539 -6.324 1 91.19 183 ALA B CA 1
ATOM 3434 C C . ALA B 1 183 ? 12.281 16.844 -5.539 1 91.19 183 ALA B C 1
ATOM 3436 O O . ALA B 1 183 ? 11.992 17.922 -6.066 1 91.19 183 ALA B O 1
ATOM 3437 N N . THR B 1 184 ? 12.523 16.719 -4.277 1 92.5 184 THR B N 1
ATOM 3438 C CA . THR B 1 184 ? 12.625 17.844 -3.359 1 92.5 184 THR B CA 1
ATOM 3439 C C . THR B 1 184 ? 13.953 17.812 -2.604 1 92.5 184 THR B C 1
ATOM 3441 O O . THR B 1 184 ? 14.406 16.75 -2.188 1 92.5 184 THR B O 1
ATOM 3444 N N . LYS B 1 185 ? 14.57 18.922 -2.432 1 88.81 185 LYS B N 1
ATOM 3445 C CA . LYS B 1 185 ? 15.852 19.031 -1.735 1 88.81 185 LYS B CA 1
ATOM 3446 C C . LYS B 1 185 ? 15.672 18.828 -0.233 1 88.81 185 LYS B C 1
ATOM 3448 O O . LYS B 1 185 ? 15.398 19.766 0.502 1 88.81 185 LYS B O 1
ATOM 3453 N N . THR B 1 186 ? 15.75 17.641 0.166 1 85.88 186 THR B N 1
ATOM 3454 C CA . THR B 1 186 ? 15.664 17.266 1.571 1 85.88 186 THR B CA 1
ATOM 3455 C C . THR B 1 186 ? 16.719 16.203 1.919 1 85.88 186 THR B C 1
ATOM 3457 O O . THR B 1 186 ? 17.453 15.758 1.047 1 85.88 186 THR B O 1
ATOM 3460 N N . ASN B 1 187 ? 16.766 15.914 3.146 1 79.75 187 ASN B N 1
ATOM 3461 C CA . ASN B 1 187 ? 17.656 14.836 3.555 1 79.75 187 ASN B CA 1
ATOM 3462 C C . ASN B 1 187 ? 17.078 13.461 3.221 1 79.75 187 ASN B C 1
ATOM 3464 O O . ASN B 1 187 ? 17.719 12.438 3.469 1 79.75 187 ASN B O 1
ATOM 3468 N N . PHE B 1 188 ? 15.977 13.453 2.65 1 80 188 PHE B N 1
ATOM 3469 C CA . PHE B 1 188 ? 15.297 12.211 2.303 1 80 188 PHE B CA 1
ATOM 3470 C C . PHE B 1 188 ? 16.094 11.43 1.271 1 80 188 PHE B C 1
ATOM 3472 O O . PHE B 1 188 ? 16.328 10.227 1.437 1 80 188 PHE B O 1
ATOM 3479 N N . SER B 1 189 ? 16.5 12.188 0.312 1 74.06 189 SER B N 1
ATOM 3480 C CA . SER B 1 189 ? 17.266 11.539 -0.753 1 74.06 189 SER B CA 1
ATOM 3481 C C . SER B 1 189 ? 18.578 10.969 -0.228 1 74.06 189 SER B C 1
ATOM 3483 O O . SER B 1 189 ? 18.938 9.844 -0.562 1 74.06 189 SER B O 1
ATOM 3485 N N . LYS B 1 190 ? 19.203 11.766 0.701 1 72.94 190 LYS B N 1
ATOM 3486 C CA . LYS B 1 190 ? 20.453 11.297 1.278 1 72.94 190 LYS B CA 1
ATOM 3487 C C . LYS B 1 190 ? 20.234 10.055 2.135 1 72.94 190 LYS B C 1
ATOM 3489 O O . LYS B 1 190 ? 20.984 9.078 2.025 1 72.94 190 LYS B O 1
ATOM 3494 N N . LYS B 1 191 ? 19.203 10.102 2.865 1 77.5 191 LYS B N 1
ATOM 3495 C CA . LYS B 1 191 ? 18.875 8.969 3.729 1 77.5 191 LYS B CA 1
ATOM 3496 C C . LYS B 1 191 ? 18.469 7.75 2.906 1 77.5 191 LYS B C 1
ATOM 3498 O O . LYS B 1 191 ? 18.688 6.609 3.32 1 77.5 191 LYS B O 1
ATOM 3503 N N . ALA B 1 192 ? 17.922 8.039 1.697 1 78.75 192 ALA B N 1
ATOM 3504 C CA . ALA B 1 192 ? 17.469 6.977 0.806 1 78.75 192 ALA B CA 1
ATOM 3505 C C . ALA B 1 192 ? 18.609 6.43 -0.036 1 78.75 192 ALA B C 1
ATOM 3507 O O . ALA B 1 192 ? 18.438 5.469 -0.791 1 78.75 192 ALA B O 1
ATOM 3508 N N . GLY B 1 193 ? 19.781 6.965 0.11 1 70.56 193 GLY B N 1
ATOM 3509 C CA . GLY B 1 193 ? 20.938 6.508 -0.631 1 70.56 193 GLY B CA 1
ATOM 3510 C C . GLY B 1 193 ? 21.125 7.223 -1.956 1 70.56 193 GLY B C 1
ATOM 3511 O O . GLY B 1 193 ? 21.797 6.719 -2.854 1 70.56 193 GLY B O 1
ATOM 3512 N N . LYS B 1 194 ? 20.375 8.43 -2.098 1 69.69 194 LYS B N 1
ATOM 3513 C CA . LYS B 1 194 ? 20.391 9.18 -3.354 1 69.69 194 LYS B CA 1
ATOM 3514 C C . LYS B 1 194 ? 21.25 10.43 -3.238 1 69.69 194 LYS B C 1
ATOM 3516 O O . LYS B 1 194 ? 21.375 11.016 -2.16 1 69.69 194 LYS B O 1
ATOM 3521 N N . LYS B 1 195 ? 21.922 10.805 -4.426 1 69.62 195 LYS B N 1
ATOM 3522 C CA . LYS B 1 195 ? 22.531 12.133 -4.523 1 69.62 195 LYS B CA 1
ATOM 3523 C C . LYS B 1 195 ? 21.469 13.203 -4.77 1 69.62 195 LYS B C 1
ATOM 3525 O O . LYS B 1 195 ? 20.391 12.914 -5.281 1 69.62 195 LYS B O 1
ATOM 3530 N N . ASP B 1 196 ? 21.781 14.391 -4.379 1 65 196 ASP B N 1
ATOM 3531 C CA . ASP B 1 196 ? 20.875 15.508 -4.605 1 65 196 ASP B CA 1
ATOM 3532 C C . ASP B 1 196 ? 20.656 15.742 -6.098 1 65 196 ASP B C 1
ATOM 3534 O O . ASP B 1 196 ? 21.594 15.609 -6.898 1 65 196 ASP B O 1
ATOM 3538 N N . ASN B 1 197 ? 19.422 15.859 -6.449 1 71.94 197 ASN B N 1
ATOM 3539 C CA . ASN B 1 197 ? 19.047 16.266 -7.797 1 71.94 197 ASN B CA 1
ATOM 3540 C C . ASN B 1 197 ? 19.109 17.781 -7.973 1 71.94 197 ASN B C 1
ATOM 3542 O O . ASN B 1 197 ? 18.484 18.531 -7.23 1 71.94 197 ASN B O 1
ATOM 3546 N N . ALA B 1 198 ? 19.844 18.219 -8.883 1 71.44 198 ALA B N 1
ATOM 3547 C CA . ALA B 1 198 ? 20.062 19.656 -9.102 1 71.44 198 ALA B CA 1
ATOM 3548 C C . ALA B 1 198 ? 18.75 20.359 -9.438 1 71.44 198 ALA B C 1
ATOM 3550 O O . ALA B 1 198 ? 18.609 21.562 -9.195 1 71.44 198 ALA B O 1
ATOM 3551 N N . THR B 1 199 ? 17.844 19.672 -9.922 1 78.75 199 THR B N 1
ATOM 3552 C CA . THR B 1 199 ? 16.594 20.297 -10.352 1 78.75 199 THR B CA 1
ATOM 3553 C C . THR B 1 199 ? 15.5 20.062 -9.32 1 78.75 199 THR B C 1
ATOM 3555 O O . THR B 1 199 ? 14.328 20.375 -9.57 1 78.75 199 THR B O 1
ATOM 3558 N N . ALA B 1 200 ? 15.859 19.625 -8.242 1 89.88 200 ALA B N 1
ATOM 3559 C CA . ALA B 1 200 ? 14.898 19.344 -7.188 1 89.88 200 ALA B CA 1
ATOM 3560 C C . ALA B 1 200 ? 14.273 20.625 -6.648 1 89.88 200 ALA B C 1
ATOM 3562 O O . ALA B 1 200 ? 14.938 21.656 -6.586 1 89.88 200 ALA B O 1
ATOM 3563 N N . MET B 1 201 ? 12.945 20.594 -6.332 1 94.12 201 MET B N 1
ATOM 3564 C CA . MET B 1 201 ? 12.25 21.734 -5.75 1 94.12 201 MET B CA 1
ATOM 3565 C C . MET B 1 201 ? 12.703 21.969 -4.312 1 94.12 201 MET B C 1
ATOM 3567 O O . MET B 1 201 ? 13.203 21.062 -3.654 1 94.12 201 MET B O 1
ATOM 3571 N N . SER B 1 202 ? 12.547 23.219 -3.84 1 96.06 202 SER B N 1
ATOM 3572 C CA . SER B 1 202 ? 12.844 23.484 -2.436 1 96.06 202 SER B CA 1
ATOM 3573 C C . SER B 1 202 ? 11.727 22.984 -1.531 1 96.06 202 SER B C 1
ATOM 3575 O O . SER B 1 202 ? 10.547 23.031 -1.901 1 96.06 202 SER B O 1
ATOM 3577 N N . PRO B 1 203 ? 12.086 22.516 -0.36 1 97.5 203 PRO B N 1
ATOM 3578 C CA . PRO B 1 203 ? 11.039 22.078 0.571 1 97.5 203 PRO B CA 1
ATOM 3579 C C . PRO B 1 203 ? 10.086 23.219 0.94 1 97.5 203 PRO B C 1
ATOM 3581 O O . PRO B 1 203 ? 8.898 22.969 1.184 1 97.5 203 PRO B O 1
ATOM 3584 N N . GLU B 1 204 ? 10.555 24.453 0.977 1 97.94 204 GLU B N 1
ATOM 3585 C CA . GLU B 1 204 ? 9.719 25.625 1.264 1 97.94 204 GLU B CA 1
ATOM 3586 C C . GLU B 1 204 ? 8.617 25.781 0.219 1 97.94 204 GLU B C 1
ATOM 3588 O O . GLU B 1 204 ? 7.461 26.031 0.564 1 97.94 204 GLU B O 1
ATOM 3593 N N . TYR B 1 205 ? 8.992 25.641 -1.02 1 98.19 205 TYR B N 1
ATOM 3594 C CA . TYR B 1 205 ? 8.031 25.766 -2.109 1 98.19 205 TYR B CA 1
ATOM 3595 C C . TYR B 1 205 ? 6.98 24.656 -2.027 1 98.19 205 TYR B C 1
ATOM 3597 O O . TYR B 1 205 ? 5.781 24.922 -2.137 1 98.19 205 TYR B O 1
ATOM 3605 N N . VAL B 1 206 ? 7.402 23.438 -1.823 1 98.62 206 VAL B N 1
ATOM 3606 C CA . VAL B 1 206 ? 6.5 22.297 -1.743 1 98.62 206 VAL B CA 1
ATOM 3607 C C . VAL B 1 206 ? 5.543 22.484 -0.569 1 98.62 206 VAL B C 1
ATOM 3609 O O . VAL B 1 206 ? 4.336 22.266 -0.707 1 98.62 206 VAL B O 1
ATOM 3612 N N . ALA B 1 207 ? 6.059 22.938 0.555 1 98.81 207 ALA B N 1
ATOM 3613 C CA . ALA B 1 207 ? 5.246 23.141 1.752 1 98.81 207 ALA B CA 1
ATOM 3614 C C . ALA B 1 207 ? 4.199 24.234 1.521 1 98.81 207 ALA B C 1
ATOM 3616 O O . ALA B 1 207 ? 3.062 24.109 1.979 1 98.81 207 ALA B O 1
ATOM 3617 N N . GLN B 1 208 ? 4.59 25.281 0.852 1 98.75 208 GLN B N 1
ATOM 3618 C CA . GLN B 1 208 ? 3.658 26.359 0.543 1 98.75 208 GLN B CA 1
ATOM 3619 C C . GLN B 1 208 ? 2.508 25.859 -0.326 1 98.75 208 GLN B C 1
ATOM 3621 O O . GLN B 1 208 ? 1.348 26.203 -0.082 1 98.75 208 GLN B O 1
ATOM 3626 N N . LYS B 1 209 ? 2.83 25.078 -1.339 1 98.81 209 LYS B N 1
ATOM 3627 C CA . LYS B 1 209 ? 1.8 24.516 -2.205 1 98.81 209 LYS B CA 1
ATOM 3628 C C . LYS B 1 209 ? 0.897 23.562 -1.434 1 98.81 209 LYS B C 1
ATOM 3630 O O . LYS B 1 209 ? -0.311 23.5 -1.672 1 98.81 209 LYS B O 1
ATOM 3635 N N . ALA B 1 210 ? 1.505 22.828 -0.541 1 98.88 210 ALA B N 1
ATOM 3636 C CA . ALA B 1 210 ? 0.729 21.922 0.314 1 98.88 210 ALA B CA 1
ATOM 3637 C C . ALA B 1 210 ? -0.288 22.703 1.144 1 98.88 210 ALA B C 1
ATOM 3639 O O . ALA B 1 210 ? -1.47 22.359 1.178 1 98.88 210 ALA B O 1
ATOM 3640 N N . TYR B 1 211 ? 0.166 23.781 1.802 1 98.88 211 TYR B N 1
ATOM 3641 C CA . TYR B 1 211 ? -0.693 24.594 2.646 1 98.88 211 TYR B CA 1
ATOM 3642 C C . TYR B 1 211 ? -1.825 25.219 1.837 1 98.88 211 TYR B C 1
ATOM 3644 O O . TYR B 1 211 ? -2.992 25.141 2.23 1 98.88 211 TYR B O 1
ATOM 3652 N N . GLU B 1 212 ? -1.474 25.797 0.68 1 98.81 212 GLU B N 1
ATOM 3653 C CA . GLU B 1 212 ? -2.461 26.438 -0.181 1 98.81 212 GLU B CA 1
ATOM 3654 C C . GLU B 1 212 ? -3.508 25.438 -0.664 1 98.81 212 GLU B C 1
ATOM 3656 O O . GLU B 1 212 ? -4.707 25.719 -0.626 1 98.81 212 GLU B O 1
ATOM 3661 N N . GLY B 1 213 ? -3.039 24.281 -1.135 1 98.81 213 GLY B N 1
ATOM 3662 C CA . GLY B 1 213 ? -3.959 23.266 -1.608 1 98.81 213 GLY B CA 1
ATOM 3663 C C . GLY B 1 213 ? -4.871 22.734 -0.52 1 98.81 213 GLY B C 1
ATOM 3664 O O . GLY B 1 213 ? -6.051 22.469 -0.763 1 98.81 213 GLY B O 1
ATOM 3665 N N . LEU B 1 214 ? -4.297 22.562 0.639 1 98.75 214 LEU B N 1
ATOM 3666 C CA . LEU B 1 214 ? -5.062 22.062 1.776 1 98.75 214 LEU B CA 1
ATOM 3667 C C . LEU B 1 214 ? -6.176 23.047 2.148 1 98.75 214 LEU B C 1
ATOM 3669 O O . LEU B 1 214 ? -7.32 22.641 2.352 1 98.75 214 LEU B O 1
ATOM 3673 N N . ILE B 1 215 ? -5.836 24.312 2.258 1 98 215 ILE B N 1
ATOM 3674 C CA . ILE B 1 215 ? -6.785 25.344 2.645 1 98 215 ILE B CA 1
ATOM 3675 C C . ILE B 1 215 ? -7.879 25.469 1.586 1 98 215 ILE B C 1
ATOM 3677 O O . ILE B 1 215 ? -9.039 25.719 1.911 1 98 215 ILE B O 1
ATOM 3681 N N . LYS B 1 216 ? -7.555 25.188 0.335 1 98.31 216 LYS B N 1
ATOM 3682 C CA . LYS B 1 216 ? -8.508 25.281 -0.77 1 98.31 216 LYS B CA 1
ATOM 3683 C C . LYS B 1 216 ? -9.289 23.984 -0.935 1 98.31 216 LYS B C 1
ATOM 3685 O O . LYS B 1 216 ? -10.086 23.844 -1.861 1 98.31 216 LYS B O 1
ATOM 3690 N N . ASN B 1 217 ? -9.016 22.984 -0.155 1 98.12 217 ASN B N 1
ATOM 3691 C CA . ASN B 1 217 ? -9.719 21.703 -0.112 1 98.12 217 ASN B CA 1
ATOM 3692 C C . ASN B 1 217 ? -9.469 20.875 -1.372 1 98.12 217 ASN B C 1
ATOM 3694 O O . ASN B 1 217 ? -10.359 20.156 -1.834 1 98.12 217 ASN B O 1
ATOM 3698 N N . ASN B 1 218 ? -8.227 21.047 -1.938 1 98.38 218 ASN B N 1
ATOM 3699 C CA . ASN B 1 218 ? -7.871 20.219 -3.078 1 98.38 218 ASN B CA 1
ATOM 3700 C C . ASN B 1 218 ? -7.625 18.766 -2.656 1 98.38 218 ASN B C 1
ATOM 3702 O O . ASN B 1 218 ? -6.945 18.516 -1.661 1 98.38 218 ASN B O 1
ATOM 3706 N N . THR B 1 219 ? -8.172 17.844 -3.4 1 98.12 219 THR B N 1
ATOM 3707 C CA . THR B 1 219 ? -7.969 16.438 -3.096 1 98.12 219 THR B CA 1
ATOM 3708 C C . THR B 1 219 ? -6.539 16.016 -3.43 1 98.12 219 THR B C 1
ATOM 3710 O O . THR B 1 219 ? -5.918 15.258 -2.68 1 98.12 219 THR B O 1
ATOM 3713 N N . THR B 1 220 ? -6.031 16.484 -4.551 1 98.44 220 THR B N 1
ATOM 3714 C CA . THR B 1 220 ? -4.672 16.156 -4.973 1 98.44 220 THR B CA 1
ATOM 3715 C C . THR B 1 220 ? -3.869 17.438 -5.211 1 98.44 220 THR B C 1
ATOM 3717 O O . THR B 1 220 ? -4.34 18.359 -5.887 1 98.44 220 THR B O 1
ATOM 3720 N N . ILE B 1 221 ? -2.732 17.547 -4.625 1 98.81 221 ILE B N 1
ATOM 3721 C CA . ILE B 1 221 ? -1.829 18.688 -4.707 1 98.81 221 ILE B CA 1
ATOM 3722 C C . ILE B 1 221 ? -0.497 18.25 -5.312 1 98.81 221 ILE B C 1
ATOM 3724 O O . ILE B 1 221 ? 0.259 17.5 -4.688 1 98.81 221 ILE B O 1
ATOM 3728 N N . ILE B 1 222 ? -0.191 18.656 -6.488 1 98.69 222 ILE B N 1
ATOM 3729 C CA . ILE B 1 222 ? 1.043 18.328 -7.191 1 98.69 222 ILE B CA 1
ATOM 3730 C C . ILE B 1 222 ? 1.84 19.594 -7.465 1 98.69 222 ILE B C 1
ATOM 3732 O O . ILE B 1 222 ? 1.578 20.297 -8.445 1 98.69 222 ILE B O 1
ATOM 3736 N N . PRO B 1 223 ? 2.834 19.891 -6.594 1 98.38 223 PRO B N 1
ATOM 3737 C CA . PRO B 1 223 ? 3.625 21.109 -6.793 1 98.38 223 PRO B CA 1
ATOM 3738 C C . PRO B 1 223 ? 4.48 21.062 -8.062 1 98.38 223 PRO B C 1
ATOM 3740 O O . PRO B 1 223 ? 5.152 20.062 -8.312 1 98.38 223 PRO B O 1
ATOM 3743 N N . GLY B 1 224 ? 4.477 22.109 -8.828 1 96.5 224 GLY B N 1
ATOM 3744 C CA . GLY B 1 224 ? 5.309 22.203 -10.016 1 96.5 224 GLY B CA 1
ATOM 3745 C C . GLY B 1 224 ? 4.617 21.719 -11.273 1 96.5 224 GLY B C 1
ATOM 3746 O O . GLY B 1 224 ? 4.137 20.594 -11.328 1 96.5 224 GLY B O 1
ATOM 3747 N N . PHE B 1 225 ? 4.621 22.469 -12.312 1 95.62 225 PHE B N 1
ATOM 3748 C CA . PHE B 1 225 ? 3.912 22.188 -13.555 1 95.62 225 PHE B CA 1
ATOM 3749 C C . PHE B 1 225 ? 4.5 20.953 -14.25 1 95.62 225 PHE B C 1
ATOM 3751 O O . PHE B 1 225 ? 3.766 20.156 -14.82 1 95.62 225 PHE B O 1
ATOM 3758 N N . LYS B 1 226 ? 5.793 20.812 -14.164 1 95.5 226 LYS B N 1
ATOM 3759 C CA . LYS B 1 226 ? 6.438 19.688 -14.812 1 95.5 226 LYS B CA 1
ATOM 3760 C C . LYS B 1 226 ? 5.961 18.359 -14.211 1 95.5 226 LYS B C 1
ATOM 3762 O O . LYS B 1 226 ? 5.82 17.359 -14.922 1 95.5 226 LYS B O 1
ATOM 3767 N N . TYR B 1 227 ? 5.688 18.359 -12.945 1 96.25 227 TYR B N 1
ATOM 3768 C CA . TYR B 1 227 ? 5.266 17.141 -12.273 1 96.25 227 TYR B CA 1
ATOM 3769 C C . TYR B 1 227 ? 3.789 16.859 -12.523 1 96.25 227 TYR B C 1
ATOM 3771 O O . TYR B 1 227 ? 3.361 15.703 -12.523 1 96.25 227 TYR B O 1
ATOM 3779 N N . LYS B 1 228 ? 2.98 17.953 -12.797 1 96.69 228 LYS B N 1
ATOM 3780 C CA . LYS B 1 228 ? 1.592 17.766 -13.211 1 96.69 228 LYS B CA 1
ATOM 3781 C C . LYS B 1 228 ? 1.509 17.031 -14.547 1 96.69 228 LYS B C 1
ATOM 3783 O O . LYS B 1 228 ? 0.601 16.219 -14.758 1 96.69 228 LYS B O 1
ATOM 3788 N N . ILE B 1 229 ? 2.463 17.312 -15.414 1 96.31 229 ILE B N 1
ATOM 3789 C CA . ILE B 1 229 ? 2.52 16.625 -16.703 1 96.31 229 ILE B CA 1
ATOM 3790 C C . ILE B 1 229 ? 3.061 15.219 -16.516 1 96.31 229 ILE B C 1
ATOM 3792 O O . ILE B 1 229 ? 2.555 14.266 -17.125 1 96.31 229 ILE B O 1
ATOM 3796 N N . PHE B 1 230 ? 4.035 15.07 -15.633 1 95.62 230 PHE B N 1
ATOM 3797 C CA . PHE B 1 230 ? 4.727 13.805 -15.406 1 95.62 230 PHE B CA 1
ATOM 3798 C C . PHE B 1 230 ? 3.746 12.719 -14.977 1 95.62 230 PHE B C 1
ATOM 3800 O O . PHE B 1 230 ? 3.82 11.578 -15.445 1 95.62 230 PHE B O 1
ATOM 3807 N N . VAL B 1 231 ? 2.807 13.094 -14.094 1 95.94 231 VAL B N 1
ATOM 3808 C CA . VAL B 1 231 ? 1.939 12.086 -13.5 1 95.94 231 VAL B CA 1
ATOM 3809 C C . VAL B 1 231 ? 0.909 11.617 -14.523 1 95.94 231 VAL B C 1
ATOM 3811 O O . VAL B 1 231 ? 0.221 10.617 -14.305 1 95.94 231 VAL B O 1
ATOM 3814 N N . LEU B 1 232 ? 0.808 12.289 -15.727 1 94.38 232 LEU B N 1
ATOM 3815 C CA . LEU B 1 232 ? -0.145 11.93 -16.781 1 94.38 232 LEU B CA 1
ATOM 3816 C C . LEU B 1 232 ? 0.481 10.953 -17.766 1 94.38 232 LEU B C 1
ATOM 3818 O O . LEU B 1 232 ? -0.225 10.344 -18.578 1 94.38 232 LEU B O 1
ATOM 3822 N N . LEU B 1 233 ? 1.777 10.797 -17.688 1 94.69 233 LEU B N 1
ATOM 3823 C CA . LEU B 1 233 ? 2.484 9.961 -18.656 1 94.69 233 LEU B CA 1
ATOM 3824 C C . LEU B 1 233 ? 2.205 8.484 -18.391 1 94.69 233 LEU B C 1
ATOM 3826 O O . LEU B 1 233 ? 2.121 8.047 -17.25 1 94.69 233 LEU B O 1
ATOM 3830 N N . PRO B 1 234 ? 2.094 7.703 -19.484 1 92.75 234 PRO B N 1
ATOM 3831 C CA . PRO B 1 234 ? 1.768 6.289 -19.312 1 92.75 234 PRO B CA 1
ATOM 3832 C C . PRO B 1 234 ? 2.85 5.52 -18.562 1 92.75 234 PRO B C 1
ATOM 3834 O O . PRO B 1 234 ? 4.039 5.691 -18.828 1 92.75 234 PRO B O 1
ATOM 3837 N N . ARG B 1 235 ? 2.438 4.742 -17.625 1 92.56 235 ARG B N 1
ATOM 3838 C CA . ARG B 1 235 ? 3.311 3.961 -16.766 1 92.56 235 ARG B CA 1
ATOM 3839 C C . ARG B 1 235 ? 4.316 3.156 -17.578 1 92.56 235 ARG B C 1
ATOM 3841 O O . ARG B 1 235 ? 5.512 3.166 -17.281 1 92.56 235 ARG B O 1
ATOM 3848 N N . LYS B 1 236 ? 3.791 2.404 -18.625 1 90.81 236 LYS B N 1
ATOM 3849 C CA . LYS B 1 236 ? 4.629 1.5 -19.406 1 90.81 236 LYS B CA 1
ATOM 3850 C C . LYS B 1 236 ? 5.785 2.25 -20.062 1 90.81 236 LYS B C 1
ATOM 3852 O O . LYS B 1 236 ? 6.871 1.695 -20.25 1 90.81 236 LYS B O 1
ATOM 3857 N N . ILE B 1 237 ? 5.582 3.527 -20.312 1 91.88 237 ILE B N 1
ATOM 3858 C CA . ILE B 1 237 ? 6.57 4.324 -21.031 1 91.88 237 ILE B CA 1
ATOM 3859 C C . ILE B 1 237 ? 7.609 4.863 -20.047 1 91.88 237 ILE B C 1
ATOM 3861 O O . ILE B 1 237 ? 8.805 4.883 -20.344 1 91.88 237 ILE B O 1
ATOM 3865 N N . ILE B 1 238 ? 7.199 5.25 -18.891 1 93.62 238 ILE B N 1
ATOM 3866 C CA . ILE B 1 238 ? 8.062 6.039 -18 1 93.62 238 ILE B CA 1
ATOM 3867 C C . ILE B 1 238 ? 8.836 5.109 -17.078 1 93.62 238 ILE B C 1
ATOM 3869 O O . ILE B 1 238 ? 9.938 5.449 -16.625 1 93.62 238 ILE B O 1
ATOM 3873 N N . THR B 1 239 ? 8.336 3.91 -16.781 1 94.25 239 THR B N 1
ATOM 3874 C CA . THR B 1 239 ? 8.875 3.018 -15.758 1 94.25 239 THR B CA 1
ATOM 3875 C C . THR B 1 239 ? 10.336 2.68 -16.062 1 94.25 239 THR B C 1
ATOM 3877 O O . THR B 1 239 ? 11.195 2.795 -15.195 1 94.25 239 THR B O 1
ATOM 3880 N N . PRO B 1 240 ? 10.648 2.324 -17.344 1 92.56 240 PRO B N 1
ATOM 3881 C CA . PRO B 1 240 ? 12.055 2.023 -17.625 1 92.56 240 PRO B CA 1
ATOM 3882 C C . PRO B 1 240 ? 12.969 3.225 -17.406 1 92.56 240 PRO B C 1
ATOM 3884 O O . PRO B 1 240 ? 14.125 3.062 -17 1 92.56 240 PRO B O 1
ATOM 3887 N N . PHE B 1 241 ? 12.477 4.418 -17.672 1 93 241 PHE B N 1
ATOM 3888 C CA . PHE B 1 241 ? 13.281 5.617 -17.484 1 93 241 PHE B CA 1
ATOM 3889 C C . PHE B 1 241 ? 13.516 5.891 -16 1 93 241 PHE B C 1
ATOM 3891 O O . PHE B 1 241 ? 14.609 6.32 -15.617 1 93 241 PHE B O 1
ATOM 3898 N N . ILE B 1 242 ? 12.523 5.652 -15.227 1 93.56 242 ILE B N 1
ATOM 3899 C CA . ILE B 1 242 ? 12.664 5.797 -13.781 1 93.56 242 ILE B CA 1
ATOM 3900 C C . ILE B 1 242 ? 13.727 4.824 -13.266 1 93.56 242 ILE B C 1
ATOM 3902 O O . ILE B 1 242 ? 14.578 5.195 -12.453 1 93.56 242 ILE B O 1
ATOM 3906 N N . GLY B 1 243 ? 13.672 3.586 -13.734 1 91.94 243 GLY B N 1
ATOM 3907 C CA . GLY B 1 243 ? 14.656 2.588 -13.359 1 91.94 243 GLY B CA 1
ATOM 3908 C C . GLY B 1 243 ? 16.078 3.004 -13.672 1 91.94 243 GLY B C 1
ATOM 3909 O O . GLY B 1 243 ? 16.984 2.855 -12.844 1 91.94 243 GLY B O 1
ATOM 3910 N N . ARG B 1 244 ? 16.312 3.521 -14.875 1 90.5 244 ARG B N 1
ATOM 3911 C CA . ARG B 1 244 ? 17.641 3.979 -15.281 1 90.5 244 ARG B CA 1
ATOM 3912 C C . ARG B 1 244 ? 18.125 5.133 -14.406 1 90.5 244 ARG B C 1
ATOM 3914 O O . ARG B 1 244 ? 19.281 5.172 -14.008 1 90.5 244 ARG B O 1
ATOM 3921 N N . TYR B 1 245 ? 17.156 6 -14.141 1 87.12 245 TYR B N 1
ATOM 3922 C CA . TYR B 1 245 ? 17.484 7.152 -13.312 1 87.12 245 TYR B CA 1
ATOM 3923 C C . TYR B 1 245 ? 17.891 6.719 -11.906 1 87.12 245 TYR B C 1
ATOM 3925 O O . TYR B 1 245 ? 18.906 7.176 -11.383 1 87.12 245 TYR B O 1
ATOM 3933 N N . GLN B 1 246 ? 17.109 5.84 -11.32 1 88.62 246 GLN B N 1
ATOM 3934 C CA . GLN B 1 246 ? 17.375 5.387 -9.961 1 88.62 246 GLN B CA 1
ATOM 3935 C C . GLN B 1 246 ? 18.672 4.59 -9.883 1 88.62 246 GLN B C 1
ATOM 3937 O O . GLN B 1 246 ? 19.422 4.699 -8.914 1 88.62 246 GLN B O 1
ATOM 3942 N N . ARG B 1 247 ? 18.891 3.793 -10.891 1 84.25 247 ARG B N 1
ATOM 3943 C CA . ARG B 1 247 ? 20.109 2.998 -10.945 1 84.25 247 ARG B CA 1
ATOM 3944 C C . ARG B 1 247 ? 21.359 3.891 -10.938 1 84.25 247 ARG B C 1
ATOM 3946 O O . ARG B 1 247 ? 22.359 3.557 -10.312 1 84.25 247 ARG B O 1
ATOM 3953 N N . LYS B 1 248 ? 21.281 5.023 -11.586 1 82.25 248 LYS B N 1
ATOM 3954 C CA . LYS B 1 248 ? 22.391 5.957 -11.648 1 82.25 248 LYS B CA 1
ATOM 3955 C C . LYS B 1 248 ? 22.656 6.59 -10.281 1 82.25 248 LYS B C 1
ATOM 3957 O O . LYS B 1 248 ? 23.797 6.941 -9.961 1 82.25 248 LYS B O 1
ATOM 3962 N N . LEU B 1 249 ? 21.641 6.715 -9.586 1 76.31 249 LEU B N 1
ATOM 3963 C CA . LEU B 1 249 ? 21.781 7.312 -8.266 1 76.31 249 LEU B CA 1
ATOM 3964 C C . LEU B 1 249 ? 22.438 6.34 -7.293 1 76.31 249 LEU B C 1
ATOM 3966 O O . LEU B 1 249 ? 23.109 6.762 -6.344 1 76.31 249 LEU B O 1
ATOM 3970 N N . LYS B 1 250 ? 22.281 5.023 -7.527 1 71 250 LYS B N 1
ATOM 3971 C CA . LYS B 1 250 ? 22.859 3.986 -6.688 1 71 250 LYS B CA 1
ATOM 3972 C C . LYS B 1 250 ? 24.375 3.908 -6.887 1 71 250 LYS B C 1
ATOM 3974 O O . LYS B 1 250 ? 25.125 3.666 -5.938 1 71 250 LYS B O 1
ATOM 3979 N N . ASN B 1 251 ? 24.812 3.826 -8.148 1 58.19 251 ASN B N 1
ATOM 3980 C CA . ASN B 1 251 ? 26.219 3.645 -8.523 1 58.19 251 ASN B CA 1
ATOM 3981 C C . ASN B 1 251 ? 27.062 4.863 -8.156 1 58.19 251 ASN B C 1
ATOM 3983 O O . ASN B 1 251 ? 28.281 4.828 -8.266 1 58.19 251 ASN B O 1
ATOM 3987 N N . ASN B 1 252 ? 26.453 5.895 -7.898 1 47.91 252 ASN B N 1
ATOM 3988 C CA . ASN B 1 252 ? 27.375 6.973 -7.559 1 47.91 252 ASN B CA 1
ATOM 3989 C C . ASN B 1 252 ? 27.625 7.043 -6.055 1 47.91 252 ASN B C 1
ATOM 3991 O O . ASN B 1 252 ? 26.688 6.863 -5.262 1 47.91 252 ASN B O 1
#

Sequence (504 aa):
MENVLITGATSGIGYEITKIFAQNQYDLLLCARDKKKLIEIKEKLIDEYKVKVFIFSKDLSKEKDVEELYREIMELGINVDILINNAGAGYVGEFINESYDRDKSIMSLNMNAVTYLTKVFANEMIKINKGKILNVASTGSYHPGPYTAVYYATKAYVLSFTEALAEEMKGYNITVSALCPGATKTNFSKKAGKKDNATAMSPEYVAQKAYEGLIKNNTTIIPGFKYKIFVLLPRKIITPFIGRYQRKLKNNMENVLITGATSGIGYEITKIFAQNQYDLLLCARDKKKLIEIKEKLIDEYKVKVFIFSKDLSKEKDVEELYREIMELGINVDILINNAGAGYVGEFINESYDRDKSIMSLNMNAVTYLTKVFANEMIKINKGKILNVASTGSYHPGPYTAVYYATKAYVLSFTEALAEEMKGYNITVSALCPGATKTNFSKKAGKKDNATAMSPEYVAQKAYEGLIKNNTTIIPGFKYKIFVLLPRKIITPFIGRYQRKLKNN

InterPro domains:
  IPR002347 Short-chain dehydrogenase/reductase SDR [PF00106] (3-195)
  IPR002347 Short-chain dehydrogenase/reductase SDR [PR00080] (78-89)
  IPR002347 Short-chain dehydrogenase/reductase SDR [PR00080] (131-139)
  IPR002347 Short-chain dehydrogenase/reductase SDR [PR00080] (151-170)
  IPR002347 Short-chain dehydrogenase/reductase SDR [PR00081] (3-20)
  IPR002347 Short-chain dehydrogenase/reductase SDR [PR00081] (78-89)
  IPR002347 Short-chain dehydrogenase/reductase SDR [PR00081] (125-141)
  IPR002347 Short-chain dehydrogenase/reductase SDR [PR00081] (151-170)
  IPR002347 Short-chain dehydrogenase/reductase SDR [PR00081] (172-189)
  IPR036291 NAD(P)-binding domain superfamily [SSF51735] (3-246)

Secondary structure (DSSP, 8-state):
--EEEEESTTSHHHHHHHHHHHHTT-EEEEEES-HHHHHHHHHHHHHHH---EEEEE--TTSHHHHHHHHHHHHHHT---SEEEE-------S-GGGS-HHHHHHHHIIIIIHHHHHHHHHHHHHHHHT-EEEEEE--GGGSS--TTSHHHHHHHHHHHHHHHHHHHHGGGGTEEEEEE---SBSSHHHHHTT-PPPTTPBPHHHHHHHHHHHHHTT-SEE--SHHHHHHTTS-HHHHHHHHHHHHHHHHH-/--EEEEESTTSHHHHHHHHHHHHTT-EEEEEES-HHHHHHHHHHHHHHH---EEEEE--TTSHHHHHHHHHHHHHTT---SEEEE-------S-GGGS-HHHHHHHHIIIIIHHHHHHHHHHHHHHHHT-EEEEEE--GGGSS--TTSHHHHHHHHHHHHHHHHHHHHGGGGTEEEEEE---SBSSHHHHHTT-PPPTTPBPHHHHHHHHHHHHHTT-SEE--SHHHHHHTTS-HHHHHHHHHHHHHHHH--

Radius of gyration: 22.65 Å; Cα contacts (8 Å, |Δi|>4): 1108; chains: 2; bounding box: 56×72×50 Å

pLDDT: mean 95.5, std 7.29, range [47.91, 99.0]

Solvent-accessible surface area (backbone atoms only — not comparable to full-atom values): 24318 Å² total; per-residue (Å²): 126,55,26,35,36,29,30,33,29,82,46,44,43,28,27,36,37,49,51,53,41,34,74,70,57,27,26,38,36,37,26,32,62,56,52,68,59,46,51,55,50,42,53,51,45,34,71,72,52,71,39,57,66,45,77,43,68,34,53,46,49,35,68,68,38,43,54,46,52,55,50,53,42,54,73,71,68,58,70,61,38,29,41,33,43,47,43,69,61,54,51,50,46,57,72,77,77,51,57,63,67,57,53,50,36,32,44,27,27,40,36,52,36,44,52,51,53,49,42,57,46,47,53,56,15,50,75,71,51,38,32,40,35,36,40,56,37,26,45,44,31,61,34,34,22,18,36,26,23,68,40,21,10,34,19,16,19,42,41,24,31,28,55,6,43,29,61,64,28,54,84,39,54,30,44,32,18,24,34,23,46,58,65,49,61,40,64,59,39,53,72,14,50,32,66,88,60,91,81,33,40,52,23,60,58,47,22,50,44,44,52,54,29,54,77,69,60,35,50,69,36,54,54,55,70,69,51,55,54,54,56,70,52,58,43,87,69,46,28,63,54,42,25,56,53,43,50,54,32,53,77,97,127,54,27,34,36,29,31,32,28,81,46,45,43,27,28,36,38,47,51,53,41,35,73,70,56,26,26,38,37,37,26,33,62,55,52,70,59,46,51,54,50,40,54,51,46,34,71,74,51,70,41,58,67,45,79,43,69,35,53,47,48,35,68,68,37,42,54,44,52,54,49,52,41,55,71,72,68,59,70,60,39,28,40,34,42,47,44,67,61,54,52,50,46,57,72,75,76,52,58,63,67,58,53,51,36,32,46,27,26,39,37,51,34,44,53,51,53,50,42,58,46,48,53,56,14,50,76,71,52,38,32,39,36,37,41,57,38,26,45,45,30,63,35,32,22,19,33,24,22,68,39,19,9,35,19,16,19,43,42,25,31,28,57,8,43,30,62,63,28,54,85,39,53,30,44,30,18,24,33,24,47,58,66,50,62,39,64,59,40,53,72,13,51,33,68,87,60,90,81,34,41,52,24,60,58,47,21,50,44,43,53,55,29,54,78,69,60,35,49,69,34,55,52,55,70,70,50,57,54,54,59,69,52,58,45,86,69,47,30,63,56,42,27,55,54,43,50,55,31,54,77,96

Nearest PDB structures (foldseek):
  2p68-assembly1_A  TM=8.812E-01  e=3.212E-19  Aquifex aeolicus VF5
  3ai3-assembly1_G  TM=9.027E-01  e=1.137E-18  Gluconobacter frateurii
  4dmm-assembly2_C  TM=8.916E-01  e=1.212E-18  Synechococcus elongatus PCC 7942 = FACHB-805
  4dmm-assembly1_B  TM=8.845E-01  e=8.291E-19  Synechococcus elongatus PCC 7942 = FACHB-805
  4jro-assembly1_B  TM=8.674E-01  e=7.113E-18  Listeria monocytogenes EGD-e

Foldseek 3Di:
DAEEEFEPCQWFLNVLLVQVCLQVQHAYEYEEQDPVSQVVSQVVSCVPRVHHYHYQRFLQLDVVRLVVSVVVCVVVVDQHAEYELDDAAFAFAAPVPDDVVVLSSRLRNLAVSLVVVCVVNLVSLLVVLHHEYEREAALLLLAAAGRGRSNSVSSVNRLVVQLVVCVVCVVSHYFGAYQHEYAEPICRQVRRLFDHDPPHHYSNQSSVQSVVCRVVRNRYGYPDPVSVVVSVDDRVVCRVVNNVVSVVRNVD/DAEEEFEPCQWFLNVLLVQVCLQVQHAYEYEEQDPVSQVVSQVVSCVPRVHHYHYQRFLQLDVVRLVVSVVVCVVVVDQHAEYELDDAAFAFAAPVPDDVVVLSSRLRNLAVSLVVVCVVNLVSLLVVLHHEYEREAALLLLAAAGRGRSNSVSSVNRLVVQLVVCVVCVVSHYFGAYQHEYAEPICRQVRRLFDHDPPHHYSNQSSVQSVVCRVVRNRYGYPDPVSVVVSVDDRVVCRVVNNVVSVVRNVD

Organism: NCBI:txid632245